Protein AF-A0A6H5J4K3-F1 (afdb_monomer_lite)

Secondary structure (DSSP, 8-state):
--SSTTSSHHHHHHHHHHHHHHHTTTS-S-PPPPP----------------------------------------------------------------------GGGSSS--PPPHHHHHHHHHHHHHTTSSSS----------------------------------------------HHHHHHHHHHHHHHHHT--TTS-HHHHHHHHHHHHHTTTS-HHHHHHHHHTTSBS-----TTPPPTT--HHHHHHHHHHHHHTHHHHHHHHHHHHHHHHTSHHHHHHHHHTTSSSSHHHHHHHHHHHHHHHHHHHHS-TTSTTSHHHHHHHHHHHHHHHHHHHHHTS-HHHHHHHH--TT---TTHHHHHHHHHHHSPPPPTTT-THHHHTT-GGGS-SS-BHHHHHHHHHHHHHHHHH-GGGGT----HHHHHHHHHHHHHHHHHTT--TTT-TT-S-HHHHHHHHHHIIIIIIHHHGGG--HHHHHHHHHHHHHHTTTS-S--HHHHHHHHHHHTT---HHHHTT--HHHHHHHHT-

pLDDT: mean 72.9, std 30.19, range [22.42, 98.88]

Structure (mmCIF, N/CA/C/O backbone):
data_AF-A0A6H5J4K3-F1
#
_entry.id   AF-A0A6H5J4K3-F1
#
loop_
_atom_site.group_PDB
_atom_site.id
_atom_site.type_symbol
_atom_site.label_atom_id
_atom_site.label_alt_id
_atom_site.label_comp_id
_atom_site.label_asym_id
_atom_site.label_entity_id
_atom_site.label_seq_id
_atom_site.pdbx_PDB_ins_code
_atom_site.Cartn_x
_atom_site.Cartn_y
_atom_site.Cartn_z
_atom_site.occupancy
_atom_site.B_iso_or_equiv
_atom_site.auth_seq_id
_atom_site.auth_comp_id
_atom_site.auth_asym_id
_atom_site.auth_atom_id
_atom_site.pdbx_PDB_model_num
ATOM 1 N N . MET A 1 1 ? -3.511 -38.634 16.438 1.00 34.31 1 MET A N 1
ATOM 2 C CA . MET A 1 1 ? -2.510 -39.138 15.471 1.00 34.31 1 MET A CA 1
ATOM 3 C C . MET A 1 1 ? -1.084 -38.610 15.787 1.00 34.31 1 MET A C 1
ATOM 5 O O . MET A 1 1 ? -0.430 -38.040 14.922 1.00 34.31 1 MET A O 1
ATOM 9 N N . ASP A 1 2 ? -0.560 -38.787 17.013 1.00 27.34 2 ASP A N 1
ATOM 10 C CA . ASP A 1 2 ? 0.142 -37.662 17.692 1.00 27.34 2 ASP A CA 1
ATOM 11 C C . ASP A 1 2 ? 1.641 -37.834 18.036 1.00 27.34 2 ASP A C 1
ATOM 13 O O . ASP A 1 2 ? 2.143 -37.151 18.925 1.00 27.34 2 ASP A O 1
ATOM 17 N N . GLN A 1 3 ? 2.394 -38.726 17.374 1.00 26.23 3 GLN A N 1
ATOM 18 C CA . GLN A 1 3 ? 3.812 -38.981 17.734 1.00 26.23 3 GLN A CA 1
ATOM 19 C C . GLN A 1 3 ? 4.872 -38.654 16.663 1.00 26.23 3 GLN A C 1
ATOM 21 O O . GLN A 1 3 ? 6.055 -38.896 16.889 1.00 26.23 3 GLN A O 1
ATOM 26 N N . VAL A 1 4 ? 4.506 -38.055 15.523 1.00 30.66 4 VAL A N 1
ATOM 27 C CA . VAL A 1 4 ? 5.463 -37.810 14.415 1.00 30.66 4 VAL A CA 1
ATOM 28 C C . VAL A 1 4 ? 6.086 -36.400 14.425 1.00 30.66 4 VAL A C 1
ATOM 30 O O . VAL A 1 4 ? 7.228 -36.228 14.003 1.00 30.66 4 VAL A O 1
ATOM 33 N N . LEU A 1 5 ? 5.394 -35.379 14.945 1.00 32.12 5 LEU A N 1
ATOM 34 C CA . LEU A 1 5 ? 5.797 -33.970 14.762 1.00 32.12 5 LEU A CA 1
ATOM 35 C C . LEU A 1 5 ? 6.903 -33.449 15.707 1.00 32.12 5 LEU A C 1
ATOM 37 O O . LEU A 1 5 ? 7.505 -32.416 15.425 1.00 32.12 5 LEU A O 1
ATOM 41 N N . ASN A 1 6 ? 7.213 -34.136 16.812 1.00 33.00 6 ASN A N 1
ATOM 42 C CA . ASN A 1 6 ? 7.983 -33.539 17.921 1.00 33.00 6 ASN A CA 1
ATOM 43 C C . ASN A 1 6 ? 9.505 -33.844 17.928 1.00 33.00 6 ASN A C 1
ATOM 45 O O . ASN A 1 6 ? 10.219 -33.416 18.836 1.00 33.00 6 ASN A O 1
ATOM 49 N N . TRP A 1 7 ? 10.029 -34.585 16.939 1.00 25.77 7 TRP A N 1
ATOM 50 C CA . TRP A 1 7 ? 11.421 -35.080 16.951 1.00 25.77 7 TRP A CA 1
ATOM 51 C C . TRP A 1 7 ? 12.469 -34.336 16.080 1.00 25.77 7 TRP A C 1
ATOM 53 O O . TRP A 1 7 ? 13.624 -34.265 16.508 1.00 25.77 7 TRP A O 1
ATOM 63 N N . PRO A 1 8 ? 12.164 -33.734 14.905 1.00 30.03 8 PRO A N 1
ATOM 64 C CA . PRO A 1 8 ? 13.214 -33.155 14.052 1.00 30.03 8 PRO A CA 1
ATOM 65 C C . PRO A 1 8 ? 13.699 -31.760 14.496 1.00 30.03 8 PRO A C 1
ATOM 67 O O . PRO A 1 8 ? 14.813 -31.358 14.153 1.00 30.03 8 PRO A O 1
ATOM 70 N N . PHE A 1 9 ? 12.891 -31.009 15.253 1.00 33.62 9 PHE A N 1
ATOM 71 C CA . PHE A 1 9 ? 13.154 -29.591 15.547 1.00 33.62 9 PHE A CA 1
ATOM 72 C C . PHE A 1 9 ? 14.307 -29.369 16.543 1.00 33.62 9 PHE A C 1
ATOM 74 O O . PHE A 1 9 ? 15.202 -28.556 16.297 1.00 33.62 9 PHE A O 1
ATOM 81 N N . LYS A 1 10 ? 14.337 -30.127 17.650 1.00 31.88 10 LYS A N 1
ATOM 82 C CA . LYS A 1 10 ? 15.308 -29.931 18.750 1.00 31.88 10 LYS A CA 1
ATOM 83 C C . LYS A 1 10 ? 16.767 -30.167 18.325 1.00 31.88 10 LYS A C 1
ATOM 85 O O . LYS A 1 10 ? 17.670 -29.508 18.837 1.00 31.88 10 LYS A O 1
ATOM 90 N N . LEU A 1 11 ? 17.004 -31.059 17.360 1.00 31.72 11 LEU A N 1
ATOM 91 C CA . LEU A 1 11 ? 18.349 -31.418 16.891 1.00 31.72 11 LEU A CA 1
ATOM 92 C C . LEU A 1 11 ? 19.015 -30.328 16.031 1.00 31.72 11 LEU A C 1
ATOM 94 O O . LEU A 1 11 ? 20.223 -30.115 16.150 1.00 31.72 11 LEU A O 1
ATOM 98 N N . LYS A 1 12 ? 18.254 -29.601 15.197 1.00 37.69 12 LYS A N 1
ATOM 99 C CA . LYS A 1 12 ? 18.822 -28.543 14.340 1.00 37.69 12 LYS A CA 1
ATOM 100 C C . LYS A 1 12 ? 19.265 -27.317 15.146 1.00 37.69 12 LYS A C 1
ATOM 102 O O . LYS A 1 12 ? 20.365 -26.815 14.920 1.00 37.69 12 LYS A O 1
ATOM 107 N N . LEU A 1 13 ? 18.467 -26.883 16.126 1.00 33.31 13 LEU A N 1
ATOM 108 C CA . LEU A 1 13 ? 18.781 -25.699 16.938 1.00 33.31 13 LEU A CA 1
ATOM 109 C C . LEU A 1 13 ? 20.046 -25.903 17.797 1.00 33.31 13 LEU A C 1
ATOM 111 O O . LEU A 1 13 ? 20.946 -25.062 17.800 1.00 33.31 13 LEU A O 1
ATOM 115 N N . ALA A 1 14 ? 20.173 -27.067 18.446 1.00 32.22 14 ALA A N 1
ATOM 116 C CA . ALA A 1 14 ? 21.347 -27.418 19.251 1.00 32.22 14 ALA A CA 1
ATOM 117 C C . ALA A 1 14 ? 22.651 -27.481 18.423 1.00 32.22 14 ALA A C 1
ATOM 119 O O . ALA A 1 14 ? 23.717 -27.068 18.894 1.00 32.22 14 ALA A O 1
ATOM 120 N N . SER A 1 15 ? 22.568 -27.946 17.170 1.00 31.41 15 SER A N 1
ATOM 121 C CA . SER A 1 15 ? 23.697 -27.988 16.227 1.00 31.41 15 SER A CA 1
ATOM 122 C C . SER A 1 15 ? 24.213 -26.590 15.853 1.00 31.41 15 SER A C 1
ATOM 124 O O . SER A 1 15 ? 25.421 -26.380 15.719 1.00 31.41 15 SER A O 1
ATOM 126 N N . PHE A 1 16 ? 23.314 -25.609 15.729 1.00 34.50 16 PHE A N 1
ATOM 127 C CA . PHE A 1 16 ? 23.674 -24.245 15.340 1.00 34.50 16 PHE A CA 1
ATOM 128 C C . PHE A 1 16 ? 24.382 -23.487 16.477 1.00 34.50 16 PHE A C 1
ATOM 130 O O . PHE A 1 16 ? 25.459 -22.918 16.281 1.00 34.50 16 PHE A O 1
ATOM 137 N N . VAL A 1 17 ? 23.836 -23.564 17.699 1.00 38.97 17 VAL A N 1
ATOM 138 C CA . VAL A 1 17 ? 24.407 -22.916 18.897 1.00 38.97 17 VAL A CA 1
ATOM 139 C C . VAL A 1 17 ? 25.794 -23.473 19.245 1.00 38.97 17 VAL A C 1
ATOM 141 O O . VAL A 1 17 ? 26.694 -22.717 19.621 1.00 38.97 17 VAL A O 1
ATOM 144 N N . THR A 1 18 ? 26.007 -24.784 19.081 1.00 36.59 18 THR A N 1
ATOM 145 C CA . THR A 1 18 ? 27.318 -25.411 19.331 1.00 36.59 18 THR A CA 1
ATOM 146 C C . THR A 1 18 ? 28.363 -25.036 18.279 1.00 36.59 18 THR A C 1
ATOM 148 O O . THR A 1 18 ? 29.488 -24.704 18.656 1.00 36.59 18 THR A O 1
ATOM 151 N N . LYS A 1 19 ? 28.008 -24.991 16.985 1.00 37.00 19 LYS A N 1
ATOM 152 C CA . LYS A 1 19 ? 28.926 -24.524 15.929 1.00 37.00 19 LYS A CA 1
ATOM 153 C C . LYS A 1 19 ? 29.348 -23.065 16.117 1.00 37.00 19 LYS A C 1
ATOM 155 O O . LYS A 1 19 ? 30.541 -22.781 16.056 1.00 37.00 19 LYS A O 1
ATOM 160 N N . SER A 1 20 ? 28.410 -22.162 16.412 1.00 36.94 20 SER A N 1
ATOM 161 C CA . SER A 1 20 ? 28.718 -20.730 16.571 1.00 36.94 20 SER A CA 1
ATOM 162 C C . SER A 1 20 ? 29.645 -20.447 17.772 1.00 36.94 20 SER A C 1
ATOM 164 O O . SER A 1 20 ? 30.569 -19.635 17.692 1.00 36.94 20 SER A O 1
ATOM 166 N N . ARG A 1 21 ? 29.502 -21.205 18.873 1.00 36.84 21 ARG A N 1
ATOM 167 C CA . ARG A 1 21 ? 30.440 -21.151 20.014 1.00 36.84 21 ARG A CA 1
ATOM 168 C C . ARG A 1 21 ? 31.833 -21.727 19.720 1.00 36.84 21 ARG A C 1
ATOM 170 O O . ARG A 1 21 ? 32.770 -21.392 20.445 1.00 36.84 21 ARG A O 1
ATOM 177 N N . ALA A 1 22 ? 31.988 -22.578 18.704 1.00 37.78 22 ALA A N 1
ATOM 178 C CA . ALA A 1 22 ? 33.280 -23.161 18.339 1.00 37.78 22 ALA A CA 1
ATOM 179 C C . ALA A 1 22 ? 34.145 -22.178 17.532 1.00 37.78 22 ALA A C 1
ATOM 181 O O . ALA A 1 22 ? 35.301 -21.946 17.890 1.00 37.78 22 ALA A O 1
ATOM 182 N N . THR A 1 23 ? 33.584 -21.534 16.501 1.00 39.50 23 THR A N 1
ATOM 183 C CA . THR A 1 23 ? 34.293 -20.515 15.702 1.00 39.50 23 THR A CA 1
ATOM 184 C C . THR A 1 23 ? 34.727 -19.321 16.550 1.00 39.50 23 THR A C 1
ATOM 186 O O . THR A 1 23 ? 35.882 -18.906 16.462 1.00 39.50 23 THR A O 1
ATOM 189 N N . ALA A 1 24 ? 33.863 -18.834 17.448 1.00 35.41 24 ALA A N 1
ATOM 190 C CA . ALA A 1 24 ? 34.159 -17.700 18.331 1.00 35.41 24 ALA A CA 1
ATOM 191 C C . ALA A 1 24 ? 35.351 -17.920 19.293 1.00 35.41 24 ALA A C 1
ATOM 193 O O . ALA A 1 24 ? 35.923 -16.953 19.791 1.00 35.41 24 ALA A O 1
ATOM 194 N N . LYS A 1 25 ? 35.760 -19.173 19.555 1.00 34.81 25 LYS A N 1
ATOM 195 C CA . LYS A 1 25 ? 36.950 -19.488 20.370 1.00 34.81 25 LYS A CA 1
ATOM 196 C C . LYS A 1 25 ? 38.238 -19.677 19.560 1.00 34.81 25 LYS A C 1
ATOM 198 O O . LYS A 1 25 ? 39.304 -19.778 20.164 1.00 34.81 25 LYS A O 1
ATOM 203 N N . SER A 1 26 ? 38.173 -19.713 18.227 1.00 33.56 26 SER A N 1
ATOM 204 C CA . SER A 1 26 ? 39.329 -20.043 17.378 1.00 33.56 26 SER A CA 1
ATOM 205 C C . SER A 1 26 ? 40.163 -18.837 16.929 1.00 33.56 26 SER A C 1
ATOM 207 O O . SER A 1 26 ? 41.315 -19.015 16.542 1.00 33.56 26 SER A O 1
ATOM 209 N N . THR A 1 27 ? 39.614 -17.620 16.952 1.00 35.53 27 THR A N 1
ATOM 210 C CA . THR A 1 27 ? 40.237 -16.420 16.354 1.00 35.53 27 THR A CA 1
ATOM 211 C C . THR A 1 27 ? 41.084 -15.582 17.320 1.00 35.53 27 THR A C 1
ATOM 213 O O . THR A 1 27 ? 41.708 -14.609 16.903 1.00 35.53 27 THR A O 1
ATOM 216 N N . SER A 1 28 ? 41.186 -15.965 18.597 1.00 34.62 28 SER A N 1
ATOM 217 C CA . SER A 1 28 ? 41.988 -15.246 19.601 1.00 34.62 28 SER A CA 1
ATOM 218 C C . SER A 1 28 ? 43.383 -15.861 19.797 1.00 34.62 28 SER A C 1
ATOM 220 O O . SER A 1 28 ? 43.682 -16.451 20.837 1.00 34.62 28 SER A O 1
ATOM 222 N N . ARG A 1 29 ? 44.270 -15.730 18.795 1.00 29.72 29 ARG A N 1
ATOM 223 C CA . ARG A 1 29 ? 45.721 -15.955 18.970 1.00 29.72 29 ARG A CA 1
ATOM 224 C C . ARG A 1 29 ? 46.578 -15.130 17.999 1.00 29.72 29 ARG A C 1
ATOM 226 O O . ARG A 1 29 ? 46.473 -15.247 16.788 1.00 29.72 29 ARG A O 1
ATOM 233 N N . LYS A 1 30 ? 47.439 -14.303 18.600 1.00 35.75 30 LYS A N 1
ATOM 234 C CA . LYS A 1 30 ? 48.372 -13.319 18.015 1.00 35.75 30 LYS A CA 1
ATOM 235 C C . LYS A 1 30 ? 49.040 -13.754 16.698 1.00 35.75 30 LYS A C 1
ATOM 237 O O . LYS A 1 30 ? 49.751 -14.755 16.684 1.00 35.75 30 LYS A O 1
ATOM 242 N N . LEU A 1 31 ? 48.976 -12.893 15.679 1.00 26.28 31 LEU A N 1
ATOM 243 C CA . LEU A 1 31 ? 49.918 -12.881 14.554 1.00 26.28 31 LEU A CA 1
ATOM 244 C C . LEU A 1 31 ? 50.940 -11.745 14.732 1.00 26.28 31 LEU A C 1
ATOM 246 O O . LEU A 1 31 ? 50.576 -10.604 15.008 1.00 26.28 31 LEU A O 1
ATOM 250 N N . LYS A 1 32 ? 52.229 -12.074 14.590 1.00 28.33 32 LYS A N 1
ATOM 251 C CA . LYS A 1 32 ? 53.348 -11.121 14.485 1.00 28.33 32 LYS A CA 1
ATOM 252 C C . LYS A 1 32 ? 53.712 -10.964 13.008 1.00 28.33 32 LYS A C 1
ATOM 254 O O . LYS A 1 32 ? 53.779 -11.966 12.303 1.00 28.33 32 LYS A O 1
ATOM 259 N N . ALA A 1 33 ? 54.037 -9.749 12.575 1.00 31.77 33 ALA A N 1
ATOM 260 C CA . ALA A 1 33 ? 54.623 -9.518 11.256 1.00 31.77 33 ALA A CA 1
ATOM 261 C C . ALA A 1 33 ? 56.128 -9.879 11.225 1.00 31.77 33 ALA A C 1
ATOM 263 O O . ALA A 1 33 ? 56.853 -9.515 12.159 1.00 31.77 33 ALA A O 1
ATOM 264 N N . PRO A 1 34 ? 56.620 -10.540 10.161 1.00 29.58 34 PRO A N 1
ATOM 265 C CA . PRO A 1 34 ? 58.029 -10.567 9.772 1.00 29.58 34 PRO A CA 1
ATOM 266 C C . PRO A 1 34 ? 58.325 -9.603 8.599 1.00 29.58 34 PRO A C 1
ATOM 268 O O . PRO A 1 34 ? 57.416 -9.029 8.002 1.00 29.58 34 PRO A O 1
ATOM 271 N N . ARG A 1 35 ? 59.613 -9.397 8.293 1.00 26.98 35 ARG A N 1
ATOM 272 C CA . ARG A 1 35 ? 60.120 -8.470 7.256 1.00 26.98 35 ARG A CA 1
ATOM 273 C C . ARG A 1 35 ? 60.464 -9.181 5.935 1.00 26.98 35 ARG A C 1
ATOM 275 O O . ARG A 1 35 ? 60.502 -10.404 5.881 1.00 26.98 35 ARG A O 1
ATOM 282 N N . HIS A 1 36 ? 60.761 -8.374 4.912 1.00 29.30 36 HIS A N 1
ATOM 283 C CA . HIS A 1 36 ? 61.286 -8.761 3.595 1.00 29.30 36 HIS A CA 1
ATOM 284 C C . HIS A 1 36 ? 62.413 -9.809 3.610 1.00 29.30 36 HIS A C 1
ATOM 286 O O . HIS A 1 36 ? 63.305 -9.762 4.458 1.00 29.30 36 HIS A O 1
ATOM 292 N N . ALA A 1 37 ? 62.461 -10.594 2.533 1.00 25.89 37 ALA A N 1
ATOM 293 C CA . ALA A 1 37 ? 63.690 -11.064 1.896 1.00 25.89 37 ALA A CA 1
ATOM 294 C C . ALA A 1 37 ? 63.534 -10.931 0.365 1.00 25.89 37 ALA A C 1
ATOM 296 O O . ALA A 1 37 ? 62.410 -10.942 -0.140 1.00 25.89 37 ALA A O 1
ATOM 297 N N . HIS A 1 38 ? 64.643 -10.768 -0.360 1.00 26.11 38 HIS A N 1
ATOM 298 C CA . HIS A 1 38 ? 64.671 -10.875 -1.825 1.00 26.11 38 HIS A CA 1
ATOM 299 C C . HIS A 1 38 ? 64.688 -12.351 -2.239 1.00 26.11 38 HIS A C 1
ATOM 301 O O . HIS A 1 38 ? 65.332 -13.142 -1.561 1.00 26.11 38 HIS A O 1
ATOM 307 N N . GLU A 1 39 ? 64.139 -12.670 -3.413 1.00 25.03 39 GLU A N 1
ATOM 308 C CA . GLU A 1 39 ? 64.941 -13.304 -4.472 1.00 25.03 39 GLU A CA 1
ATOM 309 C C . GLU A 1 39 ? 64.291 -13.124 -5.852 1.00 25.03 39 GLU A C 1
ATOM 311 O O . GLU A 1 39 ? 63.184 -12.594 -5.964 1.00 25.03 39 GLU A O 1
ATOM 316 N N . SER A 1 40 ? 65.037 -13.439 -6.911 1.00 25.05 40 SER A N 1
ATOM 317 C CA . SER A 1 40 ? 64.755 -13.010 -8.282 1.00 25.05 40 SER A CA 1
ATOM 318 C C . SER A 1 40 ? 64.510 -14.173 -9.241 1.00 25.05 40 SER A C 1
ATOM 320 O O . SER A 1 40 ? 65.159 -15.213 -9.181 1.00 25.05 40 SER A O 1
ATOM 322 N N . CYS A 1 41 ? 63.647 -13.940 -10.227 1.00 22.84 41 CYS A N 1
ATOM 323 C CA . CYS A 1 41 ? 63.748 -14.607 -11.518 1.00 22.84 41 CYS A CA 1
ATOM 324 C C . CYS A 1 41 ? 63.264 -13.648 -12.608 1.00 22.84 41 CYS A C 1
ATOM 326 O O . CYS A 1 41 ? 62.219 -13.015 -12.464 1.00 22.84 41 CYS A O 1
ATOM 328 N N . SER A 1 42 ? 64.039 -13.519 -13.679 1.00 24.45 42 SER A N 1
ATOM 329 C CA . SER A 1 42 ? 63.670 -12.771 -14.877 1.00 24.45 42 SER A CA 1
ATOM 330 C C . SER A 1 42 ? 63.657 -13.708 -16.076 1.00 24.45 42 SER A C 1
ATOM 332 O O . SER A 1 42 ? 64.445 -14.647 -16.151 1.00 24.45 42 SER A O 1
ATOM 334 N N . LEU A 1 43 ? 62.809 -13.396 -17.051 1.00 26.84 43 LEU A N 1
ATOM 335 C CA . LEU A 1 43 ? 63.088 -13.675 -18.453 1.00 26.84 43 LEU A CA 1
ATOM 336 C C . LEU A 1 43 ? 62.435 -12.566 -19.283 1.00 26.84 43 LEU A C 1
ATOM 338 O O . LEU A 1 43 ? 61.268 -12.236 -19.088 1.00 26.84 43 LEU A O 1
ATOM 342 N N . ASP A 1 44 ? 63.236 -11.936 -20.137 1.00 26.80 44 ASP A N 1
ATOM 343 C CA . ASP A 1 44 ? 62.880 -10.766 -20.943 1.00 26.80 44 ASP A CA 1
ATOM 344 C C . ASP A 1 44 ? 62.844 -11.169 -22.420 1.00 26.80 44 ASP A C 1
ATOM 346 O O . ASP A 1 44 ? 63.695 -11.935 -22.878 1.00 26.80 44 ASP A O 1
ATOM 350 N N . THR A 1 45 ? 61.882 -10.645 -23.180 1.00 26.81 45 THR A N 1
ATOM 351 C CA . THR A 1 45 ? 62.051 -10.466 -24.629 1.00 26.81 45 THR A CA 1
ATOM 352 C C . THR A 1 45 ? 61.092 -9.404 -25.1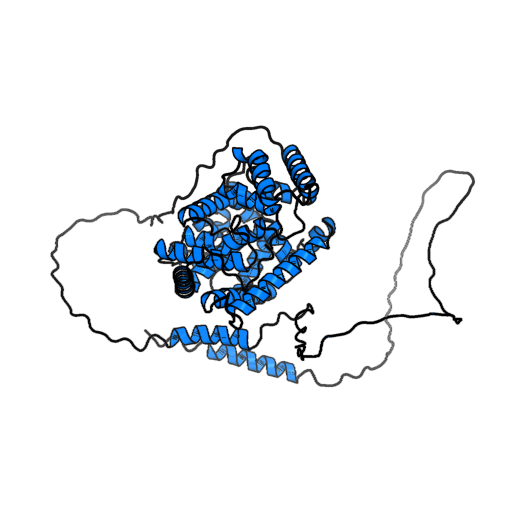73 1.00 26.81 45 THR A C 1
ATOM 354 O O . THR A 1 45 ? 59.979 -9.684 -25.616 1.00 26.81 45 THR A O 1
ATOM 357 N N . ARG A 1 46 ? 61.542 -8.147 -25.195 1.00 26.38 46 ARG A N 1
ATOM 358 C CA . ARG A 1 46 ? 60.949 -7.109 -26.057 1.00 26.38 46 ARG A CA 1
ATOM 359 C C . ARG A 1 46 ? 61.258 -7.387 -27.532 1.00 26.38 46 ARG A C 1
ATOM 361 O O . ARG A 1 46 ? 62.430 -7.541 -27.859 1.00 26.38 46 ARG A O 1
ATOM 368 N N . ILE A 1 47 ? 60.277 -7.221 -28.426 1.00 25.50 47 ILE A N 1
ATOM 369 C CA . ILE A 1 47 ? 60.499 -6.604 -29.752 1.00 25.50 47 ILE A CA 1
ATOM 370 C C . ILE A 1 47 ? 59.372 -5.589 -30.052 1.00 25.50 47 ILE A C 1
ATOM 372 O O . ILE A 1 47 ? 58.202 -5.804 -29.748 1.00 25.50 47 ILE A O 1
ATOM 376 N N . ARG A 1 48 ? 59.776 -4.453 -30.627 1.00 26.22 48 ARG A N 1
ATOM 377 C CA . ARG A 1 48 ? 59.041 -3.286 -31.173 1.00 26.22 48 ARG A CA 1
ATOM 378 C C . ARG A 1 48 ? 59.960 -2.720 -32.293 1.00 26.22 48 ARG A C 1
ATOM 380 O O . ARG A 1 48 ? 61.130 -3.107 -32.300 1.00 26.22 48 ARG A O 1
ATOM 387 N N . PRO A 1 49 ? 59.591 -1.691 -33.085 1.00 55.25 49 PRO A N 1
ATOM 388 C CA . PRO A 1 49 ? 58.283 -1.259 -33.611 1.00 55.25 49 PRO A CA 1
ATOM 389 C C . PRO A 1 49 ? 58.346 -0.935 -35.141 1.00 55.25 49 PRO A C 1
ATOM 391 O O . PRO A 1 49 ? 59.403 -1.051 -35.747 1.00 55.25 49 PRO A O 1
ATOM 394 N N . SER A 1 50 ? 57.258 -0.427 -35.744 1.00 25.20 50 SER A N 1
ATOM 395 C CA . SER A 1 50 ? 57.254 0.633 -36.795 1.00 25.20 50 SER A CA 1
ATOM 396 C C . SER A 1 50 ? 55.794 1.087 -37.027 1.00 25.20 50 SER A C 1
ATOM 398 O O . SER A 1 50 ? 54.936 0.211 -37.018 1.00 25.20 50 SER A O 1
ATOM 400 N N . ALA A 1 51 ? 55.350 2.351 -37.149 1.00 28.50 51 ALA A N 1
ATOM 401 C CA . ALA A 1 51 ? 55.926 3.699 -37.369 1.00 28.50 51 ALA A CA 1
ATOM 402 C C . ALA A 1 51 ? 55.809 4.257 -38.813 1.00 28.50 51 ALA A C 1
ATOM 404 O O . ALA A 1 51 ? 55.844 3.483 -39.766 1.00 28.50 51 ALA A O 1
ATOM 405 N N . ALA A 1 52 ? 55.709 5.602 -38.906 1.00 28.52 52 ALA A N 1
ATOM 406 C CA . ALA A 1 52 ? 55.316 6.458 -40.055 1.00 28.52 52 ALA A CA 1
ATOM 407 C C . ALA A 1 52 ? 53.841 6.307 -40.511 1.00 28.52 52 ALA A C 1
ATOM 409 O O . ALA A 1 52 ? 53.264 5.236 -40.354 1.00 28.52 52 ALA A O 1
ATOM 410 N N . GLY A 1 53 ? 53.149 7.322 -41.053 1.00 26.92 53 GLY A N 1
ATOM 411 C CA . GLY A 1 53 ? 53.437 8.752 -41.332 1.00 26.92 53 GLY A CA 1
ATOM 412 C C . GLY A 1 53 ? 52.261 9.346 -42.156 1.00 26.92 53 GLY A C 1
ATOM 413 O O . GLY A 1 53 ? 51.427 8.566 -42.609 1.00 26.92 53 GLY A O 1
ATOM 414 N N . SER A 1 54 ? 52.083 10.651 -42.401 1.00 29.17 54 SER A N 1
ATOM 415 C CA . SER A 1 54 ? 52.842 11.874 -42.055 1.00 29.17 54 SER A CA 1
ATOM 416 C C . SER A 1 54 ? 52.047 13.132 -42.498 1.00 29.17 54 SER A C 1
ATOM 418 O O . SER A 1 54 ? 51.416 13.038 -43.543 1.00 29.17 54 SER A O 1
ATOM 420 N N . GLU A 1 55 ? 52.167 14.264 -41.769 1.00 30.00 55 GLU A N 1
ATOM 421 C CA . GLU A 1 55 ? 52.216 15.685 -42.258 1.00 30.00 55 GLU A CA 1
ATOM 422 C C . GLU A 1 55 ? 51.057 16.254 -43.142 1.00 30.00 55 GLU A C 1
ATOM 424 O O . GLU A 1 55 ? 50.384 15.521 -43.853 1.00 30.00 55 GLU A O 1
ATOM 429 N N . ASN A 1 56 ? 50.710 17.554 -43.217 1.00 30.25 56 ASN A N 1
ATOM 430 C CA . ASN A 1 56 ? 51.032 18.840 -42.540 1.00 30.25 56 ASN A CA 1
ATOM 431 C C . ASN A 1 56 ? 49.870 19.842 -42.883 1.00 30.25 56 ASN A C 1
ATOM 433 O O . ASN A 1 56 ? 48.928 19.418 -43.549 1.00 30.25 56 ASN A O 1
ATOM 437 N N . GLU A 1 57 ? 49.742 21.137 -42.532 1.00 30.58 57 GLU A N 1
ATOM 438 C CA . GLU A 1 57 ? 50.474 22.218 -41.811 1.00 30.58 57 GLU A CA 1
ATOM 439 C C . GLU A 1 57 ? 49.396 23.268 -41.354 1.00 30.58 57 GLU A C 1
ATOM 441 O O . GLU A 1 57 ? 48.212 23.030 -41.579 1.00 30.58 57 GLU A O 1
ATOM 446 N N . GLY A 1 58 ? 49.627 24.443 -40.738 1.00 27.05 58 GLY A N 1
ATOM 447 C CA . GLY A 1 58 ? 50.843 25.130 -40.273 1.00 27.05 58 GLY A CA 1
ATOM 448 C C . GLY A 1 58 ? 50.622 26.646 -40.023 1.00 27.05 58 GLY A C 1
ATOM 449 O O . GLY A 1 58 ? 50.132 27.335 -40.912 1.00 27.05 58 GLY A O 1
ATOM 450 N N . SER A 1 59 ? 51.071 27.179 -38.869 1.00 29.72 59 SER A N 1
ATOM 451 C CA . SER A 1 59 ? 51.098 28.620 -38.470 1.00 29.72 59 SER A CA 1
ATOM 452 C C . SER A 1 59 ? 49.726 29.332 -38.252 1.00 29.72 59 SER A C 1
ATOM 454 O O . SER A 1 59 ? 48.719 28.891 -38.791 1.00 29.72 59 SER A O 1
ATOM 456 N N . ASN A 1 60 ? 49.578 30.406 -37.448 1.00 28.72 60 ASN A N 1
ATOM 457 C CA . ASN A 1 60 ? 50.551 31.132 -36.608 1.00 28.72 60 ASN A CA 1
ATOM 458 C C . ASN A 1 60 ? 49.921 31.800 -35.349 1.00 28.72 60 ASN A C 1
ATOM 460 O O . ASN A 1 60 ? 48.766 32.210 -35.384 1.00 28.72 60 ASN A O 1
ATOM 464 N N . GLU A 1 61 ? 50.755 32.013 -34.319 1.00 28.36 61 GLU A N 1
ATOM 465 C CA . GLU A 1 61 ? 50.663 33.040 -33.246 1.00 28.36 61 GLU A CA 1
ATOM 466 C C . GLU A 1 61 ? 49.502 33.057 -32.207 1.00 28.36 61 GLU A C 1
ATOM 468 O O . GLU A 1 61 ? 48.561 32.272 -32.231 1.00 28.36 61 GLU A O 1
ATOM 473 N N . SER A 1 62 ? 49.703 33.864 -31.153 1.00 25.83 62 SER A N 1
ATOM 474 C CA . SER A 1 62 ? 49.149 33.764 -29.780 1.00 25.83 62 SER A CA 1
ATOM 475 C C . SER A 1 62 ? 49.064 35.172 -29.138 1.00 25.83 62 SER A C 1
ATOM 477 O O . SER A 1 62 ? 49.532 36.110 -29.788 1.00 25.83 62 SER A O 1
ATOM 479 N N . PRO A 1 63 ? 48.648 35.380 -27.863 1.00 52.09 63 PRO A N 1
ATOM 480 C CA . PRO A 1 63 ? 47.866 34.548 -26.923 1.00 52.09 63 PRO A CA 1
ATOM 481 C C . PRO A 1 63 ? 46.679 35.337 -26.274 1.00 52.09 63 PRO A C 1
ATOM 483 O O . PRO A 1 63 ? 46.473 36.498 -26.612 1.00 52.09 63 PRO A O 1
ATOM 486 N N . ASP A 1 64 ? 45.918 34.765 -25.317 1.00 29.11 64 ASP A N 1
ATOM 487 C CA . ASP A 1 64 ? 46.074 35.061 -23.862 1.00 29.11 64 ASP A CA 1
ATOM 488 C C . ASP A 1 64 ? 45.086 34.304 -22.919 1.00 29.11 64 ASP A C 1
ATOM 490 O O . ASP A 1 64 ? 44.064 33.767 -23.333 1.00 29.11 64 ASP A O 1
ATOM 494 N N . HIS A 1 65 ? 45.416 34.322 -21.620 1.00 30.53 65 HIS A N 1
ATOM 495 C CA . HIS A 1 65 ? 44.566 34.198 -20.422 1.00 30.53 65 HIS A CA 1
ATOM 496 C C . HIS A 1 65 ? 43.907 32.859 -19.986 1.00 30.53 65 HIS A C 1
ATOM 498 O O . HIS A 1 65 ? 42.692 32.718 -19.928 1.00 30.53 65 HIS A O 1
ATOM 504 N N . ARG A 1 66 ? 44.775 31.983 -19.445 1.00 28.95 66 ARG A N 1
ATOM 505 C CA . ARG A 1 66 ? 44.740 31.350 -18.090 1.00 28.95 66 ARG A CA 1
ATOM 506 C C . ARG A 1 66 ? 43.552 30.489 -17.597 1.00 28.95 66 ARG A C 1
ATOM 508 O O . ARG A 1 66 ? 42.381 30.804 -17.741 1.00 28.95 66 ARG A O 1
ATOM 515 N N . ILE A 1 67 ? 43.930 29.454 -16.835 1.00 25.89 67 ILE A N 1
ATOM 516 C CA . ILE A 1 67 ? 43.099 28.443 -16.154 1.00 25.89 67 ILE A CA 1
ATOM 517 C C . ILE A 1 67 ? 43.659 28.190 -14.723 1.00 25.89 67 ILE A C 1
ATOM 519 O O . ILE A 1 67 ? 44.839 28.441 -14.484 1.00 25.89 67 ILE A O 1
ATOM 523 N N . ASN A 1 68 ? 42.817 27.643 -13.832 1.00 26.77 68 ASN A N 1
ATOM 524 C CA . ASN A 1 68 ? 43.095 26.938 -12.556 1.00 26.77 68 ASN A CA 1
ATOM 525 C C . ASN A 1 68 ? 43.436 27.668 -11.225 1.00 26.77 68 ASN A C 1
ATOM 527 O O . ASN A 1 68 ? 44.512 28.221 -11.035 1.00 26.77 68 ASN A O 1
ATOM 531 N N . GLU A 1 69 ? 42.490 27.514 -10.281 1.00 26.52 69 GLU A N 1
ATOM 532 C CA . GLU A 1 69 ? 42.554 26.733 -9.016 1.00 26.52 69 GLU A CA 1
ATOM 533 C C . GLU A 1 69 ? 43.533 27.011 -7.841 1.00 26.52 69 GLU A C 1
ATOM 535 O O . GLU A 1 69 ? 44.736 27.174 -7.991 1.00 26.52 69 GLU A O 1
ATOM 540 N N . ALA A 1 70 ? 42.941 26.819 -6.646 1.00 24.27 70 ALA A N 1
ATOM 541 C CA . ALA A 1 70 ? 43.471 26.225 -5.404 1.00 24.27 70 ALA A CA 1
ATOM 542 C C . ALA A 1 70 ? 44.543 26.937 -4.544 1.00 24.27 70 ALA A C 1
ATOM 544 O O . ALA A 1 70 ? 45.724 26.966 -4.872 1.00 24.27 70 ALA A O 1
ATOM 545 N N . ALA A 1 71 ? 44.137 27.295 -3.314 1.00 23.88 71 ALA A N 1
ATOM 546 C CA . ALA A 1 71 ? 44.889 27.077 -2.065 1.00 23.88 71 ALA A CA 1
ATOM 547 C C . ALA A 1 71 ? 43.960 27.231 -0.834 1.00 23.88 71 ALA A C 1
ATOM 549 O O . ALA A 1 71 ? 42.868 27.787 -0.943 1.00 23.88 71 ALA A O 1
ATOM 550 N N . ALA A 1 72 ? 44.397 26.760 0.339 1.00 23.20 72 ALA A N 1
ATOM 551 C CA . ALA A 1 72 ? 43.727 26.932 1.636 1.00 23.20 72 ALA A CA 1
ATOM 552 C C . ALA A 1 72 ? 44.766 27.209 2.747 1.00 23.20 72 ALA A C 1
ATOM 554 O O . ALA A 1 72 ? 45.959 27.062 2.488 1.00 23.20 72 ALA A O 1
ATOM 555 N N . THR A 1 73 ? 44.309 27.495 3.983 1.00 23.67 73 THR A N 1
ATOM 556 C CA . THR A 1 73 ? 45.095 27.561 5.254 1.00 23.67 73 THR A CA 1
ATOM 557 C C . THR A 1 73 ? 46.128 28.723 5.361 1.00 23.67 73 THR A C 1
ATOM 559 O O . THR A 1 73 ? 46.719 29.093 4.359 1.00 23.67 73 THR A O 1
ATOM 562 N N . THR A 1 74 ? 46.400 29.397 6.501 1.00 24.33 74 THR A N 1
ATOM 563 C CA . THR A 1 74 ? 45.915 29.305 7.911 1.00 24.33 74 THR A CA 1
ATOM 564 C C . THR A 1 74 ? 46.333 30.536 8.769 1.00 24.33 74 THR A C 1
ATOM 566 O O . THR A 1 74 ? 47.322 31.170 8.425 1.00 24.33 74 THR A O 1
ATOM 569 N N . ILE A 1 75 ? 45.704 30.702 9.957 1.00 24.67 75 ILE A N 1
ATOM 570 C CA . ILE A 1 75 ? 46.289 31.160 11.263 1.00 24.67 75 ILE A CA 1
ATOM 571 C C . ILE A 1 75 ? 46.473 32.680 11.597 1.00 24.67 75 ILE A C 1
ATOM 573 O O . ILE A 1 75 ? 46.830 33.474 10.739 1.00 24.67 75 ILE A O 1
ATOM 577 N N . GLU A 1 76 ? 46.258 32.991 12.901 1.00 24.52 76 GLU A N 1
ATOM 578 C CA . GLU A 1 76 ? 46.597 34.187 13.741 1.00 24.52 76 GLU A CA 1
ATOM 579 C C . GLU A 1 76 ? 45.999 35.599 13.431 1.00 24.52 76 GLU A C 1
ATOM 581 O O . GLU A 1 76 ? 45.797 35.948 12.275 1.00 24.52 76 GLU A O 1
ATOM 586 N N . ASP A 1 77 ? 45.751 36.522 14.394 1.00 24.38 77 ASP A N 1
ATOM 587 C CA . ASP A 1 77 ? 45.279 36.431 15.810 1.00 24.38 77 ASP A CA 1
ATOM 588 C C . ASP A 1 77 ? 44.853 37.828 16.392 1.00 24.38 77 ASP A C 1
ATOM 590 O O . ASP A 1 77 ? 45.174 38.868 15.824 1.00 24.38 77 ASP A O 1
ATOM 594 N N . VAL A 1 78 ? 44.216 37.832 17.579 1.00 24.84 78 VAL A N 1
ATOM 595 C CA . VAL A 1 78 ? 44.342 38.804 18.705 1.00 24.84 78 VAL A CA 1
ATOM 596 C C . VAL A 1 78 ? 43.745 40.249 18.654 1.00 24.84 78 VAL A C 1
ATOM 598 O O . VAL A 1 78 ? 44.295 41.183 18.081 1.00 24.84 78 VAL A O 1
ATOM 601 N N . THR A 1 79 ? 42.725 40.470 19.515 1.00 24.00 79 THR A N 1
ATOM 602 C CA . THR A 1 79 ? 42.306 41.739 20.208 1.00 24.00 79 THR A CA 1
ATOM 603 C C . THR A 1 79 ? 41.692 42.909 19.385 1.00 24.00 79 THR A C 1
ATOM 605 O O . THR A 1 79 ? 41.852 42.965 18.176 1.00 24.00 79 THR A O 1
ATOM 608 N N . THR A 1 80 ? 40.902 43.858 19.937 1.00 25.22 80 THR A N 1
ATOM 609 C CA . THR A 1 80 ? 40.589 44.227 21.350 1.00 25.22 80 THR A CA 1
ATOM 610 C C . THR A 1 80 ? 39.143 44.759 21.539 1.00 25.22 80 THR A C 1
ATOM 612 O O . THR A 1 80 ? 38.529 45.269 20.608 1.00 25.22 80 THR A O 1
ATOM 615 N N . THR A 1 81 ? 38.621 44.700 22.772 1.00 23.30 81 THR A N 1
ATOM 616 C CA . THR A 1 81 ? 37.402 45.380 23.302 1.00 23.30 81 THR A CA 1
ATOM 617 C C . THR A 1 81 ? 37.741 46.819 23.811 1.00 23.30 81 THR A C 1
ATOM 619 O O . THR A 1 81 ? 38.904 47.191 23.632 1.00 23.30 81 THR A O 1
ATOM 622 N N . PRO A 1 82 ? 36.862 47.659 24.451 1.00 40.34 82 PRO A N 1
ATOM 623 C CA . PRO A 1 82 ? 35.518 47.427 25.039 1.00 40.34 82 PRO A CA 1
ATOM 624 C C . PRO A 1 82 ? 34.489 48.605 24.916 1.00 40.34 82 PRO A C 1
ATOM 626 O O . PRO A 1 82 ? 34.658 49.494 24.089 1.00 40.34 82 PRO A O 1
ATOM 629 N N . SER A 1 83 ? 33.491 48.638 25.833 1.00 23.67 83 SER A N 1
ATOM 630 C CA . SER A 1 83 ? 32.546 49.740 26.188 1.00 23.67 83 SER A CA 1
ATOM 631 C C . SER A 1 83 ? 31.163 49.717 25.495 1.00 23.67 83 SER A C 1
ATOM 633 O O . SER A 1 83 ? 31.101 49.465 24.300 1.00 23.67 83 SER A O 1
ATOM 635 N N . ALA A 1 84 ? 30.011 50.013 26.129 1.00 24.78 84 ALA A N 1
ATOM 636 C CA . ALA A 1 84 ? 29.563 49.956 27.541 1.00 24.78 84 ALA A CA 1
ATOM 637 C C . ALA A 1 84 ? 28.006 50.029 27.599 1.00 24.78 84 ALA A C 1
ATOM 639 O O . ALA A 1 84 ? 27.378 50.480 26.644 1.00 24.78 84 ALA A O 1
ATOM 640 N N . ALA A 1 85 ? 27.374 49.610 28.707 1.00 23.69 85 ALA A N 1
ATOM 641 C CA . ALA A 1 85 ? 25.912 49.694 28.926 1.00 23.69 85 ALA A CA 1
ATOM 642 C C . ALA A 1 85 ? 25.477 51.034 29.586 1.00 23.69 85 ALA A C 1
ATOM 644 O O . ALA A 1 85 ? 26.349 51.778 30.044 1.00 23.69 85 ALA A O 1
ATOM 645 N N . PRO A 1 86 ? 24.160 51.349 29.685 1.00 30.72 86 PRO A N 1
ATOM 646 C CA . PRO A 1 86 ? 23.441 50.947 30.911 1.00 30.72 86 PRO A CA 1
ATOM 647 C C . PRO A 1 86 ? 21.929 50.595 30.792 1.00 30.72 86 PRO A C 1
ATOM 649 O O . PRO A 1 86 ? 21.090 51.396 30.399 1.00 30.72 86 PRO A O 1
ATOM 652 N N . THR A 1 87 ? 21.616 49.390 31.274 1.00 24.98 87 THR A N 1
ATOM 653 C CA . THR A 1 87 ? 20.489 48.912 32.118 1.00 24.98 87 THR A CA 1
ATOM 654 C C . THR A 1 87 ? 19.363 49.865 32.594 1.00 24.98 87 THR A C 1
ATOM 656 O O . THR A 1 87 ? 19.677 50.914 33.152 1.00 24.98 87 THR A O 1
ATOM 659 N N . LYS A 1 88 ? 18.091 49.375 32.582 1.00 26.98 88 LYS A N 1
ATOM 660 C CA . LYS A 1 88 ? 17.007 49.394 33.640 1.00 26.98 88 LYS A CA 1
ATOM 661 C C . LYS A 1 88 ? 15.578 49.303 33.015 1.00 26.98 88 LYS A C 1
ATOM 663 O O . LYS A 1 88 ? 15.430 49.772 31.898 1.00 26.98 88 LYS A O 1
ATOM 668 N N . LEU A 1 89 ? 14.489 48.754 33.603 1.00 22.95 89 LEU A N 1
ATOM 669 C CA . LEU A 1 89 ? 14.165 48.141 34.922 1.00 22.95 89 LEU A CA 1
ATOM 670 C C . LEU A 1 89 ? 12.977 47.118 34.826 1.00 22.95 89 LEU A C 1
ATOM 672 O O . LEU A 1 89 ? 11.955 47.441 34.235 1.00 22.95 89 LEU A O 1
ATOM 676 N N . LEU A 1 90 ? 13.154 45.941 35.453 1.00 24.30 90 LEU A N 1
ATOM 677 C CA . LEU A 1 90 ? 12.287 45.071 36.308 1.00 24.30 90 LEU A CA 1
ATOM 678 C C . LEU A 1 90 ? 10.731 44.996 36.281 1.00 24.30 90 LEU A C 1
ATOM 680 O O . LEU A 1 90 ? 10.046 45.976 36.565 1.00 24.30 90 LEU A O 1
ATOM 684 N N . SER A 1 91 ? 10.216 43.750 36.224 1.00 24.05 91 SER A N 1
ATOM 685 C CA . SER A 1 91 ? 9.364 43.003 37.217 1.00 24.05 91 SER A CA 1
ATOM 686 C C . SER A 1 91 ? 9.363 41.506 36.773 1.00 24.05 91 SER A C 1
ATOM 688 O O . SER A 1 91 ? 9.457 41.281 35.570 1.00 24.05 91 SER A O 1
ATOM 690 N N . GLU A 1 92 ? 9.435 40.413 37.557 1.00 24.28 92 GLU A N 1
ATOM 691 C CA . GLU A 1 92 ? 8.833 39.991 38.854 1.00 24.28 92 GLU A CA 1
ATOM 692 C C . GLU A 1 92 ? 7.299 39.792 38.731 1.00 24.28 92 GLU A C 1
ATOM 694 O O . GLU A 1 92 ? 6.617 40.720 38.310 1.00 24.28 92 GLU A O 1
ATOM 699 N N . ASP A 1 93 ? 6.676 38.619 38.960 1.00 23.75 93 ASP A N 1
ATOM 700 C CA . ASP A 1 93 ? 7.058 37.371 39.670 1.00 23.75 93 ASP A CA 1
ATOM 701 C C . ASP A 1 93 ? 6.671 36.063 38.927 1.00 23.75 93 ASP A C 1
ATOM 703 O O . ASP A 1 93 ? 5.693 36.044 38.182 1.00 23.75 93 ASP A O 1
ATOM 707 N N . ALA A 1 94 ? 7.346 34.942 39.246 1.00 24.03 94 ALA A N 1
ATOM 708 C CA . ALA A 1 94 ? 6.755 33.589 39.364 1.00 24.03 94 ALA A CA 1
ATOM 709 C C . ALA A 1 94 ? 7.753 32.593 40.004 1.00 24.03 94 ALA A C 1
ATOM 711 O O . ALA A 1 94 ? 8.928 32.569 39.638 1.00 24.03 94 ALA A O 1
ATOM 712 N N . THR A 1 95 ? 7.306 31.750 40.944 1.00 24.22 95 THR A N 1
ATOM 713 C CA . THR A 1 95 ? 8.162 30.777 41.655 1.00 24.22 95 THR A CA 1
ATOM 714 C C . THR A 1 95 ? 8.234 29.398 40.990 1.00 24.22 95 THR A C 1
ATOM 716 O O . THR A 1 95 ? 7.354 28.974 40.245 1.00 24.22 95 THR A O 1
ATOM 719 N N . SER A 1 96 ? 9.320 28.683 41.289 1.00 22.42 96 SER A N 1
ATOM 720 C CA . SER A 1 96 ? 9.676 27.366 40.754 1.00 22.42 96 SER A CA 1
ATOM 721 C C . SER A 1 96 ? 8.737 26.221 41.157 1.00 22.42 96 SER A C 1
ATOM 723 O O . SER A 1 96 ? 8.428 26.060 42.339 1.00 22.42 96 SER A O 1
ATOM 725 N N . ALA A 1 97 ? 8.475 25.317 40.213 1.00 23.23 97 ALA A N 1
ATOM 726 C CA . ALA A 1 97 ? 8.186 23.906 40.473 1.00 23.23 97 ALA A CA 1
ATOM 727 C C . ALA A 1 97 ? 8.992 23.048 39.480 1.00 23.23 97 ALA A C 1
ATOM 729 O O . ALA A 1 97 ? 9.162 23.443 38.326 1.00 23.23 97 ALA A O 1
ATOM 730 N N . ASN A 1 98 ? 9.526 21.911 39.930 1.00 23.69 98 ASN A N 1
ATOM 731 C CA . ASN A 1 98 ? 10.421 21.086 39.113 1.00 23.69 98 ASN A CA 1
ATOM 732 C C . ASN A 1 98 ? 9.665 20.377 37.981 1.00 23.69 98 ASN A C 1
ATOM 734 O O . ASN A 1 98 ? 8.595 19.814 38.204 1.00 23.69 98 ASN A O 1
ATOM 738 N N . ILE A 1 99 ? 10.289 20.315 36.805 1.00 24.84 99 ILE A N 1
ATOM 739 C CA . ILE A 1 99 ? 10.017 19.296 35.790 1.00 24.84 99 ILE A CA 1
ATOM 740 C C . ILE A 1 99 ? 11.319 18.517 35.629 1.00 24.84 99 ILE A C 1
ATOM 742 O O . ILE A 1 99 ? 12.330 19.086 35.219 1.00 24.84 99 ILE A O 1
ATOM 746 N N . GLU A 1 100 ? 11.309 17.238 35.998 1.00 23.50 100 GLU A N 1
ATOM 747 C CA . GLU A 1 100 ? 12.424 16.335 35.717 1.00 23.50 100 GLU A CA 1
ATOM 748 C C . GLU A 1 100 ? 12.459 16.054 34.209 1.00 23.50 100 GLU A C 1
ATOM 750 O O . GLU A 1 100 ? 11.445 15.720 33.595 1.00 23.50 100 GLU A O 1
ATOM 755 N N . SER A 1 101 ? 13.622 16.259 33.594 1.00 24.09 101 SER A N 1
ATOM 756 C CA . SER A 1 101 ? 13.833 16.043 32.166 1.00 24.09 101 SER A CA 1
ATOM 757 C C . SER A 1 101 ? 14.316 14.615 31.918 1.00 24.09 101 SER A C 1
ATOM 759 O O . SER A 1 101 ? 15.517 14.353 32.001 1.00 24.09 101 SER A O 1
ATOM 761 N N . ASP A 1 102 ? 13.392 13.708 31.598 1.00 23.44 102 ASP A N 1
ATOM 762 C CA . ASP A 1 102 ? 13.725 12.356 31.136 1.00 23.44 102 ASP A CA 1
ATOM 763 C C . ASP A 1 102 ? 14.455 12.414 29.780 1.00 23.44 102 ASP A C 1
ATOM 765 O O . ASP A 1 102 ? 13.845 12.529 28.712 1.00 23.44 102 ASP A O 1
ATOM 769 N N . GLU A 1 103 ? 15.785 12.324 29.819 1.00 25.80 103 GLU A N 1
ATOM 770 C CA . GLU A 1 103 ? 16.634 12.171 28.636 1.00 25.80 103 GLU A CA 1
ATOM 771 C C . GLU A 1 103 ? 16.568 10.737 28.073 1.00 25.80 103 GLU A C 1
ATOM 773 O O . GLU A 1 103 ? 17.514 9.963 28.207 1.00 25.80 103 GLU A O 1
ATOM 778 N N . ASP A 1 104 ? 15.489 10.384 27.363 1.00 25.86 104 ASP A N 1
ATOM 779 C CA . ASP A 1 104 ? 15.516 9.259 26.411 1.00 25.86 104 ASP A CA 1
ATOM 780 C C . ASP A 1 104 ? 15.509 9.760 24.960 1.00 25.86 104 ASP A C 1
ATOM 782 O O . ASP A 1 104 ? 14.483 9.858 24.283 1.00 25.86 104 ASP A O 1
ATOM 786 N N . SER A 1 105 ? 16.709 10.098 24.483 1.00 27.92 105 SER A N 1
ATOM 787 C CA . SER A 1 105 ? 16.985 10.458 23.087 1.00 27.92 105 SER A CA 1
ATOM 788 C C . SER A 1 105 ? 17.793 9.380 22.341 1.00 27.92 105 SER A C 1
ATOM 790 O O . SER A 1 105 ? 18.408 9.656 21.310 1.00 27.92 105 SER A O 1
ATOM 792 N N . GLY A 1 106 ? 17.770 8.126 22.817 1.00 23.52 106 GLY A N 1
ATOM 793 C CA . GLY A 1 106 ? 18.626 7.047 22.300 1.00 23.52 106 GLY A CA 1
ATOM 794 C C . GLY A 1 106 ? 18.328 6.573 20.866 1.00 23.52 106 GLY A C 1
ATOM 795 O O . GLY A 1 106 ? 19.182 5.960 20.229 1.00 23.52 106 GLY A O 1
ATOM 796 N N . TYR A 1 107 ? 17.139 6.861 20.328 1.00 27.78 107 TYR A N 1
ATOM 797 C CA . TYR A 1 107 ? 16.594 6.191 19.135 1.00 27.78 107 TYR A CA 1
ATOM 798 C C . TYR A 1 107 ? 16.872 6.850 17.765 1.00 27.78 107 TYR A C 1
ATOM 800 O O . TYR A 1 107 ? 16.289 6.434 16.763 1.00 27.78 107 TYR A O 1
ATOM 808 N N . LEU A 1 108 ? 17.742 7.866 17.679 1.00 28.33 108 LEU A N 1
ATOM 809 C CA . LEU A 1 108 ? 17.932 8.662 16.447 1.00 28.33 108 LEU A CA 1
ATOM 810 C C . LEU A 1 108 ? 19.256 8.453 15.684 1.00 28.33 108 LEU A C 1
ATOM 812 O O . LEU A 1 108 ? 19.510 9.174 14.719 1.00 28.33 108 LEU A O 1
ATOM 816 N N . ASN A 1 109 ? 20.056 7.434 16.019 1.00 24.52 109 ASN A N 1
ATOM 817 C CA . ASN A 1 109 ? 21.206 7.028 15.198 1.00 24.52 109 ASN A CA 1
ATOM 818 C C . ASN A 1 109 ? 20.864 5.874 14.241 1.00 24.52 109 ASN A C 1
ATOM 820 O O . ASN A 1 109 ? 20.338 4.834 14.634 1.00 24.52 109 ASN A O 1
ATOM 824 N N . ALA A 1 110 ? 21.186 6.053 12.958 1.00 36.09 110 ALA A N 1
ATOM 825 C CA . ALA A 1 110 ? 20.842 5.114 11.893 1.00 36.09 110 ALA A CA 1
ATOM 826 C C . ALA A 1 110 ? 21.893 3.999 11.720 1.00 36.09 110 ALA A C 1
ATOM 828 O O . ALA A 1 110 ? 22.733 4.066 10.824 1.00 36.09 110 ALA A O 1
ATOM 829 N N . SER A 1 111 ? 21.798 2.946 12.534 1.00 30.69 111 SER A N 1
ATOM 830 C CA . SER A 1 111 ? 22.497 1.670 12.295 1.00 30.69 111 SER A CA 1
ATOM 831 C C . SER A 1 111 ? 21.675 0.459 12.746 1.00 30.69 111 SER A C 1
ATOM 833 O O . SER A 1 111 ? 21.433 -0.455 11.957 1.00 30.69 111 SER A O 1
ATOM 835 N N . ASP A 1 112 ? 21.180 0.477 13.984 1.00 31.36 112 ASP A N 1
ATOM 836 C CA . ASP A 1 112 ? 20.733 -0.734 14.676 1.00 31.36 112 ASP A CA 1
ATOM 837 C C . ASP A 1 112 ? 19.230 -0.771 14.958 1.00 31.36 112 ASP A C 1
ATOM 839 O O . ASP A 1 112 ? 18.783 -0.807 16.102 1.00 31.36 112 ASP A O 1
ATOM 843 N N . ASN A 1 113 ? 18.436 -0.919 13.891 1.00 41.47 113 ASN A N 1
ATOM 844 C CA . ASN A 1 113 ? 17.103 -1.524 14.007 1.00 41.47 113 ASN A CA 1
ATOM 845 C C . ASN A 1 113 ? 17.268 -3.052 14.180 1.00 41.47 113 ASN A C 1
ATOM 847 O O . ASN A 1 113 ? 16.966 -3.857 13.291 1.00 41.47 113 ASN A O 1
ATOM 851 N N . SER A 1 114 ? 17.898 -3.428 15.293 1.00 35.97 114 SER A N 1
ATOM 852 C CA . SER A 1 114 ? 18.075 -4.807 15.734 1.00 35.97 114 SER A CA 1
ATOM 853 C C . SER A 1 114 ? 16.812 -5.262 16.461 1.00 35.97 114 SER A C 1
ATOM 855 O O . SER A 1 114 ? 16.223 -4.505 17.227 1.00 35.97 114 SER A O 1
ATOM 857 N N . LEU A 1 115 ? 16.376 -6.495 16.196 1.00 35.53 115 LEU A N 1
ATOM 858 C CA . LEU A 1 115 ? 15.343 -7.128 17.013 1.00 35.53 115 LEU A CA 1
ATOM 859 C C . LEU A 1 115 ? 15.925 -7.314 18.415 1.00 35.53 115 LEU A C 1
ATOM 861 O O . LEU A 1 115 ? 17.003 -7.904 18.551 1.00 35.53 115 LEU A O 1
ATOM 865 N N . SER A 1 116 ? 15.225 -6.837 19.440 1.00 36.53 116 SER A N 1
ATOM 866 C CA . SER A 1 116 ? 15.560 -7.198 20.813 1.00 36.53 116 SER A CA 1
ATOM 867 C C . SER A 1 116 ? 15.348 -8.704 21.010 1.00 36.53 116 SER A C 1
ATOM 869 O O . SER A 1 116 ? 14.613 -9.361 20.262 1.00 36.53 116 SER A O 1
ATOM 871 N N . ALA A 1 117 ? 15.980 -9.279 22.036 1.00 33.44 117 ALA A N 1
ATOM 872 C CA . ALA A 1 117 ? 15.691 -10.663 22.412 1.00 33.44 117 ALA A CA 1
ATOM 873 C C . ALA A 1 117 ? 14.204 -10.840 22.786 1.00 33.44 117 ALA A C 1
ATOM 875 O O . ALA A 1 117 ? 13.628 -11.903 22.548 1.00 33.44 117 ALA A O 1
ATOM 876 N N . ASP A 1 118 ? 13.584 -9.779 23.306 1.00 32.66 118 ASP A N 1
ATOM 877 C CA . ASP A 1 118 ? 12.205 -9.748 23.777 1.00 32.66 118 ASP A CA 1
ATOM 878 C C . ASP A 1 118 ? 11.184 -9.698 22.626 1.00 32.66 118 ASP A C 1
ATOM 880 O O . ASP A 1 118 ? 10.143 -10.347 22.721 1.00 32.66 118 ASP A O 1
ATOM 884 N N . ASP A 1 119 ? 11.495 -9.043 21.498 1.00 35.91 119 ASP A N 1
ATOM 885 C CA . ASP A 1 119 ? 10.666 -9.081 20.275 1.00 35.91 119 ASP A CA 1
ATOM 886 C C . ASP A 1 119 ? 10.512 -10.522 19.759 1.00 35.91 119 ASP A C 1
ATOM 888 O O . ASP A 1 119 ? 9.412 -10.989 19.449 1.00 35.91 119 ASP A O 1
ATOM 892 N N . VAL A 1 120 ? 11.630 -11.255 19.704 1.00 36.34 120 VAL A N 1
ATOM 893 C CA . VAL A 1 120 ? 11.661 -12.656 19.260 1.00 36.34 120 VAL A CA 1
ATOM 894 C C . VAL A 1 120 ? 10.976 -13.560 20.289 1.00 36.34 120 VAL A C 1
ATOM 896 O O . VAL A 1 120 ? 10.181 -14.424 19.917 1.00 36.34 120 VAL A O 1
ATOM 899 N N . ALA A 1 121 ? 11.220 -13.334 21.584 1.00 32.97 121 ALA A N 1
ATOM 900 C CA . ALA A 1 121 ? 10.591 -14.093 22.661 1.00 32.97 121 ALA A CA 1
ATOM 901 C C . ALA A 1 121 ? 9.066 -13.890 22.725 1.00 32.97 121 ALA A C 1
ATOM 903 O O . ALA A 1 121 ? 8.350 -14.854 22.986 1.00 32.97 121 ALA A O 1
ATOM 904 N N . THR A 1 122 ? 8.564 -12.684 22.440 1.00 38.75 122 THR A N 1
ATOM 905 C CA . THR A 1 122 ? 7.123 -12.359 22.405 1.00 38.75 122 THR A CA 1
ATOM 906 C C . THR A 1 122 ? 6.411 -13.058 21.242 1.00 38.75 122 THR A C 1
ATOM 908 O O . THR A 1 122 ? 5.291 -13.558 21.388 1.00 38.75 122 THR A O 1
ATOM 911 N N . CYS A 1 123 ? 7.087 -13.172 20.095 1.00 34.53 123 CYS A N 1
ATOM 912 C CA . CYS A 1 123 ? 6.597 -13.957 18.965 1.00 34.53 123 CYS A CA 1
ATOM 913 C C . CYS A 1 123 ? 6.592 -15.465 19.303 1.00 34.53 123 CYS A C 1
ATOM 915 O O . CYS A 1 123 ? 5.578 -16.145 19.132 1.00 34.53 123 CYS A O 1
ATOM 917 N N . GLU A 1 124 ? 7.674 -15.985 19.900 1.00 31.61 124 GLU A N 1
ATOM 918 C CA . GLU A 1 124 ? 7.747 -17.382 20.353 1.00 31.61 124 GLU A CA 1
ATOM 919 C C . GLU A 1 124 ? 6.702 -17.746 21.425 1.00 31.61 124 GLU A C 1
ATOM 921 O O . GLU A 1 124 ? 6.174 -18.860 21.401 1.00 31.61 124 GLU A O 1
ATOM 926 N N . THR A 1 125 ? 6.404 -16.868 22.388 1.00 34.94 125 THR A N 1
ATOM 927 C CA . THR A 1 125 ? 5.392 -17.144 23.425 1.00 34.94 125 THR A CA 1
ATOM 928 C C . THR A 1 125 ? 3.976 -17.116 22.866 1.00 34.94 125 THR A C 1
ATOM 930 O O . THR A 1 125 ? 3.177 -17.963 23.259 1.00 34.94 125 THR A O 1
ATOM 933 N N . SER A 1 126 ? 3.689 -16.246 21.894 1.00 36.41 126 SER A N 1
ATOM 934 C CA . SER A 1 126 ? 2.407 -16.226 21.171 1.00 36.41 126 SER A CA 1
ATOM 935 C C . SER A 1 126 ? 2.172 -17.495 20.337 1.00 36.41 126 SER A C 1
ATOM 937 O O . SER A 1 126 ? 1.039 -17.952 20.204 1.00 36.41 126 SER A O 1
ATOM 939 N N . ILE A 1 127 ? 3.238 -18.110 19.811 1.00 35.72 127 ILE A N 1
ATOM 940 C CA . ILE A 1 127 ? 3.158 -19.415 19.131 1.00 35.72 127 ILE A CA 1
ATOM 941 C C . ILE A 1 127 ? 2.922 -20.549 20.145 1.00 35.72 127 ILE A C 1
ATOM 943 O O . ILE A 1 127 ? 2.161 -21.475 19.871 1.00 35.72 127 ILE A O 1
ATOM 947 N N . LYS A 1 128 ? 3.541 -20.480 21.333 1.00 30.73 128 LYS A N 1
ATOM 948 C CA . LYS A 1 128 ? 3.416 -21.511 22.380 1.00 30.73 128 LYS A CA 1
ATOM 949 C C . LYS A 1 128 ? 2.060 -21.489 23.088 1.00 30.73 128 LYS A C 1
ATOM 951 O O . LYS A 1 128 ? 1.514 -22.561 23.331 1.00 30.73 128 LYS A O 1
ATOM 956 N N . SER A 1 129 ? 1.490 -20.319 23.382 1.00 35.75 129 SER A N 1
ATOM 957 C CA . SER A 1 129 ? 0.174 -20.215 24.038 1.00 35.75 129 SER A CA 1
ATOM 958 C C . SER A 1 129 ? -0.947 -20.837 23.198 1.00 35.75 129 SER A C 1
ATOM 960 O O . SER A 1 129 ? -1.805 -21.527 23.743 1.00 35.75 129 SER A O 1
ATOM 962 N N . ARG A 1 130 ? -0.867 -20.712 21.865 1.00 34.16 130 ARG A N 1
ATOM 963 C CA . ARG A 1 130 ? -1.757 -21.378 20.893 1.00 34.16 130 ARG A CA 1
ATOM 964 C C . ARG A 1 130 ? -1.622 -22.913 20.857 1.00 34.16 130 ARG A C 1
ATOM 966 O O . ARG A 1 130 ? -2.355 -23.566 20.130 1.00 34.16 130 ARG A O 1
ATOM 973 N N . SER A 1 131 ? -0.682 -23.494 21.608 1.00 32.59 131 SER A N 1
ATOM 974 C CA . SER A 1 131 ? -0.525 -24.951 21.773 1.00 32.59 131 SER A CA 1
ATOM 975 C C . SER A 1 131 ? -0.892 -25.461 23.172 1.00 32.59 131 SER A C 1
ATOM 977 O O . SER A 1 131 ? -0.788 -26.657 23.426 1.00 32.59 131 SER A O 1
ATOM 979 N N . SER A 1 132 ? -1.311 -24.571 24.081 1.00 29.67 132 SER A N 1
ATOM 980 C CA . SER A 1 132 ? -1.694 -24.903 25.462 1.00 29.67 132 SER A CA 1
ATOM 981 C C . SER A 1 132 ? -3.112 -24.450 25.835 1.00 29.67 132 SER A C 1
ATOM 983 O O . SER A 1 132 ? -3.468 -24.499 27.007 1.00 29.67 132 SER A O 1
ATOM 985 N N . SER A 1 133 ? -3.901 -23.965 24.873 1.00 29.28 133 SER A N 1
ATOM 986 C CA . SER A 1 133 ? -5.286 -23.504 25.063 1.00 29.28 133 SER A CA 1
ATOM 987 C C . SER A 1 133 ? -6.342 -24.605 24.938 1.00 29.28 133 SER A C 1
ATOM 989 O O . SER A 1 133 ? -7.484 -24.399 25.340 1.00 29.28 133 SER A O 1
ATOM 991 N N . ASP A 1 134 ? -5.975 -25.762 24.385 1.00 32.41 134 ASP A N 1
ATOM 992 C CA . ASP A 1 134 ? -6.943 -26.728 23.844 1.00 32.41 134 ASP A CA 1
ATOM 993 C C . ASP A 1 134 ? -7.273 -27.878 24.826 1.00 32.41 134 ASP A C 1
ATOM 995 O O . ASP A 1 134 ? -8.015 -28.801 24.492 1.00 32.41 134 ASP A O 1
ATOM 999 N N . GLU A 1 135 ? -6.780 -27.800 26.068 1.00 32.22 135 GLU A N 1
ATOM 1000 C CA . GLU A 1 135 ? -7.140 -28.691 27.181 1.00 32.22 135 GLU A CA 1
ATOM 1001 C C . GLU A 1 135 ? -7.825 -27.933 28.336 1.00 32.22 135 GLU A C 1
ATOM 1003 O O . GLU A 1 135 ? -7.289 -27.894 29.435 1.00 32.22 135 GLU A O 1
ATOM 1008 N N . GLU A 1 136 ? -9.019 -27.357 28.114 1.00 32.16 136 GLU A N 1
ATOM 1009 C CA . GLU A 1 136 ? -10.109 -27.319 29.123 1.00 32.16 136 GLU A CA 1
ATOM 1010 C C . GLU A 1 136 ? -11.430 -26.712 28.593 1.00 32.16 136 GLU A C 1
ATOM 1012 O O . GLU A 1 136 ? -11.829 -25.601 28.933 1.00 32.16 136 GLU A O 1
ATOM 1017 N N . THR A 1 137 ? -12.214 -27.474 27.817 1.00 26.70 137 THR A N 1
ATOM 1018 C CA . THR A 1 137 ? -13.686 -27.307 27.819 1.00 26.70 137 THR A CA 1
ATOM 1019 C C . THR A 1 137 ? -14.397 -28.629 27.521 1.00 26.70 137 THR A C 1
ATOM 1021 O O . THR A 1 137 ? -14.530 -29.043 26.373 1.00 26.70 137 THR A O 1
ATOM 1024 N N . LYS A 1 138 ? -14.916 -29.291 28.563 1.00 27.69 138 LYS A N 1
ATOM 1025 C CA . LYS A 1 138 ? -15.911 -30.366 28.422 1.00 27.69 138 LYS A CA 1
ATOM 1026 C C . LYS A 1 138 ? -17.267 -29.863 28.897 1.00 27.69 138 LYS A C 1
ATOM 1028 O O . LYS A 1 138 ? -17.489 -29.751 30.100 1.00 27.69 138 LYS A O 1
ATOM 1033 N N . GLN A 1 139 ? -18.191 -29.643 27.968 1.00 27.50 139 GLN A N 1
ATOM 1034 C CA . GLN A 1 139 ? -19.618 -29.547 28.275 1.00 27.50 139 GLN A CA 1
ATOM 1035 C C . GLN A 1 139 ? -20.442 -30.395 27.307 1.00 27.50 139 GLN A C 1
ATOM 1037 O O . GLN A 1 139 ? -20.014 -30.708 26.200 1.00 27.50 139 GLN A O 1
ATOM 1042 N N . GLN A 1 140 ? -21.586 -30.863 27.799 1.00 27.80 140 GLN A N 1
ATOM 1043 C CA . GLN A 1 140 ? -22.357 -31.941 27.190 1.00 27.80 140 GLN A CA 1
ATOM 1044 C C . GLN A 1 140 ? -23.328 -31.413 26.128 1.00 27.80 140 GLN A C 1
ATOM 1046 O O . GLN A 1 140 ? -23.962 -30.371 26.309 1.00 27.80 140 GLN A O 1
ATOM 1051 N N . HIS A 1 141 ? -23.526 -32.197 25.071 1.00 28.39 141 HIS A N 1
ATOM 1052 C CA . HIS A 1 141 ? -24.721 -32.129 24.236 1.00 28.39 141 HIS A CA 1
ATOM 1053 C C . HIS A 1 141 ? -25.270 -33.538 24.018 1.00 28.39 141 HIS A C 1
ATOM 1055 O O . HIS A 1 141 ? -24.505 -34.494 23.934 1.00 28.39 141 HIS A O 1
ATOM 1061 N N . ASN A 1 142 ? -26.598 -33.658 24.019 1.00 26.86 142 ASN A N 1
ATOM 1062 C CA . ASN A 1 142 ? -27.294 -34.943 23.981 1.00 26.86 142 ASN A CA 1
ATOM 1063 C C . ASN A 1 142 ? -27.592 -35.369 22.542 1.00 26.86 142 ASN A C 1
ATOM 1065 O O . ASN A 1 142 ? -28.070 -34.562 21.745 1.00 26.86 142 ASN A O 1
ATOM 1069 N N . ASP A 1 143 ? -27.410 -36.656 22.258 1.00 27.09 143 ASP A N 1
ATOM 1070 C CA . ASP A 1 143 ? -27.776 -37.263 20.981 1.00 27.09 143 ASP A CA 1
ATOM 1071 C C . ASP A 1 143 ? -29.283 -37.198 20.700 1.00 27.09 143 ASP A C 1
ATOM 1073 O O . ASP A 1 143 ? -30.107 -37.587 21.534 1.00 27.09 143 ASP A O 1
ATOM 1077 N N . LYS A 1 144 ? -29.633 -36.828 19.463 1.00 27.53 144 LYS A N 1
ATOM 1078 C CA . LYS A 1 144 ? -30.839 -37.302 18.767 1.00 27.53 144 LYS A CA 1
ATOM 1079 C C . LYS A 1 144 ? -30.571 -37.432 17.267 1.00 27.53 144 LYS A C 1
ATOM 1081 O O . LYS A 1 144 ? -30.448 -36.430 16.571 1.00 27.53 144 LYS A O 1
ATOM 1086 N N . GLN A 1 145 ? -30.556 -38.670 16.773 1.00 27.12 145 GLN A N 1
ATOM 1087 C CA . GLN A 1 145 ? -30.798 -38.961 15.354 1.00 27.12 145 GLN A CA 1
ATOM 1088 C C . GLN A 1 145 ? -32.265 -38.629 14.990 1.00 27.12 145 GLN A C 1
ATOM 1090 O O . GLN A 1 145 ? -33.094 -38.423 15.886 1.00 27.12 145 GLN A O 1
ATOM 1095 N N . PRO A 1 146 ? -32.616 -38.638 13.692 1.00 31.55 146 PRO A N 1
ATOM 1096 C CA . PRO A 1 146 ? -33.238 -39.877 13.207 1.00 31.55 146 PRO A CA 1
ATOM 1097 C C . PRO A 1 146 ? -32.820 -40.332 11.791 1.00 31.55 146 PRO A C 1
ATOM 1099 O O . PRO A 1 146 ? -32.559 -39.516 10.917 1.00 31.55 146 PRO A O 1
ATOM 1102 N N . SER A 1 147 ? -32.857 -41.661 11.614 1.00 27.14 147 SER A N 1
ATOM 1103 C CA . SER A 1 147 ? -33.184 -42.436 10.395 1.00 27.14 147 SER A CA 1
ATOM 1104 C C . SER A 1 147 ? -32.578 -42.070 9.030 1.00 27.14 147 SER A C 1
ATOM 1106 O O . SER A 1 147 ? -32.948 -41.069 8.418 1.00 27.14 147 SER A O 1
ATOM 1108 N N . ASP A 1 148 ? -31.825 -43.022 8.475 1.00 25.48 148 ASP A N 1
ATOM 1109 C CA . ASP A 1 148 ? -31.708 -43.242 7.029 1.00 25.48 148 ASP A CA 1
ATOM 1110 C C . ASP A 1 148 ? -33.069 -43.567 6.383 1.00 25.48 148 ASP A C 1
ATOM 1112 O O . ASP A 1 148 ? -33.944 -44.148 7.029 1.00 25.48 148 ASP A O 1
ATOM 1116 N N . ASP A 1 149 ? -33.191 -43.325 5.076 1.00 25.86 149 ASP A N 1
ATOM 1117 C CA . ASP A 1 149 ? -34.014 -44.159 4.190 1.00 25.86 149 ASP A CA 1
ATOM 1118 C C . ASP A 1 149 ? -33.383 -44.195 2.782 1.00 25.86 149 ASP A C 1
ATOM 1120 O O . ASP A 1 149 ? -32.681 -43.254 2.402 1.00 25.86 149 ASP A O 1
ATOM 1124 N N . SER A 1 150 ? -33.532 -45.291 2.024 1.00 28.66 150 SER A N 1
ATOM 1125 C CA . SER A 1 150 ? -32.586 -45.598 0.925 1.00 28.66 150 SER A CA 1
ATOM 1126 C C . SER A 1 150 ? -33.186 -46.163 -0.373 1.00 28.66 150 SER A C 1
ATOM 1128 O O . SER A 1 150 ? -33.876 -47.178 -0.377 1.00 28.66 150 SER A O 1
ATOM 1130 N N . SER A 1 151 ? -32.868 -45.522 -1.507 1.00 28.69 151 SER A N 1
ATOM 1131 C CA . SER A 1 151 ? -32.871 -46.066 -2.886 1.00 28.69 151 SER A CA 1
ATOM 1132 C C . SER A 1 151 ? -32.406 -44.981 -3.885 1.00 28.69 151 SER A C 1
ATOM 1134 O O . SER A 1 151 ? -32.569 -43.798 -3.614 1.00 28.69 151 SER A O 1
ATOM 1136 N N . GLY A 1 152 ? -31.808 -45.280 -5.045 1.00 25.42 152 GLY A N 1
ATOM 1137 C CA . GLY A 1 152 ? -31.281 -46.563 -5.525 1.00 25.42 152 GLY A CA 1
ATOM 1138 C C . GLY A 1 152 ? -31.057 -46.577 -7.049 1.00 25.42 152 GLY A C 1
ATOM 1139 O O . GLY A 1 152 ? -32.031 -46.581 -7.795 1.00 25.42 152 GLY A O 1
ATOM 1140 N N . SER A 1 153 ? -29.795 -46.680 -7.503 1.00 25.34 153 SER A N 1
ATOM 1141 C CA . SER A 1 153 ? -29.348 -46.638 -8.922 1.00 25.34 153 SER A CA 1
ATOM 1142 C C . SER A 1 153 ? -29.566 -45.279 -9.637 1.00 25.34 153 SER A C 1
ATOM 1144 O O . SER A 1 153 ? -30.362 -44.468 -9.181 1.00 25.34 153 SER A O 1
ATOM 1146 N N . ASN A 1 154 ? -28.858 -44.922 -10.718 1.00 25.78 154 ASN A N 1
ATOM 1147 C CA . ASN A 1 154 ? -27.946 -45.698 -11.574 1.00 25.78 154 ASN A CA 1
ATOM 1148 C C . ASN A 1 154 ? -26.731 -44.846 -12.023 1.00 25.78 154 ASN A C 1
ATOM 1150 O O . ASN A 1 154 ? -26.732 -43.632 -11.830 1.00 25.78 154 ASN A O 1
ATOM 1154 N N . SER A 1 155 ? -25.696 -45.460 -12.604 1.00 26.33 155 SER A N 1
ATOM 1155 C CA . SER A 1 155 ? -24.435 -44.792 -12.981 1.00 26.33 155 SER A CA 1
ATOM 1156 C C . SER A 1 155 ? -24.362 -44.363 -14.456 1.00 26.33 155 SER A C 1
ATOM 1158 O O . SER A 1 155 ? -24.900 -45.061 -15.315 1.00 26.33 155 SER A O 1
ATOM 1160 N N . ASN A 1 156 ? -23.654 -43.260 -14.750 1.00 25.77 156 ASN A N 1
ATOM 1161 C CA . ASN A 1 156 ? -22.386 -43.258 -15.514 1.00 25.77 156 ASN A CA 1
ATOM 1162 C C . ASN A 1 156 ? -21.879 -41.829 -15.840 1.00 25.77 156 ASN A C 1
ATOM 1164 O O . ASN A 1 156 ? -22.644 -40.982 -16.282 1.00 25.77 156 ASN A O 1
ATOM 1168 N N . ASP A 1 157 ? -20.568 -41.637 -15.670 1.00 30.20 157 ASP A N 1
ATOM 1169 C CA . ASP A 1 157 ? -19.647 -40.844 -16.506 1.00 30.20 157 ASP A CA 1
ATOM 1170 C C . ASP A 1 157 ? -19.983 -39.376 -16.884 1.00 30.20 157 ASP A C 1
ATOM 1172 O O . ASP A 1 157 ? -20.399 -39.091 -18.005 1.00 30.20 157 ASP A O 1
ATOM 1176 N N . GLU A 1 158 ? -19.603 -38.423 -16.019 1.00 26.53 158 GLU A N 1
ATOM 1177 C CA . GLU A 1 158 ? -19.175 -37.069 -16.432 1.00 26.53 158 GLU A CA 1
ATOM 1178 C C . GLU A 1 158 ? -17.819 -36.712 -15.783 1.00 26.53 158 GLU A C 1
ATOM 1180 O O . GLU A 1 158 ? -17.507 -37.142 -14.667 1.00 26.53 158 GLU A 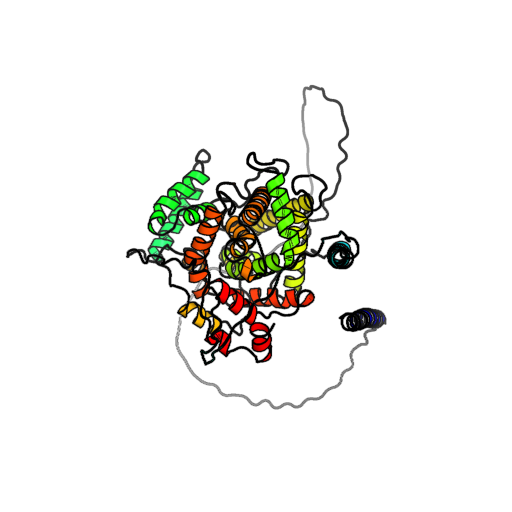O 1
ATOM 1185 N N . GLU A 1 159 ? -16.974 -35.957 -16.495 1.00 26.84 159 GLU A N 1
ATOM 1186 C CA . GLU A 1 159 ? -15.600 -35.650 -16.073 1.00 26.84 159 GLU A CA 1
ATOM 1187 C C . GLU A 1 159 ? -15.547 -34.516 -15.033 1.00 26.84 159 GLU A C 1
ATOM 1189 O O . GLU A 1 159 ? -16.025 -33.405 -15.263 1.00 26.84 159 GLU A O 1
ATOM 1194 N N . ASN A 1 160 ? -14.897 -34.763 -13.890 1.00 25.41 160 ASN A N 1
ATOM 1195 C CA . ASN A 1 160 ? -14.748 -33.777 -12.813 1.00 25.41 160 ASN A CA 1
ATOM 1196 C C . ASN A 1 160 ? -13.737 -32.661 -13.156 1.00 25.41 160 ASN A C 1
ATOM 1198 O O . ASN A 1 160 ? -12.618 -32.639 -12.638 1.00 25.41 160 ASN A O 1
ATOM 1202 N N . SER A 1 161 ? -14.144 -31.671 -13.954 1.00 27.97 161 SER A N 1
ATOM 1203 C CA . SER A 1 161 ? -13.502 -30.352 -13.918 1.00 27.97 161 SER A CA 1
ATOM 1204 C C . SER A 1 161 ? -14.011 -29.584 -12.693 1.00 27.97 161 SER A C 1
ATOM 1206 O O . SER A 1 161 ? -15.106 -29.019 -12.718 1.00 27.97 161 SER A O 1
ATOM 1208 N N . ALA A 1 162 ? -13.235 -29.574 -11.606 1.00 27.84 162 ALA A N 1
ATOM 1209 C CA . ALA A 1 162 ? -13.591 -28.876 -10.369 1.00 27.84 162 ALA A CA 1
ATOM 1210 C C . ALA A 1 162 ? -13.612 -27.348 -10.577 1.00 27.84 162 ALA A C 1
ATOM 1212 O O . ALA A 1 162 ? -12.603 -26.659 -10.420 1.00 27.84 162 ALA A O 1
ATOM 1213 N N . GLY A 1 163 ? -14.775 -26.819 -10.960 1.00 26.44 163 GLY A N 1
ATOM 1214 C CA . GLY A 1 163 ? -14.987 -25.398 -11.209 1.00 26.44 163 GLY A CA 1
ATOM 1215 C C . GLY A 1 163 ? -14.861 -24.575 -9.930 1.00 26.44 163 GLY A C 1
ATOM 1216 O O . GLY A 1 163 ? -15.815 -24.468 -9.162 1.00 26.44 163 GLY A O 1
ATOM 1217 N N . SER A 1 164 ? -13.697 -23.956 -9.724 1.00 33.59 164 SER A N 1
ATOM 1218 C CA . SER A 1 164 ? -13.529 -22.910 -8.714 1.00 33.59 164 SER A CA 1
ATOM 1219 C C . SER A 1 164 ? -14.563 -21.808 -8.952 1.00 33.59 164 SER A C 1
ATOM 1221 O O . SER A 1 164 ? -14.634 -21.245 -10.049 1.00 33.59 164 SER A O 1
ATOM 1223 N N . SER A 1 165 ? -15.373 -21.496 -7.937 1.00 33.97 165 SER A N 1
ATOM 1224 C CA . SER A 1 165 ? -16.370 -20.428 -8.014 1.00 33.97 165 SER A CA 1
ATOM 1225 C C . SER A 1 165 ? -15.674 -19.065 -7.945 1.00 33.97 165 SER A C 1
ATOM 1227 O O . SER A 1 165 ? -15.654 -18.418 -6.894 1.00 33.97 165 SER A O 1
ATOM 1229 N N . SER A 1 166 ? -15.072 -18.657 -9.065 1.00 38.25 166 SER A N 1
ATOM 1230 C CA . SER A 1 166 ? -14.472 -17.336 -9.246 1.00 38.25 166 SER A CA 1
ATOM 1231 C C . SER A 1 166 ? -15.464 -16.258 -8.814 1.00 38.25 166 SER A C 1
ATOM 1233 O O . SER A 1 166 ? -16.573 -16.141 -9.342 1.00 38.25 166 SER A O 1
ATOM 1235 N N . SER A 1 167 ? -15.051 -15.459 -7.834 1.00 40.47 167 SER A N 1
ATOM 1236 C CA . SER A 1 167 ? -15.698 -14.205 -7.481 1.00 40.47 167 SER A CA 1
ATOM 1237 C C . SER A 1 167 ? -15.504 -13.240 -8.653 1.00 40.47 167 SER A C 1
ATOM 1239 O O . SER A 1 167 ? -14.498 -12.540 -8.752 1.00 40.47 167 SER A O 1
ATOM 1241 N N . SER A 1 168 ? -16.467 -13.220 -9.577 1.00 44.66 168 SER A N 1
ATOM 1242 C CA . SER A 1 168 ? -16.436 -12.361 -10.766 1.00 44.66 168 SER A CA 1
ATOM 1243 C C . SER A 1 168 ? -16.758 -10.900 -10.423 1.00 44.66 168 SER A C 1
ATOM 1245 O O . SER A 1 168 ? -17.745 -10.340 -10.890 1.00 44.66 168 SER A O 1
ATOM 1247 N N . TRP A 1 169 ? -15.897 -10.270 -9.621 1.00 51.81 169 TRP A N 1
ATOM 1248 C CA . TRP A 1 169 ? -15.883 -8.823 -9.375 1.00 51.81 169 TRP A CA 1
ATOM 1249 C C . TRP A 1 169 ? -15.228 -8.027 -10.519 1.00 51.81 169 TRP A C 1
ATOM 1251 O O . TRP A 1 169 ? -15.122 -6.806 -10.421 1.00 51.81 169 TRP A O 1
ATOM 1261 N N . ARG A 1 170 ? -14.810 -8.700 -11.606 1.00 51.75 170 ARG A N 1
ATOM 1262 C CA . ARG A 1 170 ? -14.339 -8.057 -12.841 1.00 51.75 170 ARG A CA 1
ATOM 1263 C C . ARG A 1 170 ? -15.366 -7.031 -13.320 1.00 51.75 170 ARG A C 1
ATOM 1265 O O . ARG A 1 170 ? -16.488 -7.400 -13.662 1.00 51.75 170 ARG A O 1
ATOM 1272 N N . LEU A 1 171 ? -14.956 -5.770 -13.400 1.00 55.53 171 LEU A N 1
ATOM 1273 C CA . LEU A 1 171 ? -15.722 -4.736 -14.090 1.00 55.53 171 LEU A CA 1
ATOM 1274 C C . LEU A 1 171 ? -15.395 -4.765 -15.585 1.00 55.53 171 LEU A C 1
ATOM 1276 O O . LEU A 1 171 ? -14.225 -4.846 -15.961 1.00 55.53 171 LEU A O 1
ATOM 1280 N N . ASP A 1 172 ? -16.410 -4.594 -16.433 1.00 49.16 172 ASP A N 1
ATOM 1281 C CA . ASP A 1 172 ? -16.205 -4.144 -17.812 1.00 49.16 172 ASP A CA 1
ATOM 1282 C C . ASP A 1 172 ? -15.790 -2.666 -17.781 1.00 49.16 172 ASP A C 1
ATOM 1284 O O . ASP A 1 172 ? -16.611 -1.754 -17.897 1.00 49.16 172 ASP A O 1
ATOM 1288 N N . VAL A 1 173 ? -14.494 -2.438 -17.554 1.00 56.03 173 VAL A N 1
ATOM 1289 C CA . VAL A 1 173 ? -13.862 -1.115 -17.513 1.00 56.03 173 VAL A CA 1
ATOM 1290 C C . VAL A 1 173 ? -14.113 -0.393 -18.847 1.00 56.03 173 VAL A C 1
ATOM 1292 O O . VAL A 1 173 ? -13.580 -0.826 -19.873 1.00 56.03 173 VAL A O 1
ATOM 1295 N N . PRO A 1 174 ? -14.899 0.704 -18.887 1.00 46.00 174 PRO A N 1
ATOM 1296 C CA . PRO A 1 174 ? -15.296 1.302 -20.156 1.00 46.00 174 PRO A CA 1
ATOM 1297 C C . PRO A 1 174 ? -14.118 1.973 -20.870 1.00 46.00 174 PRO A C 1
ATOM 1299 O O . PRO A 1 174 ? -13.528 2.920 -20.351 1.00 46.00 174 PRO A O 1
ATOM 1302 N N . SER A 1 175 ? -13.833 1.555 -22.104 1.00 46.84 175 SER A N 1
ATOM 1303 C CA . SER A 1 175 ? -12.876 2.198 -23.016 1.00 46.84 175 SER A CA 1
ATOM 1304 C C . SER A 1 175 ? -13.440 3.503 -23.606 1.00 46.84 175 SER A C 1
ATOM 1306 O O . SER A 1 175 ? -13.638 3.644 -24.814 1.00 46.84 175 SER A O 1
ATOM 1308 N N . LYS A 1 176 ? -13.769 4.465 -22.737 1.00 46.28 176 LYS A N 1
ATOM 1309 C CA . LYS A 1 176 ? -14.456 5.703 -23.117 1.00 46.28 176 LYS A CA 1
ATOM 1310 C C . LYS A 1 176 ? -13.509 6.799 -23.622 1.00 46.28 176 LYS A C 1
ATOM 1312 O O . LYS A 1 176 ? -12.880 7.488 -22.831 1.00 46.28 176 LYS A O 1
ATOM 1317 N N . VAL A 1 177 ? -13.617 7.038 -24.933 1.00 47.25 177 VAL A N 1
ATOM 1318 C CA . VAL A 1 177 ? -13.347 8.309 -25.641 1.00 47.25 177 VAL A CA 1
ATOM 1319 C C . VAL A 1 177 ? -11.857 8.680 -25.809 1.00 47.25 177 VAL A C 1
ATOM 1321 O O . VAL A 1 177 ? -10.965 8.178 -25.133 1.00 47.25 177 VAL A O 1
ATOM 1324 N N . GLU A 1 178 ? -11.580 9.477 -26.844 1.00 53.00 178 GLU A N 1
ATOM 1325 C CA . GLU A 1 178 ? -10.267 9.662 -27.473 1.00 53.00 178 GLU A CA 1
ATOM 1326 C C . GLU A 1 178 ? -9.534 10.968 -27.069 1.00 53.00 178 GLU A C 1
ATOM 1328 O O . GLU A 1 178 ? -10.122 11.923 -26.569 1.00 53.00 178 GLU A O 1
ATOM 1333 N N . THR A 1 179 ? -8.258 11.068 -27.477 1.00 55.50 179 THR A N 1
ATOM 1334 C CA . THR A 1 179 ? -7.480 12.312 -27.738 1.00 55.50 179 THR A CA 1
ATOM 1335 C C . THR A 1 179 ? -6.685 13.022 -26.625 1.00 55.50 179 THR A C 1
ATOM 1337 O O . THR A 1 179 ? -6.103 14.083 -26.901 1.00 55.50 179 THR A O 1
ATOM 1340 N N . MET A 1 180 ? -6.502 12.444 -25.432 1.00 66.25 180 MET A N 1
ATOM 1341 C CA . MET A 1 180 ? -5.374 12.847 -24.568 1.00 66.25 180 MET A CA 1
ATOM 1342 C C . MET A 1 180 ? -4.116 12.031 -24.910 1.00 66.25 180 MET A C 1
ATOM 1344 O O . MET A 1 180 ? -4.153 10.804 -24.898 1.00 66.25 180 MET A O 1
ATOM 1348 N N . SER A 1 181 ? -3.014 12.707 -25.246 1.00 78.50 181 SER A N 1
ATOM 1349 C CA . SER A 1 181 ? -1.684 12.096 -25.385 1.00 78.50 181 SER A CA 1
ATOM 1350 C C . SER A 1 181 ? -0.938 12.124 -24.051 1.00 78.50 181 SER A C 1
ATOM 1352 O O . SER A 1 181 ? -1.281 12.915 -23.169 1.00 78.50 181 SER A O 1
ATOM 1354 N N . ASP A 1 182 ? 0.114 11.311 -23.925 1.00 79.94 182 ASP A N 1
ATOM 1355 C CA . ASP A 1 182 ? 1.028 11.359 -22.778 1.00 79.94 182 ASP A CA 1
ATOM 1356 C C . ASP A 1 182 ? 1.545 12.789 -22.541 1.00 79.94 182 ASP A C 1
ATOM 1358 O O . ASP A 1 182 ? 1.486 13.263 -21.413 1.00 79.94 182 ASP A O 1
ATOM 1362 N N . ASP A 1 183 ? 1.939 13.520 -23.592 1.00 83.62 183 ASP A N 1
ATOM 1363 C CA . ASP A 1 183 ? 2.443 14.898 -23.470 1.00 83.62 183 ASP A CA 1
ATOM 1364 C C . ASP A 1 183 ? 1.409 15.858 -22.855 1.00 83.62 183 ASP A C 1
ATOM 1366 O O . ASP A 1 183 ? 1.730 16.596 -21.926 1.00 83.62 183 ASP A O 1
ATOM 1370 N N . LYS A 1 184 ? 0.141 15.799 -23.297 1.00 84.44 184 LYS A N 1
ATOM 1371 C CA . LYS A 1 184 ? -0.951 16.602 -22.712 1.00 84.44 184 LYS A CA 1
ATOM 1372 C C . LYS A 1 184 ? -1.181 16.256 -21.239 1.00 84.44 184 LYS A C 1
ATOM 1374 O O . LYS A 1 184 ? -1.445 17.141 -20.431 1.00 84.44 184 LYS A O 1
ATOM 1379 N N . LEU A 1 185 ? -1.093 14.974 -20.885 1.00 85.44 185 LEU A N 1
ATOM 1380 C CA . LEU A 1 185 ? -1.242 14.507 -19.505 1.00 85.44 185 LEU A CA 1
ATOM 1381 C C . LEU A 1 185 ? -0.055 14.955 -18.632 1.00 85.44 185 LEU A C 1
ATOM 1383 O O . LEU A 1 185 ? -0.254 15.348 -17.486 1.00 85.44 185 LEU A O 1
ATOM 1387 N N . VAL A 1 186 ? 1.161 14.979 -19.182 1.00 88.75 186 VAL A N 1
ATOM 1388 C CA . VAL A 1 186 ? 2.363 15.532 -18.538 1.00 88.75 186 VAL A CA 1
ATOM 1389 C C . VAL A 1 186 ? 2.225 17.042 -18.307 1.00 88.75 186 VAL A C 1
ATOM 1391 O O . VAL A 1 186 ? 2.514 17.510 -17.206 1.00 88.75 186 VAL A O 1
ATOM 1394 N N . GLU A 1 187 ? 1.761 17.808 -19.299 1.00 89.75 187 GLU A N 1
ATOM 1395 C CA . GLU A 1 187 ? 1.477 19.247 -19.162 1.00 89.75 187 GLU A CA 1
ATOM 1396 C C . GLU A 1 187 ? 0.393 19.513 -18.105 1.00 89.75 187 GLU A C 1
ATOM 1398 O O . GLU A 1 187 ? 0.571 20.358 -17.228 1.00 89.75 187 GLU A O 1
ATOM 1403 N N . MET A 1 188 ? -0.699 18.743 -18.132 1.00 89.69 188 MET A N 1
ATOM 1404 C CA . MET A 1 188 ? -1.805 18.851 -17.178 1.00 89.69 188 MET A CA 1
ATOM 1405 C C . MET A 1 188 ? -1.372 18.540 -15.738 1.00 89.69 188 MET A C 1
ATOM 1407 O O . MET A 1 188 ? -1.736 19.271 -14.817 1.00 89.69 188 MET A O 1
ATOM 1411 N N . LEU A 1 189 ? -0.556 17.500 -15.529 1.00 89.94 189 LEU A N 1
ATOM 1412 C CA . LEU A 1 189 ? -0.012 17.154 -14.211 1.00 89.94 189 LEU A CA 1
ATOM 1413 C C . LEU A 1 189 ? 1.001 18.199 -13.706 1.00 89.94 189 LEU A C 1
ATOM 1415 O O . LEU A 1 189 ? 1.017 18.496 -12.511 1.00 89.94 189 LEU A O 1
ATOM 1419 N N . LYS A 1 190 ? 1.791 18.813 -14.600 1.00 90.25 190 LYS A N 1
ATOM 1420 C CA . LYS A 1 190 ? 2.671 19.948 -14.258 1.00 90.25 190 LYS A CA 1
ATOM 1421 C C . LYS A 1 190 ? 1.863 21.176 -13.838 1.00 90.25 190 LYS A C 1
ATOM 1423 O O . LYS A 1 190 ? 2.149 21.738 -12.783 1.00 90.25 190 LYS A O 1
ATOM 1428 N N . SER A 1 191 ? 0.812 21.528 -14.584 1.00 91.81 191 SER A N 1
ATOM 1429 C CA . SER A 1 191 ? -0.108 22.616 -14.215 1.00 91.81 191 SER A CA 1
ATOM 1430 C C . SER A 1 191 ? -0.759 22.361 -12.855 1.00 91.81 191 SER A C 1
ATOM 1432 O O . SER A 1 191 ? -0.705 23.225 -11.988 1.00 91.81 191 SER A O 1
ATOM 1434 N N . LEU A 1 192 ? -1.277 21.151 -12.612 1.00 92.56 192 LEU A N 1
ATOM 1435 C CA . LEU A 1 192 ? -1.890 20.767 -11.335 1.00 92.56 192 LEU A CA 1
ATOM 1436 C C . LEU A 1 192 ? -0.940 20.963 -10.139 1.00 92.56 192 LEU A C 1
ATOM 1438 O O . LEU A 1 192 ? -1.348 21.518 -9.118 1.00 92.56 192 LEU A O 1
ATOM 1442 N N . GLY A 1 193 ? 0.323 20.540 -10.264 1.00 90.31 193 GLY A N 1
ATOM 1443 C CA . GLY A 1 193 ? 1.338 20.734 -9.225 1.00 90.31 193 GLY A CA 1
ATOM 1444 C C . GLY A 1 193 ? 1.723 22.204 -9.028 1.00 90.31 193 GLY A C 1
ATOM 1445 O O . GLY A 1 193 ? 1.776 22.688 -7.897 1.00 90.31 193 GLY A O 1
ATOM 1446 N N . GLU A 1 194 ? 1.941 22.941 -10.119 1.00 91.38 194 GLU A N 1
ATOM 1447 C CA . GLU A 1 194 ? 2.269 24.368 -10.070 1.00 91.38 194 GLU A CA 1
ATOM 1448 C C . GLU A 1 194 ? 1.133 25.228 -9.502 1.00 91.38 194 GLU A C 1
ATOM 1450 O O . GLU A 1 194 ? 1.395 26.171 -8.759 1.00 91.38 194 GLU A O 1
ATOM 1455 N N . GLU A 1 195 ? -0.118 24.926 -9.844 1.00 94.56 195 GLU A N 1
ATOM 1456 C CA . GLU A 1 195 ? -1.303 25.573 -9.284 1.00 94.56 195 GLU A CA 1
ATOM 1457 C C . GLU A 1 195 ? -1.420 25.290 -7.784 1.00 94.56 195 GLU A C 1
ATOM 1459 O O . GLU A 1 195 ? -1.622 26.222 -7.005 1.00 94.56 195 GLU A O 1
ATOM 1464 N N . PHE A 1 196 ? -1.233 24.028 -7.374 1.00 93.69 196 PHE A N 1
ATOM 1465 C CA . PHE A 1 196 ? -1.333 23.604 -5.978 1.00 93.69 196 PHE A CA 1
ATOM 1466 C C . PHE A 1 196 ? -0.310 24.301 -5.074 1.00 93.69 196 PHE A C 1
ATOM 1468 O O . PHE A 1 196 ? -0.667 24.754 -3.986 1.00 93.69 196 PHE A O 1
ATOM 1475 N N . GLU A 1 197 ? 0.948 24.430 -5.508 1.00 91.25 197 GLU A N 1
ATOM 1476 C CA . GLU A 1 197 ? 1.973 25.111 -4.705 1.00 91.25 197 GLU A CA 1
ATOM 1477 C C . GLU A 1 197 ? 1.833 26.639 -4.685 1.00 91.25 197 GLU A C 1
ATOM 1479 O O . GLU A 1 197 ? 2.299 27.283 -3.747 1.00 91.25 197 GLU A O 1
ATOM 1484 N N . LYS A 1 198 ? 1.124 27.227 -5.656 1.00 94.44 198 LYS A N 1
ATOM 1485 C CA . LYS A 1 198 ? 0.799 28.665 -5.686 1.00 94.44 198 LYS A CA 1
ATOM 1486 C C . LYS A 1 198 ? -0.486 29.014 -4.915 1.00 94.44 198 LYS A C 1
ATOM 1488 O O . LYS A 1 198 ? -0.891 30.178 -4.925 1.00 94.44 198 LYS A O 1
ATOM 1493 N N . LEU A 1 199 ? -1.137 28.049 -4.253 1.00 94.88 199 LEU A N 1
ATOM 1494 C CA . LEU A 1 199 ? -2.356 28.294 -3.474 1.00 94.88 199 LEU A CA 1
ATOM 1495 C C . LEU A 1 199 ? -2.092 29.195 -2.251 1.00 94.88 199 LEU A C 1
ATOM 1497 O O . LEU A 1 199 ? -1.241 28.854 -1.425 1.00 94.88 199 LEU A O 1
ATOM 1501 N N . PRO A 1 200 ? -2.860 30.289 -2.071 1.00 94.31 200 PRO A N 1
ATOM 1502 C CA . PRO A 1 200 ? -2.820 31.099 -0.855 1.00 94.31 200 PRO A CA 1
ATOM 1503 C C . PRO A 1 200 ? -3.174 30.294 0.404 1.00 94.31 200 PRO A C 1
ATOM 1505 O O . PRO A 1 200 ? -4.043 29.424 0.359 1.00 94.31 200 PRO A O 1
ATOM 1508 N N . GLU A 1 201 ? -2.560 30.630 1.542 1.00 89.06 201 GLU A N 1
ATOM 1509 C CA . GLU A 1 201 ? -2.704 29.899 2.816 1.00 89.06 201 GLU A CA 1
ATOM 1510 C C . GLU A 1 201 ? -4.157 29.775 3.306 1.00 89.06 201 GLU A C 1
ATOM 1512 O O . GLU A 1 201 ? -4.520 28.778 3.925 1.00 89.06 201 GLU A O 1
ATOM 1517 N N . GLN A 1 202 ? -5.009 30.760 3.000 1.00 92.62 202 GLN A N 1
ATOM 1518 C CA . GLN A 1 202 ? -6.429 30.757 3.362 1.00 92.62 202 GLN A CA 1
ATOM 1519 C C . GLN A 1 202 ? -7.311 29.841 2.491 1.00 92.62 202 GLN A C 1
ATOM 1521 O O . GLN A 1 202 ? -8.518 29.757 2.726 1.00 92.62 202 GLN A O 1
ATOM 1526 N N . VAL A 1 203 ? -6.758 29.191 1.461 1.00 93.88 203 VAL A N 1
ATOM 1527 C CA . VAL A 1 203 ? -7.489 28.227 0.629 1.00 93.88 203 VAL A CA 1
ATOM 1528 C C . VAL A 1 203 ? -7.411 26.840 1.258 1.00 93.88 203 VAL A C 1
ATOM 1530 O O . VAL A 1 203 ? -6.332 26.316 1.520 1.00 93.88 203 VAL A O 1
ATOM 1533 N N . ASP A 1 204 ? -8.567 26.199 1.427 1.00 94.81 204 ASP A N 1
ATOM 1534 C CA . ASP A 1 204 ? -8.643 24.781 1.773 1.00 94.81 204 ASP A CA 1
ATOM 1535 C C . ASP A 1 204 ? -8.018 23.927 0.654 1.00 94.81 204 ASP A C 1
ATOM 1537 O O . ASP A 1 204 ? -8.640 23.635 -0.373 1.00 94.81 204 ASP A O 1
ATOM 1541 N N . ARG A 1 205 ? -6.759 23.527 0.871 1.00 94.00 205 ARG A N 1
ATOM 1542 C CA . ARG A 1 205 ? -5.971 22.724 -0.072 1.00 94.00 205 ARG A CA 1
ATOM 1543 C C . ARG A 1 205 ? -6.553 21.318 -0.292 1.00 94.00 205 ARG A C 1
ATOM 1545 O O . ARG A 1 205 ? -6.322 20.779 -1.370 1.00 94.00 205 ARG A O 1
ATOM 1552 N N . ARG A 1 206 ? -7.339 20.739 0.638 1.00 94.19 206 ARG A N 1
ATOM 1553 C CA . ARG A 1 206 ? -8.009 19.432 0.431 1.00 94.19 206 ARG A CA 1
ATOM 1554 C C . ARG A 1 206 ? -9.190 19.589 -0.517 1.00 94.19 206 ARG A C 1
ATOM 1556 O O . ARG A 1 206 ? -9.251 18.926 -1.553 1.00 94.19 206 ARG A O 1
ATOM 1563 N N . LYS A 1 207 ? -10.083 20.535 -0.214 1.00 95.69 207 LYS A N 1
ATOM 1564 C CA . LYS A 1 207 ? -11.248 20.842 -1.052 1.00 95.69 207 LYS A CA 1
ATOM 1565 C C . LYS A 1 207 ? -10.847 21.315 -2.448 1.00 95.69 207 LYS A C 1
ATOM 1567 O O . LYS A 1 207 ? -11.478 20.906 -3.422 1.00 95.69 207 LYS A O 1
ATOM 1572 N N . TRP A 1 208 ? -9.789 22.124 -2.564 1.00 96.69 208 TRP A N 1
ATOM 1573 C CA . TRP A 1 208 ? -9.234 22.499 -3.866 1.00 96.69 208 TRP A CA 1
ATOM 1574 C C . TRP A 1 208 ? -8.697 21.278 -4.620 1.00 96.69 208 TRP A C 1
ATOM 1576 O O . TRP A 1 208 ? -9.101 21.062 -5.759 1.00 96.69 208 TRP A O 1
ATOM 1586 N N . ALA A 1 209 ? -7.865 20.441 -3.982 1.00 95.88 209 ALA A N 1
ATOM 1587 C CA . ALA A 1 209 ? -7.291 19.250 -4.613 1.00 95.88 209 ALA A CA 1
ATOM 1588 C C . ALA A 1 209 ? -8.379 18.311 -5.150 1.00 95.88 209 ALA A C 1
ATOM 1590 O O . ALA A 1 209 ? -8.316 17.902 -6.308 1.00 95.88 209 ALA A O 1
ATOM 1591 N N . LYS A 1 210 ? -9.423 18.035 -4.357 1.00 96.06 210 LYS A N 1
ATOM 1592 C CA . LYS A 1 210 ? -10.571 17.232 -4.803 1.00 96.06 210 LYS A CA 1
ATOM 1593 C C . LYS A 1 210 ? -11.341 17.879 -5.946 1.00 96.06 210 LYS A C 1
ATOM 1595 O O . LYS A 1 210 ? -11.637 17.197 -6.921 1.00 96.06 210 LYS A O 1
ATOM 1600 N N . SER A 1 211 ? -11.630 19.179 -5.866 1.00 96.62 211 SER A N 1
ATOM 1601 C CA . SER A 1 211 ? -12.345 19.886 -6.936 1.00 96.62 211 SER A CA 1
ATOM 1602 C C . SER A 1 211 ? -11.561 19.880 -8.252 1.00 96.62 211 SER A C 1
ATOM 1604 O O . SER A 1 211 ? -12.151 19.647 -9.303 1.00 96.62 211 SER A O 1
ATOM 1606 N N . ARG A 1 212 ? -10.243 20.107 -8.202 1.00 95.94 212 ARG A N 1
ATOM 1607 C CA . ARG A 1 212 ? -9.385 20.175 -9.390 1.00 95.94 212 ARG A CA 1
ATOM 1608 C C . ARG A 1 212 ? -9.113 18.794 -9.986 1.00 95.94 212 ARG A C 1
ATOM 1610 O O . ARG A 1 212 ? -9.183 18.631 -11.195 1.00 95.94 212 ARG A O 1
ATOM 1617 N N . VAL A 1 213 ? -8.880 17.770 -9.163 1.00 94.81 213 VAL A N 1
ATOM 1618 C CA . VAL A 1 213 ? -8.735 16.387 -9.653 1.00 94.81 213 VAL A CA 1
ATOM 1619 C C . VAL A 1 213 ? -10.050 15.860 -10.241 1.00 94.81 213 VAL A C 1
ATOM 1621 O O . VAL A 1 213 ? -10.017 15.194 -11.272 1.00 94.81 213 VAL A O 1
ATOM 1624 N N . ALA A 1 214 ? -11.207 16.208 -9.668 1.00 95.06 214 ALA A N 1
ATOM 1625 C CA . ALA A 1 214 ? -12.507 15.879 -10.257 1.00 95.06 214 ALA A CA 1
ATOM 1626 C C . ALA A 1 214 ? -12.759 16.597 -11.597 1.00 95.06 214 ALA A C 1
ATOM 1628 O O . ALA A 1 214 ? -13.310 15.986 -12.508 1.00 95.06 214 ALA A O 1
ATOM 1629 N N . GLU A 1 215 ? -12.322 17.850 -11.750 1.00 94.12 215 GLU A N 1
ATOM 1630 C CA . GLU A 1 215 ? -12.383 18.580 -13.026 1.00 94.12 215 GLU A CA 1
ATOM 1631 C C . GLU A 1 215 ? -11.508 17.925 -14.110 1.00 94.12 215 GLU A C 1
ATOM 1633 O O . GLU A 1 215 ? -11.958 17.746 -15.238 1.00 94.12 215 GLU A O 1
ATOM 1638 N N . LEU A 1 216 ? -10.272 17.542 -13.769 1.00 90.19 216 LEU A N 1
ATOM 1639 C CA . LEU A 1 216 ? -9.286 17.034 -14.733 1.00 90.19 216 LEU A CA 1
ATOM 1640 C C . LEU A 1 216 ? -9.446 15.541 -15.076 1.00 90.19 216 LEU A C 1
ATOM 1642 O O . LEU A 1 216 ? -9.021 15.119 -16.149 1.00 90.19 216 LEU A O 1
ATOM 1646 N N . PHE A 1 217 ? -10.029 14.734 -14.181 1.00 90.50 217 PHE A N 1
ATOM 1647 C CA . PHE A 1 217 ? -10.096 13.271 -14.326 1.00 90.50 217 PHE A CA 1
ATOM 1648 C C . PHE A 1 217 ? -11.498 12.667 -14.127 1.00 90.50 217 PHE A C 1
ATOM 1650 O O . PHE A 1 217 ? -11.645 11.446 -14.207 1.00 90.50 217 PHE A O 1
ATOM 1657 N N . GLY A 1 218 ? -12.537 13.474 -13.880 1.00 90.25 218 GLY A N 1
ATOM 1658 C CA . GLY A 1 218 ? -13.888 12.990 -13.553 1.00 90.25 218 GLY A CA 1
ATOM 1659 C C . GLY A 1 218 ? -14.600 12.198 -14.656 1.00 90.25 218 GLY A C 1
ATOM 1660 O O . GLY A 1 218 ? -15.538 11.459 -14.366 1.00 90.25 218 GLY A O 1
ATOM 1661 N N . GLU A 1 219 ? -14.146 12.298 -15.908 1.00 87.75 219 GLU A N 1
ATOM 1662 C CA . GLU A 1 219 ? -14.634 11.459 -17.015 1.00 87.75 219 GLU A CA 1
ATOM 1663 C C . GLU A 1 219 ? -13.881 10.118 -17.136 1.00 87.75 219 GLU A C 1
ATOM 1665 O O . GLU A 1 219 ? -14.371 9.191 -17.784 1.00 87.75 219 GLU A O 1
ATOM 1670 N N . THR A 1 220 ? -12.701 9.995 -16.512 1.00 87.50 220 THR A N 1
ATOM 1671 C CA . THR A 1 220 ? -11.774 8.856 -16.665 1.00 87.50 220 THR A CA 1
ATOM 1672 C C . THR A 1 220 ? -11.648 7.985 -15.408 1.00 87.50 220 THR A C 1
ATOM 1674 O O . THR A 1 220 ? -11.338 6.797 -15.514 1.00 87.50 220 THR A O 1
ATOM 1677 N N . LEU A 1 221 ? -11.874 8.554 -14.220 1.00 91.12 221 LEU A N 1
ATOM 1678 C CA . LEU A 1 221 ? -11.738 7.898 -12.915 1.00 91.12 221 LEU A CA 1
ATOM 1679 C C . LEU A 1 221 ? -13.070 7.867 -12.155 1.00 91.12 221 LEU A C 1
ATOM 1681 O O . LEU A 1 221 ? -13.886 8.779 -12.252 1.00 91.12 221 LEU A O 1
ATOM 1685 N N . THR A 1 222 ? -13.272 6.831 -11.340 1.00 92.50 222 THR A N 1
ATOM 1686 C CA . THR A 1 222 ? -14.412 6.747 -10.414 1.00 92.50 222 THR A CA 1
ATOM 1687 C C . THR A 1 222 ? -14.187 7.637 -9.182 1.00 92.50 222 THR A C 1
ATOM 1689 O O . THR A 1 222 ? -13.047 7.915 -8.804 1.00 92.50 222 THR A O 1
ATOM 1692 N N . GLN A 1 223 ? -15.255 8.066 -8.495 1.00 91.94 223 GLN A N 1
ATOM 1693 C CA . GLN A 1 223 ? -15.131 8.926 -7.302 1.00 91.94 223 GLN A CA 1
ATOM 1694 C C . GLN A 1 223 ? -14.198 8.366 -6.202 1.00 91.94 223 GLN A C 1
ATOM 1696 O O . GLN A 1 223 ? -13.412 9.146 -5.658 1.00 91.94 223 GLN A O 1
ATOM 1701 N N . PRO A 1 224 ? -14.195 7.052 -5.880 1.00 90.56 224 PRO A N 1
ATOM 1702 C CA . PRO A 1 224 ? -13.245 6.500 -4.915 1.00 90.56 224 PRO A CA 1
ATOM 1703 C C . PRO A 1 224 ? -11.773 6.679 -5.318 1.00 90.56 224 PRO A C 1
ATOM 1705 O O . PRO A 1 224 ? -10.927 6.807 -4.433 1.00 90.56 224 PRO A O 1
ATOM 1708 N N . LEU A 1 225 ? -11.478 6.722 -6.624 1.00 93.62 225 LEU A N 1
ATOM 1709 C CA . LEU A 1 225 ? -10.142 6.960 -7.179 1.00 93.62 225 LEU A CA 1
ATOM 1710 C C . LEU A 1 225 ? -9.792 8.450 -7.252 1.00 93.62 225 LEU A C 1
ATOM 1712 O O . LEU A 1 225 ? -8.665 8.810 -6.921 1.00 93.62 225 LEU A O 1
ATOM 1716 N N . LEU A 1 226 ? -10.748 9.321 -7.602 1.00 94.88 226 LEU A N 1
ATOM 1717 C CA . LEU A 1 226 ? -10.568 10.782 -7.558 1.00 94.88 226 LEU A CA 1
ATOM 1718 C C . LEU A 1 226 ? -10.125 11.251 -6.166 1.00 94.88 226 LEU A C 1
ATOM 1720 O O . LEU A 1 226 ? -9.211 12.065 -6.048 1.00 94.88 226 LEU A O 1
ATOM 1724 N N . ASP A 1 227 ? -10.718 10.690 -5.108 1.00 93.25 227 ASP A N 1
ATOM 1725 C CA . ASP A 1 227 ? -10.328 10.990 -3.729 1.00 93.25 227 ASP A CA 1
ATOM 1726 C C . ASP A 1 227 ? -8.869 10.590 -3.432 1.00 93.25 227 ASP A C 1
ATOM 1728 O O . ASP A 1 227 ? -8.136 11.369 -2.824 1.00 93.25 227 ASP A O 1
ATOM 1732 N N . VAL A 1 228 ? -8.425 9.396 -3.852 1.00 93.06 228 VAL A N 1
ATOM 1733 C CA . VAL A 1 228 ? -7.041 8.927 -3.615 1.00 93.06 228 VAL A CA 1
ATOM 1734 C C . VAL A 1 228 ? -6.039 9.729 -4.451 1.00 93.06 228 VAL A C 1
ATOM 1736 O O . VAL A 1 228 ? -4.988 10.111 -3.939 1.00 93.06 228 VAL A O 1
ATOM 17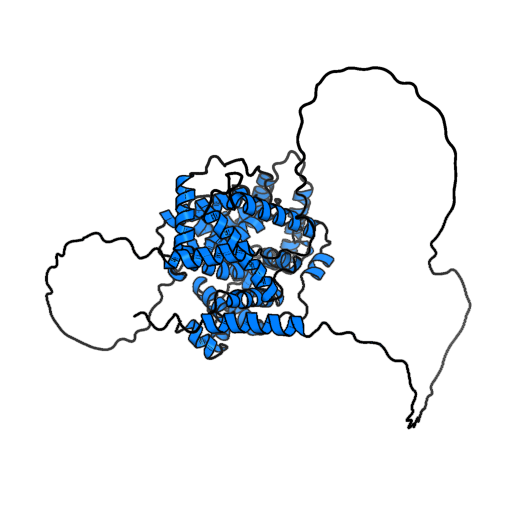39 N N . ALA A 1 229 ? -6.391 10.061 -5.697 1.00 93.25 229 ALA A N 1
ATOM 1740 C CA . ALA A 1 229 ? -5.582 10.898 -6.577 1.00 93.25 229 ALA A CA 1
ATOM 1741 C C . ALA A 1 229 ? -5.416 12.328 -6.026 1.00 93.25 229 ALA A C 1
ATOM 1743 O O . ALA A 1 229 ? -4.300 12.843 -5.994 1.00 93.25 229 ALA A O 1
ATOM 1744 N N . ALA A 1 230 ? -6.482 12.941 -5.496 1.00 95.19 230 ALA A N 1
ATOM 1745 C CA . ALA A 1 230 ? -6.396 14.213 -4.772 1.00 95.19 230 ALA A CA 1
ATOM 1746 C C . ALA A 1 230 ? -5.503 14.111 -3.522 1.00 95.19 230 ALA A C 1
ATOM 1748 O O . ALA A 1 230 ? -4.745 15.034 -3.218 1.00 95.19 230 ALA A O 1
ATOM 1749 N N . GLY A 1 231 ? -5.526 12.960 -2.842 1.00 94.75 231 GLY A N 1
ATOM 1750 C CA . GLY A 1 231 ? -4.650 12.656 -1.713 1.00 94.75 231 GLY A CA 1
ATOM 1751 C C . GLY A 1 231 ? -3.151 12.707 -2.039 1.00 94.75 231 GLY A C 1
ATOM 1752 O O . GLY A 1 231 ? -2.360 12.955 -1.132 1.00 94.75 231 GLY A O 1
ATOM 1753 N N . HIS A 1 232 ? -2.724 12.536 -3.296 1.00 93.00 232 HIS A N 1
ATOM 1754 C CA . HIS A 1 232 ? -1.302 12.654 -3.658 1.00 93.00 232 HIS A CA 1
ATOM 1755 C C . HIS A 1 232 ? -0.754 14.089 -3.561 1.00 93.00 232 HIS A C 1
ATOM 1757 O O . HIS A 1 232 ? 0.449 14.281 -3.378 1.00 93.00 232 HIS A O 1
ATOM 1763 N N . LEU A 1 233 ? -1.622 15.105 -3.610 1.00 92.38 233 LEU A N 1
ATOM 1764 C CA . LEU A 1 233 ? -1.223 16.501 -3.403 1.00 92.38 233 LEU A CA 1
ATOM 1765 C C . LEU A 1 233 ? -1.037 16.838 -1.912 1.00 92.38 233 LEU A C 1
ATOM 1767 O O . LEU A 1 233 ? -0.259 17.731 -1.570 1.00 92.38 233 LEU A O 1
ATOM 1771 N N . ILE A 1 234 ? -1.701 16.119 -1.004 1.00 94.12 234 ILE A N 1
ATOM 1772 C CA . ILE A 1 234 ? -1.712 16.400 0.441 1.00 94.12 234 ILE A CA 1
ATOM 1773 C C . ILE A 1 234 ? -0.570 15.653 1.150 1.00 94.12 234 ILE A C 1
ATOM 1775 O O . ILE A 1 234 ? -0.203 14.546 0.757 1.00 94.12 234 ILE A O 1
ATOM 1779 N N . ASP A 1 235 ? 0.024 16.248 2.191 1.00 93.00 235 ASP A N 1
ATOM 1780 C CA . ASP A 1 235 ? 1.054 15.559 2.982 1.00 93.00 235 ASP A CA 1
ATOM 1781 C C . ASP A 1 235 ? 0.469 14.383 3.778 1.00 93.00 235 ASP A C 1
ATOM 1783 O O . ASP A 1 235 ? -0.604 14.504 4.364 1.00 93.00 235 ASP A O 1
ATOM 1787 N N . GLY A 1 236 ? 1.174 13.249 3.815 1.00 93.62 236 GLY A N 1
ATOM 1788 C CA . GLY A 1 236 ? 0.724 12.020 4.477 1.00 93.62 236 GLY A CA 1
ATOM 1789 C C . GLY A 1 236 ? 0.781 12.032 6.008 1.00 93.62 236 GLY A C 1
ATOM 1790 O O . GLY A 1 236 ? 0.851 10.956 6.606 1.00 93.62 236 GLY A O 1
ATOM 1791 N N . ASP A 1 237 ? 0.822 13.202 6.646 1.00 95.56 237 ASP A N 1
ATOM 1792 C CA . ASP A 1 237 ? 0.491 13.385 8.056 1.00 95.56 237 ASP A CA 1
ATOM 1793 C C . ASP A 1 237 ? -0.561 14.487 8.238 1.00 95.56 237 ASP A C 1
ATOM 1795 O O . ASP A 1 237 ? -0.348 15.644 7.883 1.00 95.56 237 ASP A O 1
ATOM 1799 N N . SER A 1 238 ? -1.680 14.145 8.870 1.00 95.25 238 SER A N 1
ATOM 1800 C CA . SER A 1 238 ? -2.704 15.101 9.302 1.00 95.25 238 SER A CA 1
ATOM 1801 C C . SER A 1 238 ? -2.253 16.001 10.461 1.00 95.25 238 SER A C 1
ATOM 1803 O O . SER A 1 238 ? -2.968 16.926 10.840 1.00 95.25 238 SER A O 1
ATOM 1805 N N . GLY A 1 239 ? -1.115 15.696 11.099 1.00 94.75 239 GLY A N 1
ATOM 1806 C CA . GLY A 1 239 ? -0.638 16.373 12.307 1.00 94.75 239 GLY A CA 1
ATOM 1807 C C . GLY A 1 239 ? -1.464 16.078 13.568 1.00 94.75 239 GLY A C 1
ATOM 1808 O O . GLY A 1 239 ? -1.134 16.581 14.640 1.00 94.75 239 GLY A O 1
ATOM 1809 N N . ILE A 1 240 ? -2.516 15.251 13.479 1.00 94.44 240 ILE A N 1
ATOM 1810 C CA . ILE A 1 240 ? -3.466 15.034 14.578 1.00 94.44 240 ILE A CA 1
ATOM 1811 C C . ILE A 1 240 ? -2.816 14.344 15.783 1.00 94.44 240 ILE A C 1
ATOM 1813 O O . ILE A 1 240 ? -2.000 13.430 15.620 1.00 94.44 240 ILE A O 1
ATOM 1817 N N . SER A 1 241 ? -3.179 14.761 16.998 1.00 94.44 241 SER A N 1
ATOM 1818 C CA . SER A 1 241 ? -2.651 14.149 18.223 1.00 94.44 241 SER A CA 1
ATOM 1819 C C . SER A 1 241 ? -3.102 12.694 18.342 1.00 94.44 241 SER A C 1
ATOM 1821 O O . SER A 1 241 ? -4.284 12.404 18.187 1.00 94.44 241 SER A O 1
ATOM 1823 N N . MET A 1 242 ? -2.190 11.779 18.690 1.00 91.81 242 MET A N 1
ATOM 1824 C CA . MET A 1 242 ? -2.567 10.382 18.965 1.00 91.81 242 MET A CA 1
ATOM 1825 C C . MET A 1 242 ? -3.422 10.226 20.233 1.00 91.81 242 MET A C 1
ATOM 1827 O O . MET A 1 242 ? -4.038 9.183 20.429 1.00 91.81 242 MET A O 1
ATOM 1831 N N . ASP A 1 243 ? -3.479 11.256 21.082 1.00 91.56 243 ASP A N 1
ATOM 1832 C CA . ASP A 1 243 ? -4.353 11.291 22.261 1.00 91.56 243 ASP A CA 1
ATOM 1833 C C . ASP A 1 243 ? -5.821 11.549 21.882 1.00 91.56 243 ASP A C 1
ATOM 1835 O O . ASP A 1 243 ? -6.729 11.272 22.667 1.00 91.56 243 ASP A O 1
ATOM 1839 N N . GLN A 1 244 ? -6.064 12.092 20.685 1.00 94.62 244 GLN A N 1
ATOM 1840 C CA . GLN A 1 244 ? -7.398 12.383 20.183 1.00 94.62 244 GLN A CA 1
ATOM 1841 C C . GLN A 1 244 ? -8.005 11.110 19.579 1.00 94.62 244 GLN A C 1
ATOM 1843 O O . GLN A 1 244 ? -7.455 10.511 18.656 1.00 94.62 244 GLN A O 1
ATOM 1848 N N . ARG A 1 245 ? -9.160 10.686 20.099 1.00 95.69 245 ARG A N 1
ATOM 1849 C CA . ARG A 1 245 ? -10.034 9.720 19.418 1.00 95.69 245 ARG A CA 1
ATOM 1850 C C . ARG A 1 245 ? -10.966 10.500 18.479 1.00 95.69 245 ARG A C 1
ATOM 1852 O O . ARG A 1 245 ? -11.408 11.578 18.873 1.00 95.69 245 ARG A O 1
ATOM 1859 N N . PRO A 1 246 ? -11.269 10.003 17.270 1.00 96.44 246 PRO A N 1
ATOM 1860 C CA . PRO A 1 246 ? -12.234 10.650 16.392 1.00 96.44 246 PRO A CA 1
ATOM 1861 C C . PRO A 1 246 ? -13.674 10.294 16.783 1.00 96.44 246 PRO A C 1
ATOM 1863 O O . PRO A 1 246 ? -13.946 9.169 17.198 1.00 96.44 246 PRO A O 1
ATOM 1866 N N . ASP A 1 247 ? -14.607 11.225 16.579 1.00 96.94 247 ASP A N 1
ATOM 1867 C CA . ASP A 1 247 ? -16.004 11.117 17.040 1.00 96.94 247 ASP A CA 1
ATOM 1868 C C . ASP A 1 247 ? -16.783 9.926 16.448 1.00 96.94 247 ASP A C 1
ATOM 1870 O O . ASP A 1 247 ? -17.773 9.476 17.019 1.00 96.94 247 ASP A O 1
ATOM 1874 N N . TRP A 1 248 ? -16.342 9.392 15.304 1.00 97.38 248 TRP A N 1
ATOM 1875 C CA . TRP A 1 248 ? -16.938 8.216 14.658 1.00 97.38 248 TRP A CA 1
ATOM 1876 C C . TRP A 1 248 ? -16.419 6.873 15.200 1.00 97.38 248 TRP A C 1
ATOM 1878 O O . TRP A 1 248 ? -16.872 5.822 14.740 1.00 97.38 248 TRP A O 1
ATOM 1888 N N . LEU A 1 249 ? -15.455 6.866 16.129 1.00 98.06 249 LEU A N 1
ATOM 1889 C CA . LEU A 1 249 ? -14.842 5.644 16.649 1.00 98.06 249 LEU A CA 1
ATOM 1890 C C . LEU A 1 249 ? -15.770 4.910 17.629 1.00 98.06 249 LEU A C 1
ATOM 1892 O O . LEU A 1 249 ? -15.674 5.078 18.842 1.00 98.06 249 LEU A O 1
ATOM 1896 N N . ASP A 1 250 ? -16.595 4.013 17.095 1.00 98.31 250 ASP A N 1
ATOM 1897 C CA . ASP A 1 250 ? -17.204 2.915 17.855 1.00 98.31 250 ASP A CA 1
ATOM 1898 C C . ASP A 1 250 ? -16.091 2.020 18.463 1.00 98.31 250 ASP A C 1
ATOM 1900 O O . ASP A 1 250 ? -15.327 1.410 17.699 1.00 98.31 250 ASP A O 1
ATOM 1904 N N . PRO A 1 251 ? -15.942 1.943 19.805 1.00 97.75 251 PRO A N 1
ATOM 1905 C CA . PRO A 1 251 ? -14.877 1.166 20.440 1.00 97.75 251 PRO A CA 1
ATOM 1906 C C . PRO A 1 251 ? -15.122 -0.347 20.411 1.00 97.75 251 PRO A C 1
ATOM 1908 O O . PRO A 1 251 ? -14.162 -1.116 20.328 1.00 97.75 251 PRO A O 1
ATOM 1911 N N . ASP A 1 252 ? -16.381 -0.785 20.457 1.00 98.38 252 ASP A N 1
ATOM 1912 C CA . ASP A 1 252 ? -16.744 -2.203 20.508 1.00 98.38 252 ASP A CA 1
ATOM 1913 C C . ASP A 1 252 ? -16.593 -2.842 19.124 1.00 98.38 252 ASP A C 1
ATOM 1915 O O . ASP A 1 252 ? -16.010 -3.922 18.989 1.00 98.38 252 ASP A O 1
ATOM 1919 N N . LYS A 1 253 ? -16.981 -2.123 18.065 1.00 98.62 253 LYS A N 1
ATOM 1920 C CA . LYS A 1 253 ? -16.703 -2.494 16.670 1.00 98.62 253 LYS A CA 1
ATOM 1921 C C . LYS A 1 253 ? -15.202 -2.503 16.377 1.00 98.62 253 LYS A C 1
ATOM 1923 O O . LYS A 1 253 ? -14.713 -3.441 15.746 1.00 98.62 253 LYS A O 1
ATOM 1928 N N . PHE A 1 254 ? -14.441 -1.538 16.910 1.00 98.69 254 PHE A N 1
ATOM 1929 C CA . PHE A 1 254 ? -12.973 -1.554 16.827 1.00 98.69 254 PHE A CA 1
ATOM 1930 C C . PHE A 1 254 ? -12.386 -2.781 17.542 1.00 98.69 254 PHE A C 1
ATOM 1932 O O . PHE A 1 254 ? -11.466 -3.421 17.025 1.00 98.69 254 PHE A O 1
ATOM 1939 N N . ARG A 1 255 ? -12.933 -3.161 18.704 1.00 98.56 255 ARG A N 1
ATOM 1940 C CA . ARG A 1 255 ? -12.494 -4.348 19.444 1.00 98.56 255 ARG A CA 1
ATOM 1941 C C . ARG A 1 255 ? -12.887 -5.656 18.752 1.00 98.56 255 ARG A C 1
ATOM 1943 O O . ARG A 1 255 ? -12.096 -6.598 18.780 1.00 98.56 255 ARG A O 1
ATOM 1950 N N . ARG A 1 256 ? -14.043 -5.726 18.085 1.00 98.69 256 ARG A N 1
ATOM 1951 C CA . ARG A 1 256 ? -14.439 -6.888 17.271 1.00 98.69 256 ARG A CA 1
ATOM 1952 C C . ARG A 1 256 ? -13.495 -7.097 16.089 1.00 98.69 256 ARG A C 1
ATOM 1954 O O . ARG A 1 256 ? -13.031 -8.217 15.894 1.00 98.69 256 ARG A O 1
ATOM 1961 N N . GLY A 1 257 ? -13.131 -6.038 15.365 1.00 98.75 257 GLY A N 1
ATOM 1962 C CA . GLY A 1 257 ? -12.162 -6.143 14.272 1.00 98.75 257 GLY A CA 1
ATOM 1963 C C . GLY A 1 257 ? -10.759 -6.539 14.753 1.00 98.75 257 GLY A C 1
ATOM 1964 O O . GLY A 1 257 ? -10.107 -7.355 14.107 1.00 98.75 257 GLY A O 1
ATOM 1965 N N . GLN A 1 258 ? -10.330 -6.092 15.945 1.00 98.75 258 GLN A N 1
ATOM 1966 C CA . GLN A 1 258 ? -9.125 -6.621 16.609 1.00 98.75 258 GLN A CA 1
ATOM 1967 C C . GLN A 1 258 ? -9.229 -8.119 16.950 1.00 98.75 258 GLN A C 1
ATOM 1969 O O . GLN A 1 258 ? -8.216 -8.813 16.955 1.00 98.75 258 GLN A O 1
ATOM 1974 N N . ILE A 1 259 ? -10.418 -8.627 17.301 1.00 98.62 259 ILE A N 1
ATOM 1975 C CA . ILE A 1 259 ? -10.639 -10.054 17.581 1.00 98.62 259 ILE A CA 1
ATOM 1976 C C . ILE A 1 259 ? -10.509 -10.864 16.294 1.00 98.62 259 ILE A C 1
ATOM 1978 O O . ILE A 1 259 ? -9.587 -11.671 16.190 1.00 98.62 259 ILE A O 1
ATOM 1982 N N . PHE A 1 260 ? -11.310 -10.525 15.285 1.00 98.69 260 PHE A N 1
ATOM 1983 C CA . PHE A 1 260 ? -11.233 -11.092 13.941 1.00 98.69 260 PHE A CA 1
ATOM 1984 C C . PHE A 1 260 ? -9.797 -11.125 13.386 1.00 98.69 260 PHE A C 1
ATOM 1986 O O . PHE A 1 260 ? -9.352 -12.152 12.869 1.00 98.69 260 PHE A O 1
ATOM 1993 N N . ALA A 1 261 ? -9.044 -10.031 13.550 1.00 98.31 261 ALA A N 1
ATOM 1994 C CA . ALA A 1 261 ? -7.682 -9.912 13.042 1.00 98.31 261 ALA A CA 1
ATOM 1995 C C . ALA A 1 261 ? -6.682 -10.896 13.677 1.00 98.31 261 ALA A C 1
ATOM 1997 O O . ALA A 1 261 ? -5.790 -11.387 12.987 1.00 98.31 261 ALA A O 1
ATOM 1998 N N . ARG A 1 262 ? -6.829 -11.228 14.969 1.00 98.00 262 ARG A N 1
ATOM 1999 C CA . ARG A 1 262 ? -5.996 -12.262 15.613 1.00 98.00 262 ARG A CA 1
ATOM 2000 C C . ARG A 1 262 ? -6.426 -13.665 15.206 1.00 98.00 262 ARG A C 1
ATOM 2002 O O . ARG A 1 262 ? -5.577 -14.518 14.949 1.00 98.00 262 ARG A O 1
ATOM 2009 N N . ASP A 1 263 ? -7.731 -13.902 15.165 1.00 98.00 263 ASP A N 1
ATOM 2010 C CA . ASP A 1 263 ? -8.291 -15.236 14.961 1.00 98.00 263 ASP A CA 1
ATOM 2011 C C . ASP A 1 263 ? -7.964 -15.733 13.534 1.00 98.00 263 ASP A C 1
ATOM 2013 O O . ASP A 1 263 ? -7.537 -16.877 13.349 1.00 98.00 263 ASP A O 1
ATOM 2017 N N . TYR A 1 264 ? -8.002 -14.822 12.551 1.00 98.00 264 TYR A N 1
ATOM 2018 C CA . TYR A 1 264 ? -7.620 -15.047 11.151 1.00 98.00 264 TYR A CA 1
ATOM 2019 C C . TYR A 1 264 ? -6.220 -14.529 10.762 1.00 98.00 264 TYR A C 1
ATOM 2021 O O . TYR A 1 264 ? -5.907 -14.458 9.571 1.00 98.00 264 TYR A O 1
ATOM 2029 N N . GLN A 1 265 ? -5.343 -14.229 11.732 1.00 95.31 265 GLN A N 1
ATOM 2030 C CA . GLN A 1 265 ? -4.009 -13.623 11.528 1.00 95.31 265 GLN A CA 1
ATOM 2031 C C . GLN A 1 265 ? -3.182 -14.267 10.401 1.00 95.31 265 GLN A C 1
ATOM 2033 O O . GLN A 1 265 ? -2.465 -13.571 9.689 1.00 95.31 265 GLN A O 1
ATOM 2038 N N . PHE A 1 266 ? -3.270 -15.591 10.236 1.00 93.44 266 PHE A N 1
ATOM 2039 C CA . PHE A 1 266 ? -2.544 -16.321 9.194 1.00 93.44 266 PHE A CA 1
ATOM 2040 C C . PHE A 1 266 ? -3.024 -15.957 7.781 1.00 93.44 266 PHE A C 1
ATOM 2042 O O . PHE A 1 266 ? -2.222 -15.560 6.938 1.00 93.44 266 PHE A O 1
ATOM 2049 N N . GLY A 1 267 ? -4.336 -16.051 7.541 1.00 95.94 267 GLY A N 1
ATOM 2050 C CA . GLY A 1 267 ? -4.941 -15.699 6.258 1.00 95.94 267 GLY A CA 1
ATOM 2051 C C . GLY A 1 267 ? -4.774 -14.216 5.944 1.00 95.94 267 GLY A C 1
ATOM 2052 O O . GLY A 1 267 ? -4.439 -13.856 4.820 1.00 95.94 267 GLY A O 1
ATOM 2053 N N . ILE A 1 268 ? -4.917 -13.362 6.962 1.00 98.00 268 ILE A N 1
ATOM 2054 C CA . ILE A 1 268 ? -4.709 -11.917 6.838 1.00 98.00 268 ILE A CA 1
ATOM 2055 C C . ILE A 1 268 ? -3.263 -11.619 6.435 1.00 98.00 268 ILE A C 1
ATOM 2057 O O . ILE A 1 268 ? -3.063 -10.949 5.431 1.00 98.00 268 ILE A O 1
ATOM 2061 N N . SER A 1 269 ? -2.250 -12.181 7.102 1.00 95.25 269 SER A N 1
ATOM 2062 C CA . SER A 1 269 ? -0.854 -11.895 6.734 1.00 95.25 269 SER A CA 1
ATOM 2063 C C . SER A 1 269 ? -0.384 -12.527 5.420 1.00 95.25 269 SER A C 1
ATOM 2065 O O . SER A 1 269 ? 0.546 -12.015 4.794 1.00 95.25 269 SER A O 1
ATOM 2067 N N . TYR A 1 270 ? -1.052 -13.574 4.932 1.00 95.31 270 TYR A N 1
ATOM 2068 C CA . TYR A 1 270 ? -0.853 -14.052 3.561 1.00 95.31 270 TYR A CA 1
ATOM 2069 C C . TYR A 1 270 ? -1.562 -13.146 2.531 1.00 95.31 270 TYR A C 1
ATOM 2071 O O . TYR A 1 270 ? -0.977 -12.824 1.498 1.00 95.31 270 TYR A O 1
ATOM 2079 N N . ALA A 1 271 ? -2.754 -12.620 2.837 1.00 97.44 271 ALA A N 1
ATOM 2080 C CA . ALA A 1 271 ? -3.412 -11.594 2.022 1.00 97.44 271 ALA A CA 1
ATOM 2081 C C . ALA A 1 271 ? -2.611 -10.277 1.975 1.00 97.44 271 ALA A C 1
ATOM 2083 O O . ALA A 1 271 ? -2.509 -9.668 0.910 1.00 97.44 271 ALA A O 1
ATOM 2084 N N . GLU A 1 272 ? -1.996 -9.866 3.090 1.00 96.81 272 GLU A N 1
ATOM 2085 C CA . GLU A 1 272 ? -1.067 -8.730 3.189 1.00 96.81 272 GLU A CA 1
ATOM 2086 C C . GLU A 1 272 ? 0.163 -8.949 2.286 1.00 96.81 272 GLU A C 1
ATOM 2088 O O . GLU A 1 272 ? 0.535 -8.048 1.537 1.00 96.81 272 GLU A O 1
ATOM 2093 N N . LEU A 1 273 ? 0.758 -10.153 2.270 1.00 95.62 273 LEU A N 1
ATOM 2094 C CA . LEU A 1 273 ? 1.871 -10.503 1.369 1.00 95.62 273 LEU A CA 1
ATOM 2095 C C . LEU A 1 273 ? 1.484 -10.387 -0.113 1.00 95.62 273 LEU A C 1
ATOM 2097 O O . LEU A 1 273 ? 2.196 -9.752 -0.893 1.00 95.62 273 LEU A O 1
ATOM 2101 N N . ILE A 1 274 ? 0.361 -10.989 -0.508 1.00 97.19 274 ILE A N 1
ATOM 2102 C CA . ILE A 1 274 ? -0.118 -10.937 -1.896 1.00 97.19 274 ILE A CA 1
ATOM 2103 C C . ILE A 1 274 ? -0.504 -9.496 -2.283 1.00 97.19 274 ILE A C 1
ATOM 2105 O O . ILE A 1 274 ? -0.269 -9.065 -3.411 1.00 97.19 274 ILE A O 1
ATOM 2109 N N . SER A 1 275 ? -1.001 -8.695 -1.338 1.00 97.19 275 SER A N 1
ATOM 2110 C CA . SER A 1 275 ? -1.293 -7.275 -1.565 1.00 97.19 275 SER A CA 1
ATOM 2111 C C . SER A 1 275 ? -0.044 -6.395 -1.641 1.00 97.19 275 SER A C 1
ATOM 2113 O O . SER A 1 275 ? -0.016 -5.430 -2.405 1.00 97.19 275 SER A O 1
ATOM 2115 N N . LEU A 1 276 ? 1.023 -6.744 -0.918 1.00 96.25 276 LEU A N 1
ATOM 2116 C CA . LEU A 1 276 ? 2.314 -6.060 -0.988 1.00 96.25 276 LEU A CA 1
ATOM 2117 C C . LEU A 1 276 ? 2.903 -6.122 -2.406 1.00 96.25 276 LEU A C 1
ATOM 2119 O O . LEU A 1 276 ? 3.501 -5.152 -2.864 1.00 96.25 276 LEU A O 1
ATOM 2123 N N . PHE A 1 277 ? 2.667 -7.217 -3.138 1.00 97.12 277 PHE A N 1
ATOM 2124 C CA . PHE A 1 277 ? 3.048 -7.336 -4.549 1.00 97.12 277 PHE A CA 1
ATOM 2125 C C . PHE A 1 277 ? 2.296 -6.336 -5.445 1.00 97.12 277 PHE A C 1
ATOM 2127 O O . PHE A 1 277 ? 2.879 -5.808 -6.391 1.00 97.12 277 PHE A O 1
ATOM 2134 N N . MET A 1 278 ? 1.032 -6.022 -5.135 1.00 96.62 278 MET A N 1
ATOM 2135 C CA . MET A 1 278 ? 0.286 -4.970 -5.838 1.00 96.62 278 MET A CA 1
ATOM 2136 C C . MET A 1 278 ? 0.912 -3.593 -5.583 1.00 96.62 278 MET A C 1
ATOM 2138 O O . MET A 1 278 ? 1.151 -2.854 -6.536 1.00 96.62 278 MET A O 1
ATOM 2142 N N . VAL A 1 279 ? 1.268 -3.277 -4.330 1.00 94.38 279 VAL A N 1
ATOM 2143 C CA . VAL A 1 279 ? 1.956 -2.018 -3.975 1.00 94.38 279 VAL A CA 1
ATOM 2144 C C . VAL A 1 279 ? 3.335 -1.915 -4.630 1.00 94.38 279 VAL A C 1
ATOM 2146 O O . VAL A 1 279 ? 3.688 -0.855 -5.136 1.00 94.38 279 VAL A O 1
ATOM 2149 N N . PHE A 1 280 ? 4.096 -3.012 -4.691 1.00 95.38 280 PHE A N 1
ATOM 2150 C CA . PHE A 1 280 ? 5.424 -3.046 -5.319 1.00 95.38 280 PHE A CA 1
ATOM 2151 C C . PHE A 1 280 ? 5.393 -2.806 -6.834 1.00 95.38 280 PHE A C 1
ATOM 2153 O O . PHE A 1 280 ? 6.447 -2.547 -7.411 1.00 95.38 280 PHE A O 1
ATOM 2160 N N . SER A 1 281 ? 4.230 -2.889 -7.493 1.00 94.25 281 SER A N 1
ATOM 2161 C CA . SER A 1 281 ? 4.117 -2.483 -8.898 1.00 94.25 281 SER A CA 1
ATOM 2162 C C . SER A 1 281 ? 4.290 -0.968 -9.076 1.00 94.25 281 SER A C 1
ATOM 2164 O O . SER A 1 281 ? 4.805 -0.534 -10.104 1.00 94.25 281 SER A O 1
ATOM 2166 N N . PHE A 1 282 ? 3.865 -0.159 -8.098 1.00 92.81 282 PHE A N 1
ATOM 2167 C CA . PHE A 1 282 ? 3.911 1.304 -8.158 1.00 92.81 282 PHE A CA 1
ATOM 2168 C C . PHE A 1 282 ? 5.277 1.808 -7.701 1.00 92.81 282 PHE A C 1
ATOM 2170 O O . PHE A 1 282 ? 5.783 1.387 -6.660 1.00 92.81 282 PHE A O 1
ATOM 2177 N N . GLU A 1 283 ? 5.871 2.747 -8.433 1.00 91.50 283 GLU A N 1
ATOM 2178 C CA . GLU A 1 283 ? 7.169 3.313 -8.055 1.00 91.50 283 GLU A CA 1
ATOM 2179 C C . GLU A 1 283 ? 7.080 4.133 -6.766 1.00 91.50 283 GLU A C 1
ATOM 2181 O O . GLU A 1 283 ? 8.002 4.115 -5.958 1.00 91.50 283 GLU A O 1
ATOM 2186 N N . GLU A 1 284 ? 5.942 4.778 -6.542 1.00 88.44 284 GLU A N 1
ATOM 2187 C CA . GLU A 1 284 ? 5.581 5.529 -5.340 1.00 88.44 284 GLU A CA 1
ATOM 2188 C C . GLU A 1 284 ? 5.547 4.599 -4.115 1.00 88.44 284 GLU A C 1
ATOM 2190 O O . GLU A 1 284 ? 6.066 4.926 -3.052 1.00 88.44 284 GLU A O 1
ATOM 2195 N N . GLY A 1 285 ? 5.024 3.378 -4.284 1.00 90.31 285 GLY A N 1
ATOM 2196 C CA . GLY A 1 285 ? 5.043 2.343 -3.251 1.00 90.31 285 GLY A CA 1
ATOM 2197 C C . GLY A 1 285 ? 6.411 1.675 -3.076 1.00 90.31 285 GLY A C 1
ATOM 2198 O O . GLY A 1 285 ? 6.783 1.324 -1.959 1.00 90.31 285 GLY A O 1
ATOM 2199 N N . LEU A 1 286 ? 7.171 1.491 -4.161 1.00 94.56 286 LEU A N 1
ATOM 2200 C CA . LEU A 1 286 ? 8.403 0.698 -4.197 1.00 94.56 286 LEU A CA 1
ATOM 2201 C C . LEU A 1 286 ? 9.665 1.502 -3.835 1.00 94.56 286 LEU A C 1
ATOM 2203 O O . LEU A 1 286 ? 10.463 1.067 -2.999 1.00 94.56 286 LEU A O 1
ATOM 2207 N N . LYS A 1 287 ? 9.871 2.673 -4.449 1.00 94.00 287 LYS A N 1
ATOM 2208 C CA . LYS A 1 287 ? 11.112 3.459 -4.347 1.00 94.00 287 LYS A CA 1
ATOM 2209 C C . LYS A 1 287 ? 11.429 3.937 -2.923 1.00 94.00 287 LYS A C 1
ATOM 2211 O O . LYS A 1 287 ? 12.592 3.804 -2.526 1.00 94.00 287 LYS A O 1
ATOM 2216 N N . PRO A 1 288 ? 10.464 4.364 -2.077 1.00 93.50 288 PRO A N 1
ATOM 2217 C CA . PRO A 1 288 ? 10.744 4.651 -0.669 1.00 93.50 288 PRO A CA 1
ATOM 2218 C C . PRO A 1 288 ? 11.296 3.434 0.083 1.00 93.50 288 PRO A C 1
ATOM 2220 O O . PRO A 1 288 ? 12.164 3.579 0.942 1.00 93.50 288 PRO A O 1
ATOM 2223 N N . LEU A 1 289 ? 10.848 2.218 -0.255 1.00 94.88 289 LEU A N 1
ATOM 2224 C CA . LEU A 1 289 ? 11.319 0.984 0.380 1.00 94.88 289 LEU A CA 1
ATOM 2225 C C . LEU A 1 289 ? 12.775 0.698 0.013 1.00 94.88 289 LEU A C 1
ATOM 2227 O O . LEU A 1 289 ? 13.552 0.354 0.907 1.00 94.88 289 LEU A O 1
ATOM 2231 N N . ILE A 1 290 ? 13.142 0.886 -1.259 1.00 95.94 290 ILE A N 1
ATOM 2232 C CA . ILE A 1 290 ? 14.520 0.742 -1.749 1.00 95.94 290 ILE A CA 1
ATOM 2233 C C . ILE A 1 290 ? 15.425 1.779 -1.073 1.00 95.94 290 ILE A C 1
ATOM 2235 O O . ILE A 1 290 ? 16.440 1.402 -0.495 1.00 95.94 290 ILE A O 1
ATOM 2239 N N . MET A 1 291 ? 15.002 3.049 -1.009 1.00 93.81 291 MET A N 1
ATOM 2240 C CA . MET A 1 291 ? 15.764 4.141 -0.379 1.00 93.81 291 MET A CA 1
ATOM 2241 C C . MET A 1 291 ? 16.081 3.900 1.114 1.00 93.81 291 MET A C 1
ATOM 2243 O O . MET A 1 291 ? 17.051 4.444 1.639 1.00 93.81 291 MET A O 1
ATOM 2247 N N . THR A 1 292 ? 15.294 3.088 1.836 1.00 93.81 292 THR A N 1
ATOM 2248 C CA . THR A 1 292 ? 15.635 2.713 3.229 1.00 93.81 292 THR A CA 1
ATOM 2249 C C . THR A 1 292 ? 16.783 1.702 3.344 1.00 93.81 292 THR A C 1
ATOM 2251 O O . THR A 1 292 ? 17.305 1.502 4.444 1.00 93.81 292 THR A O 1
ATOM 2254 N N . SER A 1 293 ? 17.131 1.010 2.256 1.00 93.12 293 SER A N 1
ATOM 2255 C CA . SER A 1 293 ? 18.046 -0.142 2.205 1.00 93.12 293 SER A CA 1
ATOM 2256 C C . SER A 1 293 ? 17.670 -1.322 3.122 1.00 93.12 293 SER A C 1
ATOM 2258 O O . SER A 1 293 ? 18.470 -2.234 3.320 1.00 93.12 293 SER A O 1
ATOM 2260 N N . GLN A 1 294 ? 16.442 -1.359 3.664 1.00 93.62 294 GLN A N 1
ATOM 2261 C CA . GLN A 1 294 ? 15.988 -2.401 4.602 1.00 93.62 294 GLN A CA 1
ATOM 2262 C C . GLN A 1 294 ? 15.272 -3.594 3.938 1.00 93.62 294 GLN A C 1
ATOM 2264 O O . GLN A 1 294 ? 14.766 -4.448 4.657 1.00 93.62 294 GLN A O 1
ATOM 2269 N N . SER A 1 295 ? 15.218 -3.682 2.602 1.00 95.00 295 SER A N 1
ATOM 2270 C CA . SER A 1 295 ? 14.528 -4.786 1.894 1.00 95.00 295 SER A CA 1
ATOM 2271 C C . SER A 1 295 ? 15.298 -5.418 0.722 1.00 95.00 295 SER A C 1
ATOM 2273 O O . SER A 1 295 ? 14.899 -6.486 0.277 1.00 95.00 295 SER A O 1
ATOM 2275 N N . GLY A 1 296 ? 16.394 -4.821 0.232 1.00 94.81 296 GLY A N 1
ATOM 2276 C CA . GLY A 1 296 ? 17.118 -5.280 -0.976 1.00 94.81 296 GLY A CA 1
ATOM 2277 C C . GLY A 1 296 ? 17.956 -6.563 -0.829 1.00 94.81 296 GLY A C 1
ATOM 2278 O O . GLY A 1 296 ? 18.853 -6.812 -1.624 1.00 94.81 296 GLY A O 1
ATOM 2279 N N . THR A 1 297 ? 17.732 -7.356 0.222 1.00 96.50 297 THR A N 1
ATOM 2280 C CA . THR A 1 297 ? 18.275 -8.717 0.369 1.00 96.50 297 THR A CA 1
ATOM 2281 C C . THR A 1 297 ? 17.278 -9.571 1.160 1.00 96.50 297 THR A C 1
ATOM 2283 O O . THR A 1 297 ? 16.570 -9.017 2.008 1.00 96.50 297 THR A O 1
ATOM 2286 N N . PRO A 1 298 ? 17.261 -10.910 1.005 1.00 97.06 298 PRO A N 1
ATOM 2287 C CA . PRO A 1 298 ? 16.386 -11.780 1.795 1.00 97.06 298 PRO A CA 1
ATOM 2288 C C . PRO A 1 298 ? 16.523 -11.594 3.312 1.00 97.06 298 PRO A C 1
ATOM 2290 O O . PRO A 1 298 ? 15.530 -11.607 4.032 1.00 97.06 298 PRO A O 1
ATOM 2293 N N . PHE A 1 299 ? 17.740 -11.354 3.816 1.00 96.31 299 PHE A N 1
ATOM 2294 C CA . PHE A 1 299 ? 17.969 -11.166 5.250 1.00 96.31 299 PHE A CA 1
ATOM 2295 C C . PHE A 1 299 ? 17.546 -9.778 5.763 1.00 96.31 299 PHE A C 1
ATOM 2297 O O . PHE A 1 299 ? 17.047 -9.671 6.885 1.00 96.31 299 PHE A O 1
ATOM 2304 N N . THR A 1 300 ? 17.708 -8.707 4.975 1.00 97.06 300 THR A N 1
ATOM 2305 C CA . THR A 1 300 ? 17.185 -7.386 5.373 1.00 97.06 300 THR A CA 1
ATOM 2306 C C . THR A 1 300 ? 15.659 -7.371 5.322 1.00 97.06 300 THR A C 1
ATOM 2308 O O . THR A 1 300 ? 15.037 -6.972 6.308 1.00 97.06 300 THR A O 1
ATOM 2311 N N . ALA A 1 301 ? 15.068 -7.927 4.260 1.00 97.00 301 ALA A N 1
ATOM 2312 C CA . ALA A 1 301 ? 13.629 -8.135 4.144 1.00 97.00 301 ALA A CA 1
ATOM 2313 C C . ALA A 1 301 ? 13.070 -8.963 5.316 1.00 97.00 301 ALA A C 1
ATOM 2315 O O . ALA A 1 301 ? 12.155 -8.489 5.984 1.00 97.00 301 ALA A O 1
ATOM 2316 N N . PHE A 1 302 ? 13.657 -10.125 5.639 1.00 96.12 302 PHE A N 1
ATOM 2317 C CA . PHE A 1 302 ? 13.290 -10.934 6.815 1.00 96.12 302 PHE A CA 1
ATOM 2318 C C . PHE A 1 302 ? 13.162 -10.079 8.085 1.00 96.12 302 PHE A C 1
ATOM 2320 O O . PHE A 1 302 ? 12.096 -10.044 8.703 1.00 96.12 302 PHE A O 1
ATOM 2327 N N . LYS A 1 303 ? 14.222 -9.336 8.446 1.00 96.31 303 LYS A N 1
ATOM 2328 C CA . LYS A 1 303 ? 14.208 -8.465 9.632 1.00 96.31 303 LYS A CA 1
ATOM 2329 C C . LYS A 1 303 ? 13.090 -7.426 9.553 1.00 96.31 303 LYS A C 1
ATOM 2331 O O . LYS A 1 303 ? 12.404 -7.202 10.546 1.00 96.31 303 LYS A O 1
ATOM 2336 N N . ARG A 1 304 ? 12.913 -6.785 8.393 1.00 96.12 304 ARG A N 1
ATOM 2337 C CA . ARG A 1 304 ? 11.917 -5.727 8.199 1.00 96.12 304 ARG A CA 1
ATOM 2338 C C . ARG A 1 304 ? 10.494 -6.253 8.341 1.00 96.12 304 ARG A C 1
ATOM 2340 O O . ARG A 1 304 ? 9.756 -5.717 9.157 1.00 96.12 304 ARG A O 1
ATOM 2347 N N . TYR A 1 305 ? 10.106 -7.269 7.573 1.00 95.44 305 TYR A N 1
ATOM 2348 C CA . TYR A 1 305 ? 8.712 -7.722 7.526 1.00 95.44 305 TYR A CA 1
ATOM 2349 C C . TYR A 1 305 ? 8.298 -8.458 8.804 1.00 95.44 305 TYR A C 1
ATOM 2351 O O . TYR A 1 305 ? 7.161 -8.289 9.237 1.00 95.44 305 TYR A O 1
ATOM 2359 N N . LEU A 1 306 ? 9.230 -9.120 9.503 1.00 94.88 306 LEU A N 1
ATOM 2360 C CA . LEU A 1 306 ? 9.002 -9.572 10.879 1.00 94.88 306 LEU A CA 1
ATOM 2361 C C . LEU A 1 306 ? 8.780 -8.381 11.836 1.00 94.88 306 LEU A C 1
ATOM 2363 O O . LEU A 1 306 ? 7.812 -8.367 12.591 1.00 94.88 306 LEU A O 1
ATOM 2367 N N . SER A 1 307 ? 9.621 -7.342 11.762 1.00 95.75 307 SER A N 1
ATOM 2368 C CA . SER A 1 307 ? 9.490 -6.131 12.593 1.00 95.75 307 SER A CA 1
ATOM 2369 C C . SER A 1 307 ? 8.250 -5.282 12.251 1.00 95.75 307 SER A C 1
ATOM 2371 O O . SER A 1 307 ? 7.760 -4.543 13.104 1.00 95.75 307 SER A O 1
ATOM 2373 N N . THR A 1 308 ? 7.697 -5.390 11.039 1.00 95.50 308 THR A N 1
ATOM 2374 C CA . THR A 1 308 ? 6.367 -4.862 10.690 1.00 95.50 308 THR A CA 1
ATOM 2375 C C . THR A 1 308 ? 5.264 -5.739 11.284 1.00 95.50 308 THR A C 1
ATOM 2377 O O . THR A 1 308 ? 4.384 -5.214 11.962 1.00 95.50 308 THR A O 1
ATOM 2380 N N . GLY A 1 309 ? 5.338 -7.063 11.102 1.00 95.31 309 GLY A N 1
ATOM 2381 C CA . GLY A 1 309 ? 4.345 -8.018 11.601 1.00 95.31 309 GLY A CA 1
ATOM 2382 C C . GLY A 1 309 ? 4.126 -7.930 13.113 1.00 95.31 309 GLY A C 1
ATOM 2383 O O . GLY A 1 309 ? 2.984 -7.829 13.551 1.00 95.31 309 GLY A O 1
ATOM 2384 N N . CYS A 1 310 ? 5.198 -7.851 13.912 1.00 95.75 310 CYS A N 1
ATOM 2385 C CA . CYS A 1 310 ? 5.086 -7.688 15.369 1.00 95.75 310 CYS A CA 1
ATOM 2386 C C . CYS A 1 310 ? 4.349 -6.394 15.778 1.00 95.75 310 CYS A C 1
ATOM 2388 O O . CYS A 1 310 ? 3.622 -6.391 16.769 1.00 95.75 310 CYS A O 1
ATOM 2390 N N . ARG A 1 311 ? 4.486 -5.303 15.008 1.00 97.44 311 ARG A N 1
ATOM 2391 C CA . ARG A 1 311 ? 3.798 -4.026 15.285 1.00 97.44 311 ARG A CA 1
ATOM 2392 C C . ARG A 1 311 ? 2.328 -4.061 14.896 1.00 97.44 311 ARG A C 1
ATOM 2394 O O . ARG A 1 311 ? 1.483 -3.644 15.677 1.00 97.44 311 ARG A O 1
ATOM 2401 N N . VAL A 1 312 ? 2.012 -4.629 13.734 1.00 97.00 312 VAL A N 1
ATOM 2402 C CA . VAL A 1 312 ? 0.620 -4.849 13.309 1.00 97.00 312 VAL A CA 1
ATOM 2403 C C . VAL A 1 312 ? -0.097 -5.780 14.301 1.00 97.00 312 VAL A C 1
ATOM 2405 O O . VAL A 1 312 ? -1.206 -5.486 14.743 1.00 97.00 312 VAL A O 1
ATOM 2408 N N . GLN A 1 313 ? 0.576 -6.834 14.772 1.00 96.81 313 GLN A N 1
ATOM 2409 C CA . GLN A 1 313 ? 0.069 -7.712 15.831 1.00 96.81 313 GLN A CA 1
ATOM 2410 C C . GLN A 1 313 ? -0.141 -6.974 17.168 1.00 96.81 313 GLN A C 1
ATOM 2412 O O . GLN A 1 313 ? -1.110 -7.261 17.882 1.00 96.81 313 GLN A O 1
ATOM 2417 N N . SER A 1 314 ? 0.712 -6.003 17.525 1.00 98.06 314 SER A N 1
ATOM 2418 C CA . SER A 1 314 ? 0.522 -5.209 18.748 1.00 98.06 314 SER A CA 1
ATOM 2419 C C . SER A 1 314 ? -0.747 -4.344 18.672 1.00 98.06 314 SER A C 1
ATOM 2421 O O . SER A 1 314 ? -1.512 -4.295 19.643 1.00 98.06 314 SER A O 1
ATOM 2423 N N . TRP A 1 315 ? -1.056 -3.794 17.488 1.00 98.12 315 TRP A N 1
ATOM 2424 C CA . TRP A 1 315 ? -2.300 -3.067 17.184 1.00 98.12 315 TRP A CA 1
ATOM 2425 C C . TRP A 1 315 ? -3.571 -3.936 17.232 1.00 98.12 315 TRP A C 1
ATOM 2427 O O . TRP A 1 315 ? -4.659 -3.397 17.430 1.00 98.12 315 TRP A O 1
ATOM 2437 N N . TYR A 1 316 ? -3.468 -5.264 17.098 1.00 98.12 316 TYR A N 1
ATOM 2438 C CA . TYR A 1 316 ? -4.594 -6.206 17.252 1.00 98.12 316 TYR A CA 1
ATOM 2439 C C . TYR A 1 316 ? -4.746 -6.771 18.680 1.00 98.12 316 TYR A C 1
ATOM 2441 O O . TYR A 1 316 ? -5.765 -7.381 19.023 1.00 98.12 316 TYR A O 1
ATOM 2449 N N . THR A 1 317 ? -3.735 -6.592 19.534 1.00 97.38 317 THR A N 1
ATOM 2450 C CA . THR A 1 317 ? -3.681 -7.184 20.884 1.00 97.38 317 THR A CA 1
ATOM 2451 C C . THR A 1 317 ? -3.865 -6.168 22.013 1.00 97.38 317 THR A C 1
ATOM 2453 O O . THR A 1 317 ? -4.348 -6.555 23.076 1.00 97.38 317 THR A O 1
ATOM 2456 N N . SER A 1 318 ? -3.575 -4.880 21.794 1.00 95.94 318 SER A N 1
ATOM 2457 C CA . SER A 1 318 ? -3.733 -3.810 22.797 1.00 95.94 318 SER A CA 1
ATOM 2458 C C . SER A 1 318 ? -4.357 -2.526 22.219 1.00 95.94 318 SER A C 1
ATOM 2460 O O . SER A 1 318 ? -4.466 -2.383 21.005 1.00 95.94 318 SER A O 1
ATOM 2462 N N . ASP A 1 319 ? -4.829 -1.611 23.075 1.00 96.31 319 ASP A N 1
ATOM 2463 C CA . ASP A 1 319 ? -5.450 -0.338 22.659 1.00 96.31 319 ASP A CA 1
ATOM 2464 C C . ASP A 1 319 ? -4.386 0.666 22.158 1.00 96.31 319 ASP A C 1
ATOM 2466 O O . ASP A 1 319 ? -3.532 1.066 22.956 1.00 96.31 319 ASP A O 1
ATOM 2470 N N . PRO A 1 320 ? -4.415 1.105 20.882 1.00 97.06 320 PRO A N 1
ATOM 2471 C CA . PRO A 1 320 ? -3.411 2.013 20.330 1.00 97.06 320 PRO A CA 1
ATOM 2472 C C . PRO A 1 320 ? -3.555 3.479 20.778 1.00 97.06 320 PRO A C 1
ATOM 2474 O O . PRO A 1 320 ? -2.619 4.243 20.562 1.00 97.06 320 PRO A O 1
ATOM 2477 N N . TRP A 1 321 ? -4.660 3.878 21.425 1.00 96.38 321 TRP A N 1
ATOM 2478 C CA . TRP A 1 321 ? -4.829 5.227 21.999 1.00 96.38 321 TRP A CA 1
ATOM 2479 C C . TRP A 1 321 ? -4.379 5.329 23.464 1.00 96.38 321 TRP A C 1
ATOM 2481 O O . TRP A 1 321 ? -4.143 6.428 23.963 1.00 96.38 321 TRP A O 1
ATOM 2491 N N . THR A 1 322 ? -4.267 4.212 24.188 1.00 95.88 322 THR A N 1
ATOM 2492 C CA . THR A 1 322 ? -3.903 4.243 25.614 1.00 95.88 322 THR A CA 1
ATOM 2493 C C . THR A 1 322 ? -2.385 4.312 25.792 1.00 95.88 322 THR A C 1
ATOM 2495 O O . THR A 1 322 ? -1.655 3.373 25.472 1.00 95.88 322 THR A O 1
ATOM 2498 N N . LYS A 1 323 ? -1.893 5.425 26.353 1.00 95.94 323 LYS A N 1
ATOM 2499 C CA . LYS A 1 323 ? -0.468 5.625 26.666 1.00 95.94 323 LYS A CA 1
ATOM 2500 C C . LYS A 1 323 ? 0.077 4.474 27.512 1.00 95.94 323 LYS A C 1
ATOM 2502 O O . LYS A 1 323 ? -0.512 4.094 28.518 1.00 95.94 323 LYS A O 1
ATOM 2507 N N . GLY A 1 324 ? 1.230 3.942 27.109 1.00 93.69 324 GLY A N 1
ATOM 2508 C CA . GLY A 1 324 ? 1.894 2.833 27.798 1.00 93.69 324 GLY A CA 1
ATOM 2509 C C . GLY A 1 324 ? 1.528 1.433 27.289 1.00 93.69 324 GLY A C 1
ATOM 2510 O O . GLY A 1 324 ? 2.232 0.483 27.640 1.00 93.69 324 GLY A O 1
ATOM 2511 N N . THR A 1 325 ? 0.527 1.275 26.413 1.00 97.06 325 THR A N 1
ATOM 2512 C CA . THR A 1 325 ? 0.355 0.016 25.666 1.00 97.06 325 THR A CA 1
ATOM 2513 C C . THR A 1 325 ? 1.486 -0.182 24.654 1.00 97.06 325 THR A C 1
ATOM 2515 O O . THR A 1 325 ? 2.184 0.763 24.269 1.00 97.06 325 THR A O 1
ATOM 2518 N N . GLN A 1 326 ? 1.669 -1.424 24.198 1.00 97.62 326 GLN A N 1
ATOM 2519 C CA . GLN A 1 326 ? 2.603 -1.703 23.110 1.00 97.62 326 GLN A CA 1
ATOM 2520 C C . GLN A 1 326 ? 2.097 -1.110 21.788 1.00 97.62 326 GLN A C 1
ATOM 2522 O O . GLN A 1 326 ? 2.874 -0.470 21.083 1.00 97.62 326 GLN A O 1
ATOM 2527 N N . ALA A 1 327 ? 0.790 -1.201 21.518 1.00 97.50 327 ALA A N 1
ATOM 2528 C CA . ALA A 1 327 ? 0.180 -0.601 20.337 1.00 97.50 327 ALA A CA 1
ATOM 2529 C C . ALA A 1 327 ? 0.439 0.911 20.231 1.00 97.50 327 ALA A C 1
ATOM 2531 O O . ALA A 1 327 ? 0.844 1.374 19.170 1.00 97.50 327 ALA A O 1
ATOM 2532 N N . TYR A 1 328 ? 0.281 1.673 21.322 1.00 97.69 328 TYR A N 1
ATOM 2533 C CA . TYR A 1 328 ? 0.557 3.116 21.334 1.00 97.69 328 TYR A CA 1
ATOM 2534 C C . TYR A 1 328 ? 2.040 3.418 21.054 1.00 97.69 328 TYR A C 1
ATOM 2536 O O . TYR A 1 328 ? 2.357 4.325 20.280 1.00 97.69 328 TYR A O 1
ATOM 2544 N N . ARG A 1 329 ? 2.971 2.648 21.646 1.00 97.75 329 ARG A N 1
ATOM 2545 C CA . ARG A 1 329 ? 4.416 2.789 21.374 1.00 97.75 329 ARG A CA 1
ATOM 2546 C C . ARG A 1 329 ? 4.742 2.531 19.905 1.00 97.75 329 ARG A C 1
ATOM 2548 O O . ARG A 1 329 ? 5.423 3.346 19.286 1.00 97.75 329 ARG A O 1
ATOM 2555 N N . ASP A 1 330 ? 4.232 1.439 19.346 1.00 98.00 330 ASP A N 1
ATOM 2556 C CA . ASP A 1 330 ? 4.488 1.060 17.956 1.00 98.00 330 ASP A CA 1
ATOM 2557 C C . ASP A 1 330 ? 3.834 2.013 16.958 1.00 98.00 330 ASP A C 1
ATOM 2559 O O . ASP A 1 330 ? 4.446 2.350 15.948 1.00 98.00 330 ASP A O 1
ATOM 2563 N N . MET A 1 331 ? 2.633 2.511 17.261 1.00 97.44 331 MET A N 1
ATOM 2564 C CA . MET A 1 331 ? 1.956 3.536 16.468 1.00 97.44 331 MET A CA 1
ATOM 2565 C C . MET A 1 331 ? 2.789 4.825 16.402 1.00 97.44 331 MET A C 1
ATOM 2567 O O . MET A 1 331 ? 3.068 5.332 15.312 1.00 97.44 331 MET A O 1
ATOM 2571 N N . LYS A 1 332 ? 3.284 5.300 17.559 1.00 96.94 332 LYS A N 1
ATOM 2572 C CA . LYS A 1 332 ? 4.197 6.452 17.633 1.00 96.94 332 LYS A CA 1
ATOM 2573 C C . LYS A 1 332 ? 5.468 6.189 16.821 1.00 96.94 332 LYS A C 1
ATOM 2575 O O . LYS A 1 332 ? 5.890 7.046 16.049 1.00 96.94 332 LYS A O 1
ATOM 2580 N N . ALA A 1 333 ? 6.073 5.010 16.979 1.00 97.62 333 ALA A N 1
ATOM 2581 C CA . ALA A 1 333 ? 7.299 4.633 16.282 1.00 97.62 333 ALA A CA 1
ATOM 2582 C C . ALA A 1 333 ? 7.119 4.623 14.756 1.00 97.62 333 ALA A C 1
ATOM 2584 O O . ALA A 1 333 ? 7.911 5.247 14.054 1.00 97.62 333 ALA A O 1
ATOM 2585 N N . VAL A 1 334 ? 6.063 3.988 14.236 1.00 97.38 334 VAL A N 1
ATOM 2586 C CA . VAL A 1 334 ? 5.797 3.912 12.789 1.00 97.38 334 VAL A CA 1
ATOM 2587 C C . VAL A 1 334 ? 5.497 5.292 12.200 1.00 97.38 334 VAL A C 1
ATOM 2589 O O . VAL A 1 334 ? 6.064 5.641 11.166 1.00 97.38 334 VAL A O 1
ATOM 2592 N N . ARG A 1 335 ? 4.702 6.134 12.873 1.00 96.88 335 ARG A N 1
ATOM 2593 C CA . ARG A 1 335 ? 4.432 7.501 12.394 1.00 96.88 335 ARG A CA 1
ATOM 2594 C C . ARG A 1 335 ? 5.690 8.381 12.389 1.00 96.88 335 ARG A C 1
ATOM 2596 O O . ARG A 1 335 ? 5.930 9.097 11.418 1.00 96.88 335 ARG A O 1
ATOM 2603 N N . MET A 1 336 ? 6.565 8.248 13.392 1.00 96.44 336 MET A N 1
ATOM 2604 C CA . MET A 1 336 ? 7.894 8.882 13.376 1.00 96.44 336 MET A CA 1
ATOM 2605 C C . MET A 1 336 ? 8.794 8.336 12.252 1.00 96.44 336 MET A C 1
ATOM 2607 O O . MET A 1 336 ? 9.507 9.114 11.619 1.00 96.44 336 MET A O 1
ATOM 2611 N N . MET A 1 337 ? 8.743 7.034 11.944 1.00 96.19 337 MET A N 1
ATOM 2612 C CA . MET A 1 337 ? 9.461 6.451 10.800 1.00 96.19 337 MET A CA 1
ATOM 2613 C C . MET A 1 337 ? 8.947 7.005 9.463 1.00 96.19 337 MET A C 1
ATOM 2615 O O . MET A 1 337 ? 9.758 7.337 8.601 1.00 96.19 337 MET A O 1
ATOM 2619 N N . HIS A 1 338 ? 7.631 7.170 9.292 1.00 96.00 338 HIS A N 1
ATOM 2620 C CA . HIS A 1 338 ? 7.042 7.776 8.092 1.00 96.00 338 HIS A CA 1
ATOM 2621 C C . HIS A 1 338 ? 7.458 9.246 7.928 1.00 96.00 338 HIS A C 1
ATOM 2623 O O . HIS A 1 338 ? 7.899 9.633 6.847 1.00 96.00 338 HIS A O 1
ATOM 2629 N N . ALA A 1 339 ? 7.437 10.041 9.004 1.00 95.19 339 ALA A N 1
ATOM 2630 C CA . ALA A 1 339 ? 7.945 11.415 8.990 1.00 95.19 339 ALA A CA 1
ATOM 2631 C C . ALA A 1 339 ? 9.457 11.488 8.676 1.00 95.19 339 ALA A C 1
ATOM 2633 O O . ALA A 1 339 ? 9.902 12.345 7.912 1.00 95.19 339 ALA A O 1
ATOM 2634 N N . ALA A 1 340 ? 10.255 10.552 9.203 1.00 95.44 340 ALA A N 1
ATOM 2635 C CA . ALA A 1 340 ? 11.678 10.446 8.883 1.00 95.44 340 ALA A CA 1
ATOM 2636 C C . ALA A 1 340 ? 11.938 10.015 7.426 1.00 95.44 340 ALA A C 1
ATOM 2638 O O . ALA A 1 340 ? 12.960 10.399 6.858 1.00 95.44 340 ALA A O 1
ATOM 2639 N N . VAL A 1 341 ? 11.034 9.245 6.807 1.00 93.75 341 VAL A N 1
ATOM 2640 C CA . VAL A 1 341 ? 11.087 8.916 5.374 1.00 93.75 341 VAL A CA 1
ATOM 2641 C C . VAL A 1 341 ? 10.680 10.117 4.519 1.00 93.75 341 VAL A C 1
ATOM 2643 O O . VAL A 1 341 ? 11.452 10.452 3.626 1.00 93.75 341 VAL A O 1
ATOM 2646 N N . ARG A 1 342 ? 9.572 10.818 4.825 1.00 93.38 342 ARG A N 1
ATOM 2647 C CA . ARG A 1 342 ? 9.161 12.076 4.154 1.00 93.38 342 ARG A CA 1
ATOM 2648 C C . ARG A 1 342 ? 10.338 13.045 4.017 1.00 93.38 342 ARG A C 1
ATOM 2650 O O . ARG A 1 342 ? 10.807 13.296 2.907 1.00 93.38 342 ARG A O 1
ATOM 2657 N N . LYS A 1 343 ? 10.940 13.416 5.152 1.00 93.81 343 LYS A N 1
ATOM 2658 C CA . LYS A 1 343 ? 12.098 14.322 5.221 1.00 93.81 343 LYS A CA 1
ATOM 2659 C C . LYS A 1 343 ? 13.324 13.844 4.426 1.00 93.81 343 LYS A C 1
ATOM 2661 O O . LYS A 1 343 ? 14.127 14.664 3.987 1.00 93.81 343 LYS A O 1
ATOM 2666 N N . ARG A 1 344 ? 13.504 12.529 4.235 1.00 93.00 344 ARG A N 1
ATOM 2667 C CA . ARG A 1 344 ? 14.595 11.968 3.411 1.00 93.00 344 ARG A CA 1
ATOM 2668 C C . ARG A 1 344 ? 14.318 12.063 1.910 1.00 93.00 344 ARG A C 1
ATOM 2670 O O . ARG A 1 344 ? 15.278 12.226 1.168 1.00 93.00 344 ARG A O 1
ATOM 2677 N N . ILE A 1 345 ? 13.060 11.963 1.471 1.00 91.12 345 ILE A N 1
ATOM 2678 C CA . ILE A 1 345 ? 12.687 12.142 0.057 1.00 91.12 345 ILE A CA 1
ATOM 2679 C C . ILE A 1 345 ? 12.749 13.636 -0.299 1.00 91.12 345 ILE A C 1
ATOM 2681 O O . ILE A 1 345 ? 13.413 14.011 -1.265 1.00 91.12 345 ILE A O 1
ATOM 2685 N N . GLU A 1 346 ? 12.158 14.494 0.537 1.00 90.94 346 GLU A N 1
ATOM 2686 C CA . GLU A 1 346 ? 12.161 15.960 0.395 1.00 90.94 346 GLU A CA 1
ATOM 2687 C C . GLU A 1 346 ? 13.578 16.530 0.231 1.00 90.94 346 GLU A C 1
ATOM 2689 O O . GLU A 1 346 ? 13.825 17.369 -0.637 1.00 90.94 346 GLU A O 1
ATOM 2694 N N . ALA A 1 347 ? 14.529 16.017 1.020 1.00 92.62 347 ALA A N 1
ATOM 2695 C CA . ALA A 1 347 ? 15.939 16.404 1.002 1.00 92.62 347 ALA A CA 1
ATOM 2696 C C . ALA A 1 347 ? 16.744 15.864 -0.203 1.00 92.62 347 ALA A C 1
ATOM 2698 O O . ALA A 1 347 ? 17.974 15.908 -0.174 1.00 92.62 347 ALA A O 1
ATOM 2699 N N . THR A 1 348 ? 16.095 15.348 -1.254 1.00 91.88 348 THR A N 1
ATOM 2700 C CA . THR A 1 348 ? 16.763 14.899 -2.489 1.00 91.88 348 THR A CA 1
ATOM 2701 C C . THR A 1 348 ? 16.260 15.613 -3.739 1.00 91.88 348 THR A C 1
ATOM 2703 O O . THR A 1 348 ? 15.096 16.006 -3.860 1.00 91.88 348 THR A O 1
ATOM 2706 N N . THR A 1 349 ? 17.144 15.788 -4.717 1.00 91.81 349 THR A N 1
ATOM 2707 C CA . THR A 1 349 ? 16.755 16.087 -6.100 1.00 91.81 349 THR A CA 1
ATOM 2708 C C . THR A 1 349 ? 16.198 14.830 -6.780 1.00 91.81 349 THR A C 1
ATOM 2710 O O . THR A 1 349 ? 16.500 13.710 -6.373 1.00 91.81 349 THR A O 1
ATOM 2713 N N . ILE A 1 350 ? 15.391 14.998 -7.835 1.00 89.19 350 ILE A N 1
ATOM 2714 C CA . ILE A 1 350 ? 14.838 13.859 -8.592 1.00 89.19 350 ILE A CA 1
ATOM 2715 C C . ILE A 1 350 ? 15.957 12.948 -9.147 1.00 89.19 350 ILE A C 1
ATOM 2717 O O . ILE A 1 350 ? 15.879 11.745 -8.905 1.00 89.19 350 ILE A O 1
ATOM 2721 N N . PRO A 1 351 ? 17.047 13.458 -9.767 1.00 91.94 351 PRO A N 1
ATOM 2722 C CA . PRO A 1 351 ? 18.155 12.607 -10.213 1.00 91.94 351 PRO A CA 1
ATOM 2723 C C . PRO A 1 351 ? 18.844 11.827 -9.085 1.00 91.94 351 PRO A C 1
ATOM 2725 O O . PRO A 1 351 ? 19.203 10.669 -9.278 1.00 91.94 351 PRO A O 1
ATOM 2728 N N . GLU A 1 352 ? 19.007 12.414 -7.894 1.00 93.19 352 GLU A N 1
ATOM 2729 C CA . GLU A 1 352 ? 19.552 11.689 -6.738 1.00 93.19 352 GLU A CA 1
ATOM 2730 C C . GLU A 1 352 ? 18.594 10.619 -6.212 1.00 93.19 352 GLU A C 1
ATOM 2732 O O . GLU A 1 352 ? 19.050 9.567 -5.771 1.00 93.19 352 GLU A O 1
ATOM 2737 N N . TYR A 1 353 ? 17.286 10.881 -6.229 1.00 91.69 353 TYR A N 1
ATOM 2738 C CA . TYR A 1 353 ? 16.272 9.922 -5.799 1.00 91.69 353 TYR A CA 1
ATOM 2739 C C . TYR A 1 353 ? 16.221 8.716 -6.743 1.00 91.69 353 TYR A C 1
ATOM 2741 O O . TYR A 1 353 ? 16.303 7.577 -6.285 1.00 91.69 353 TYR A O 1
ATOM 2749 N N . GLU A 1 354 ? 16.204 8.949 -8.058 1.00 91.00 354 GLU A N 1
ATOM 2750 C CA . GLU A 1 354 ? 16.340 7.900 -9.077 1.00 91.00 354 GLU A CA 1
ATOM 2751 C C . GLU A 1 354 ? 17.656 7.119 -8.902 1.00 91.00 354 GLU A C 1
ATOM 2753 O O . GLU A 1 354 ? 17.659 5.888 -8.838 1.00 91.00 354 GLU A O 1
ATOM 2758 N N . ALA A 1 355 ? 18.784 7.815 -8.716 1.00 93.19 355 ALA A N 1
ATOM 2759 C CA . ALA A 1 355 ? 20.083 7.172 -8.524 1.00 93.19 355 ALA A CA 1
ATOM 2760 C C . ALA A 1 355 ? 20.174 6.317 -7.245 1.00 93.19 355 ALA A C 1
ATOM 2762 O O . ALA A 1 355 ? 20.892 5.318 -7.254 1.00 93.19 355 ALA A O 1
ATOM 2763 N N . LYS A 1 356 ? 19.453 6.689 -6.174 1.00 93.12 356 LYS A N 1
ATOM 2764 C CA . LYS A 1 356 ? 19.363 5.963 -4.890 1.00 93.12 356 LYS A CA 1
ATOM 2765 C C . LYS A 1 356 ? 18.326 4.833 -4.878 1.00 93.12 356 LYS A C 1
ATOM 2767 O O . LYS A 1 356 ? 18.274 4.096 -3.896 1.00 93.12 356 LYS A O 1
ATOM 2772 N N . THR A 1 357 ? 17.474 4.727 -5.901 1.00 94.19 357 THR A N 1
ATOM 2773 C CA . THR A 1 357 ? 16.342 3.777 -5.924 1.00 94.19 357 THR A CA 1
ATOM 2774 C C . THR A 1 357 ? 16.361 2.790 -7.091 1.00 94.19 357 THR A C 1
ATOM 2776 O O . THR A 1 357 ? 15.571 1.849 -7.093 1.00 94.19 357 THR A O 1
ATOM 2779 N N . ARG A 1 358 ? 17.309 2.933 -8.023 1.00 94.75 358 ARG A N 1
ATOM 2780 C CA . ARG A 1 358 ? 17.752 1.864 -8.933 1.00 94.75 358 ARG A CA 1
ATOM 2781 C C . ARG A 1 358 ? 18.424 0.730 -8.148 1.00 94.75 358 ARG A C 1
ATOM 2783 O O . ARG A 1 358 ? 19.154 1.003 -7.194 1.00 94.75 358 ARG A O 1
ATOM 2790 N N . ILE A 1 359 ? 18.244 -0.519 -8.578 1.00 95.69 359 ILE A N 1
ATOM 2791 C CA . ILE A 1 359 ? 18.987 -1.670 -8.037 1.00 95.69 359 ILE A CA 1
ATOM 2792 C C . ILE A 1 359 ? 19.887 -2.245 -9.132 1.00 95.69 359 ILE A C 1
ATOM 2794 O O . ILE A 1 359 ? 19.433 -2.947 -10.036 1.00 95.69 359 ILE A O 1
ATOM 2798 N N . ASP A 1 360 ? 21.182 -1.948 -9.036 1.00 93.19 360 ASP A N 1
ATOM 2799 C CA . ASP A 1 360 ? 22.200 -2.561 -9.890 1.00 93.19 360 ASP A CA 1
ATOM 2800 C C . ASP A 1 360 ? 22.246 -4.085 -9.642 1.00 93.19 360 ASP A C 1
ATOM 2802 O O . ASP A 1 360 ? 22.097 -4.544 -8.509 1.00 93.19 360 ASP A O 1
ATOM 2806 N N . ASP A 1 361 ? 22.395 -4.872 -10.714 1.00 94.31 361 ASP A N 1
ATOM 2807 C CA . ASP A 1 361 ? 22.323 -6.347 -10.713 1.00 94.31 361 ASP A CA 1
ATOM 2808 C C . ASP A 1 361 ? 21.045 -6.948 -10.071 1.00 94.31 361 ASP A C 1
ATOM 2810 O O . ASP A 1 361 ? 21.066 -8.028 -9.471 1.00 94.31 361 ASP A O 1
ATOM 2814 N N . ALA A 1 362 ? 19.897 -6.272 -10.227 1.00 97.44 362 ALA A N 1
ATOM 2815 C CA . ALA A 1 362 ? 18.593 -6.723 -9.735 1.00 97.44 362 ALA A CA 1
ATOM 2816 C C . ALA A 1 362 ? 18.274 -8.196 -10.082 1.00 97.44 362 ALA A C 1
ATOM 2818 O O . ALA A 1 362 ? 18.190 -8.594 -11.248 1.00 97.44 362 ALA A O 1
ATOM 2819 N N . TRP A 1 363 ? 18.014 -9.002 -9.047 1.00 97.88 363 TRP A N 1
ATOM 2820 C CA . TRP A 1 363 ? 17.640 -10.420 -9.158 1.00 97.88 363 TRP A CA 1
ATOM 2821 C C . TRP A 1 363 ? 16.237 -10.594 -9.772 1.00 97.88 363 TRP A C 1
ATOM 2823 O O . TRP A 1 363 ? 15.253 -10.764 -9.057 1.00 97.88 363 TRP A O 1
ATOM 2833 N N . CYS A 1 364 ? 16.151 -10.555 -11.105 1.00 97.50 364 CYS A N 1
ATOM 2834 C CA . CYS A 1 364 ? 14.896 -10.594 -11.866 1.00 97.50 364 CYS A CA 1
ATOM 2835 C C . CYS A 1 364 ? 14.846 -11.688 -12.972 1.00 97.50 364 CYS A C 1
ATOM 2837 O O . CYS A 1 364 ? 14.596 -11.400 -14.147 1.00 97.50 364 CYS A O 1
ATOM 2839 N N . PRO A 1 365 ? 15.119 -12.972 -12.649 1.00 96.94 365 PRO A N 1
ATOM 2840 C CA . PRO A 1 365 ? 15.267 -14.036 -13.647 1.00 96.94 365 PRO A CA 1
ATOM 2841 C C . PRO A 1 365 ? 13.977 -14.382 -14.408 1.00 96.94 365 PRO A C 1
ATOM 2843 O O . PRO A 1 365 ? 14.064 -14.921 -15.511 1.00 96.94 365 PRO A O 1
ATOM 2846 N N . THR A 1 366 ? 12.789 -14.097 -13.859 1.00 95.94 366 THR A N 1
ATOM 2847 C CA . THR A 1 366 ? 11.508 -14.422 -14.517 1.00 95.94 366 THR A CA 1
ATOM 2848 C C . THR A 1 366 ? 10.851 -13.239 -15.224 1.00 95.94 366 THR A C 1
ATOM 2850 O O . THR A 1 366 ? 9.879 -13.456 -15.944 1.00 95.94 366 THR A O 1
ATOM 2853 N N . LEU A 1 367 ? 11.394 -12.021 -15.118 1.00 97.00 367 LEU A N 1
ATOM 2854 C CA . LEU A 1 367 ? 10.806 -10.759 -15.589 1.00 97.00 367 LEU A CA 1
ATOM 2855 C C . LEU A 1 367 ? 10.234 -10.834 -17.008 1.00 97.00 367 LEU A C 1
ATOM 2857 O O . LEU A 1 367 ? 9.101 -10.433 -17.263 1.00 97.00 367 LEU A O 1
ATOM 2861 N N . ASN A 1 368 ? 10.998 -11.412 -17.937 1.00 97.06 368 ASN A N 1
ATOM 2862 C CA . ASN A 1 368 ? 10.619 -11.558 -19.346 1.00 97.06 368 ASN A CA 1
ATOM 2863 C C . ASN A 1 368 ? 9.512 -12.601 -19.602 1.00 97.06 368 ASN A C 1
ATOM 2865 O O . ASN A 1 368 ? 8.951 -12.644 -20.697 1.00 97.06 368 ASN A O 1
ATOM 2869 N N . VAL A 1 369 ? 9.213 -13.457 -18.625 1.00 96.81 369 VAL A N 1
ATOM 2870 C CA . VAL A 1 369 ? 8.094 -14.408 -18.627 1.00 96.81 369 VAL A CA 1
ATOM 2871 C C . VAL A 1 369 ? 6.862 -13.727 -18.033 1.00 96.81 369 VAL A C 1
ATOM 2873 O O . VAL A 1 369 ? 5.869 -13.547 -18.739 1.00 96.81 369 VAL A O 1
ATOM 2876 N N . ILE A 1 370 ? 6.956 -13.253 -16.785 1.00 96.69 370 ILE A N 1
ATOM 2877 C CA . ILE A 1 370 ? 5.825 -12.651 -16.061 1.00 96.69 370 ILE A CA 1
ATOM 2878 C C . ILE A 1 370 ? 5.306 -11.376 -16.735 1.00 96.69 370 ILE A C 1
ATOM 2880 O O . ILE A 1 370 ? 4.097 -11.214 -16.878 1.00 96.69 370 ILE A O 1
ATOM 2884 N N . ARG A 1 371 ? 6.190 -10.515 -17.264 1.00 96.88 371 ARG A N 1
ATOM 2885 C CA . ARG A 1 371 ? 5.786 -9.296 -17.982 1.00 96.88 371 ARG A CA 1
ATOM 2886 C C . ARG A 1 371 ? 5.002 -9.623 -19.257 1.00 96.88 371 ARG A C 1
ATOM 2888 O O . ARG A 1 371 ? 4.054 -8.912 -19.570 1.00 96.88 371 ARG A O 1
ATOM 2895 N N . ARG A 1 372 ? 5.341 -10.706 -19.973 1.00 97.19 372 ARG A N 1
ATOM 2896 C CA . ARG A 1 372 ? 4.592 -11.147 -21.170 1.00 97.19 372 ARG A CA 1
ATOM 2897 C C . ARG A 1 372 ? 3.210 -11.681 -20.816 1.00 97.19 372 ARG A C 1
ATOM 2899 O O . ARG A 1 372 ? 2.268 -11.417 -21.556 1.00 97.19 372 ARG A O 1
ATOM 2906 N N . ASP A 1 373 ? 3.089 -12.406 -19.705 1.00 97.56 373 ASP A N 1
ATOM 2907 C CA . ASP A 1 373 ? 1.790 -12.851 -19.205 1.00 97.56 373 ASP A CA 1
ATOM 2908 C C . ASP A 1 373 ? 0.925 -11.650 -18.809 1.00 97.56 373 ASP A C 1
ATOM 2910 O O . ASP A 1 373 ? -0.116 -11.454 -19.439 1.00 97.56 373 ASP A O 1
ATOM 2914 N N . PHE A 1 374 ? 1.394 -10.770 -17.913 1.00 97.12 374 PHE A N 1
ATOM 2915 C CA . PHE A 1 374 ? 0.678 -9.546 -17.521 1.00 97.12 374 PHE A CA 1
ATOM 2916 C C . PHE A 1 374 ? 0.298 -8.661 -18.720 1.00 97.12 374 PHE A C 1
ATOM 2918 O O . PHE A 1 374 ? -0.840 -8.208 -18.815 1.00 97.12 374 PHE A O 1
ATOM 2925 N N . GLN A 1 375 ? 1.189 -8.471 -19.700 1.00 95.44 375 GLN A N 1
ATOM 2926 C CA . GLN A 1 375 ? 0.878 -7.722 -20.928 1.00 95.44 375 GLN A CA 1
ATOM 2927 C C . GLN A 1 375 ? -0.175 -8.395 -21.827 1.00 95.44 375 GLN A C 1
ATOM 2929 O O . GLN A 1 375 ? -0.759 -7.710 -22.671 1.00 95.44 375 GLN A O 1
ATOM 2934 N N . SER A 1 376 ? -0.444 -9.692 -21.643 1.00 94.81 376 SER A N 1
ATOM 2935 C CA . SER A 1 376 ? -1.501 -10.434 -22.345 1.00 94.81 376 SER A CA 1
ATOM 2936 C C . SER A 1 376 ? -2.798 -10.630 -21.546 1.00 94.81 376 SER A C 1
ATOM 2938 O O . SER A 1 376 ? -3.828 -10.864 -22.168 1.00 94.81 376 SER A O 1
ATOM 2940 N N . THR A 1 377 ? -2.783 -10.511 -20.209 1.00 94.56 377 THR A N 1
ATOM 2941 C CA . THR A 1 377 ? -3.976 -10.719 -19.356 1.00 94.56 377 THR A CA 1
ATOM 2942 C C . THR A 1 377 ? -4.492 -9.472 -18.630 1.00 94.56 377 THR A C 1
ATOM 2944 O O . THR A 1 377 ? -5.647 -9.481 -18.206 1.00 94.56 377 THR A O 1
ATOM 2947 N N . CYS A 1 378 ? -3.693 -8.414 -18.473 1.00 93.69 378 CYS A N 1
ATOM 2948 C CA . CYS A 1 378 ? -4.146 -7.143 -17.900 1.00 93.69 378 CYS A CA 1
ATOM 2949 C C . CYS A 1 378 ? -4.551 -6.157 -19.009 1.00 93.69 378 CYS A C 1
ATOM 2951 O O . CYS A 1 378 ? -3.802 -6.028 -19.986 1.00 93.69 378 CYS A O 1
ATOM 2953 N N . PRO A 1 379 ? -5.660 -5.405 -18.870 1.00 86.19 379 PRO A N 1
ATOM 2954 C CA . PRO A 1 379 ? -6.049 -4.392 -19.848 1.00 86.19 379 PRO A CA 1
ATOM 2955 C C . PRO A 1 379 ? -4.994 -3.283 -19.952 1.00 86.19 379 PRO A C 1
ATOM 2957 O O . PRO A 1 379 ? -4.378 -2.894 -18.958 1.00 86.19 379 PRO A O 1
ATOM 2960 N N . ALA A 1 380 ? -4.780 -2.763 -21.162 1.00 86.44 380 ALA A N 1
ATOM 2961 C CA . ALA A 1 380 ? -4.098 -1.484 -21.324 1.00 86.44 380 ALA A CA 1
ATOM 2962 C C . ALA A 1 380 ? -5.072 -0.363 -20.907 1.00 86.44 380 ALA A C 1
ATOM 2964 O O . ALA A 1 380 ? -6.221 -0.398 -21.348 1.00 86.44 380 ALA A O 1
ATOM 2965 N N . PRO A 1 381 ? -4.653 0.599 -20.068 1.00 86.56 381 PRO A N 1
ATOM 2966 C CA . PRO A 1 381 ? -5.527 1.673 -19.614 1.00 86.56 381 PRO A CA 1
ATOM 2967 C C . PRO A 1 381 ? -5.726 2.707 -20.726 1.00 86.56 381 PRO A C 1
ATOM 2969 O O . PRO A 1 381 ? -4.842 2.910 -21.564 1.00 86.56 381 PRO A O 1
ATOM 2972 N N . ALA A 1 382 ? -6.857 3.408 -20.697 1.00 80.69 382 ALA A N 1
ATOM 2973 C CA . ALA A 1 382 ? -7.027 4.633 -21.469 1.00 80.69 382 ALA A CA 1
ATOM 2974 C C . ALA A 1 382 ? -6.085 5.746 -20.944 1.00 80.69 382 ALA A C 1
ATOM 2976 O O . ALA A 1 382 ? -5.690 5.723 -19.770 1.00 80.69 382 ALA A O 1
ATOM 2977 N N . PRO A 1 383 ? -5.718 6.744 -21.770 1.00 77.94 383 PRO A N 1
ATOM 2978 C CA . PRO A 1 383 ? -4.972 7.914 -21.306 1.00 77.94 383 PRO A CA 1
ATOM 2979 C C . PRO A 1 383 ? -5.664 8.591 -20.114 1.00 77.94 383 PRO A C 1
ATOM 2981 O O . PRO A 1 383 ? -6.877 8.767 -20.113 1.00 77.94 383 PRO A O 1
ATOM 2984 N N . GLY A 1 384 ? -4.900 8.940 -19.075 1.00 77.56 384 GLY A N 1
ATOM 2985 C CA . GLY A 1 384 ? -5.422 9.513 -17.822 1.00 77.56 384 GLY A CA 1
ATOM 2986 C C . GLY A 1 384 ? -5.996 8.498 -16.823 1.00 77.56 384 GLY A C 1
ATOM 2987 O O . GLY A 1 384 ? -6.078 8.805 -15.638 1.00 77.56 384 GLY A O 1
ATOM 2988 N N . GLN A 1 385 ? -6.324 7.274 -17.249 1.00 85.44 385 GLN A N 1
ATOM 2989 C CA . GLN A 1 385 ? -6.981 6.276 -16.396 1.00 85.44 385 GLN A CA 1
ATOM 2990 C C . GLN A 1 385 ? -6.047 5.650 -15.347 1.00 85.44 385 GLN A C 1
ATOM 2992 O O . GLN A 1 385 ? -6.490 5.293 -14.259 1.00 85.44 385 GLN A O 1
ATOM 2997 N N . CYS A 1 386 ? -4.751 5.536 -15.653 1.00 88.94 386 CYS A N 1
ATOM 2998 C CA . CYS A 1 386 ? -3.718 5.095 -14.714 1.00 88.94 386 CYS A CA 1
ATOM 2999 C C . CYS A 1 386 ? -2.526 6.071 -14.763 1.00 88.94 386 CYS A C 1
ATOM 3001 O O . CYS A 1 386 ? -1.625 5.889 -15.588 1.00 88.94 386 CYS A O 1
ATOM 3003 N N . PRO A 1 387 ? -2.509 7.129 -13.924 1.00 82.38 387 PRO A N 1
ATOM 3004 C CA . PRO A 1 387 ? -1.496 8.186 -14.002 1.00 82.38 387 PRO A CA 1
ATOM 3005 C C . PRO A 1 387 ? -0.078 7.691 -13.672 1.00 82.38 387 PRO A C 1
ATOM 3007 O O . PRO A 1 387 ? 0.892 8.186 -14.244 1.00 82.38 387 PRO A O 1
ATOM 3010 N N . TYR A 1 388 ? 0.056 6.662 -12.828 1.00 84.44 388 TYR A N 1
ATOM 3011 C CA . TYR A 1 388 ? 1.341 6.059 -12.441 1.00 84.44 388 TYR A CA 1
ATOM 3012 C C . TYR A 1 388 ? 2.172 5.583 -13.646 1.00 84.44 388 TYR A C 1
ATOM 3014 O O . TYR A 1 388 ? 3.387 5.764 -13.680 1.00 84.44 388 TYR A O 1
ATOM 3022 N N . MET A 1 389 ? 1.515 5.072 -14.697 1.00 83.62 389 MET A N 1
ATOM 3023 C CA . MET A 1 389 ? 2.184 4.651 -15.936 1.00 83.62 389 MET A CA 1
ATOM 3024 C C . MET A 1 389 ? 2.778 5.806 -16.763 1.00 83.62 389 MET A C 1
ATOM 3026 O O . MET A 1 389 ? 3.510 5.544 -17.721 1.00 83.62 389 MET A O 1
ATOM 3030 N N . VAL A 1 390 ? 2.460 7.060 -16.427 1.00 83.75 390 VAL A N 1
ATOM 3031 C CA . VAL A 1 390 ? 3.091 8.266 -16.984 1.00 83.75 390 VAL A CA 1
ATOM 3032 C C . VAL A 1 390 ? 4.118 8.829 -16.002 1.00 83.75 390 VAL A C 1
ATOM 3034 O O . VAL A 1 390 ? 5.217 9.161 -16.429 1.00 83.75 390 VAL A O 1
ATOM 3037 N N . VAL A 1 391 ? 3.848 8.834 -14.692 1.00 83.38 391 VAL A N 1
ATOM 3038 C CA . VAL A 1 391 ? 4.831 9.260 -13.670 1.00 83.38 391 VAL A CA 1
ATOM 3039 C C . VAL A 1 391 ? 6.113 8.405 -13.699 1.00 83.38 391 VAL A C 1
ATOM 3041 O O . VAL A 1 391 ? 7.206 8.942 -13.548 1.00 83.38 391 VAL A O 1
ATOM 3044 N N . SER A 1 392 ? 6.010 7.105 -14.001 1.00 83.69 392 SER A N 1
ATOM 3045 C CA . SER A 1 392 ? 7.169 6.224 -14.248 1.00 83.69 392 SER A CA 1
ATOM 3046 C C . SER A 1 392 ? 8.024 6.666 -15.455 1.00 83.69 392 SER A C 1
ATOM 3048 O O . SER A 1 392 ? 9.252 6.616 -15.404 1.00 83.69 392 SER A O 1
ATOM 3050 N N . LYS A 1 393 ? 7.397 7.167 -16.533 1.00 84.88 393 LYS A N 1
ATOM 3051 C CA . LYS A 1 393 ? 8.096 7.668 -17.736 1.00 84.88 393 LYS A CA 1
ATOM 3052 C C . LYS A 1 393 ? 8.692 9.066 -17.552 1.00 84.88 393 LYS A C 1
ATOM 3054 O O . LYS A 1 393 ? 9.692 9.381 -18.191 1.00 84.88 393 LYS A O 1
ATOM 3059 N N . TYR A 1 394 ? 8.064 9.889 -16.712 1.00 86.38 394 TYR A N 1
ATOM 3060 C CA . TYR A 1 394 ? 8.410 11.290 -16.469 1.00 86.38 394 TYR A CA 1
ATOM 3061 C C . TYR A 1 394 ? 8.628 11.513 -14.957 1.00 86.38 394 TYR A C 1
ATOM 3063 O O . TYR A 1 394 ? 7.740 12.041 -14.277 1.00 86.38 394 TYR A O 1
ATOM 3071 N N . PRO A 1 395 ? 9.786 11.095 -14.394 1.00 84.19 395 PRO A N 1
ATOM 3072 C CA . PRO A 1 395 ? 10.043 11.135 -12.952 1.00 84.19 395 PRO A CA 1
ATOM 3073 C C . PRO A 1 395 ? 9.967 12.526 -12.314 1.00 84.19 395 PRO A C 1
ATOM 3075 O O . PRO A 1 395 ? 9.855 12.630 -11.093 1.00 84.19 395 PRO A O 1
ATOM 3078 N N . GLU A 1 396 ? 10.017 13.603 -13.105 1.00 83.81 396 GLU A N 1
ATOM 3079 C CA . GLU A 1 396 ? 9.811 14.969 -12.623 1.00 83.81 396 GLU A CA 1
ATOM 3080 C C . GLU A 1 396 ? 8.368 15.263 -12.189 1.00 83.81 396 GLU A C 1
ATOM 3082 O O . GLU A 1 396 ? 8.140 16.245 -11.487 1.00 83.81 396 GLU A O 1
ATOM 3087 N N . LEU A 1 397 ? 7.408 14.410 -12.565 1.00 83.00 397 LEU A N 1
ATOM 3088 C CA . LEU A 1 397 ? 6.025 14.462 -12.084 1.00 83.00 397 LEU A CA 1
ATOM 3089 C C . LEU A 1 397 ? 5.849 13.866 -10.680 1.00 83.00 397 LEU A C 1
ATOM 3091 O O . LEU A 1 397 ? 4.799 14.064 -10.066 1.00 83.00 397 LEU A O 1
ATOM 3095 N N . ARG A 1 398 ? 6.819 13.093 -10.171 1.00 82.56 398 ARG A N 1
ATOM 3096 C CA . ARG A 1 398 ? 6.636 12.354 -8.917 1.00 82.56 398 ARG A CA 1
ATOM 3097 C C . ARG A 1 398 ? 6.757 13.278 -7.708 1.00 82.56 398 ARG A C 1
ATOM 3099 O O . ARG A 1 398 ? 7.749 13.991 -7.545 1.00 82.56 398 ARG A O 1
ATOM 3106 N N . GLY A 1 399 ? 5.767 13.214 -6.819 1.00 72.62 399 GLY A N 1
ATOM 3107 C CA . GLY A 1 399 ? 5.800 13.914 -5.538 1.00 72.62 399 GLY A CA 1
ATOM 3108 C C . GLY A 1 399 ? 7.016 13.507 -4.696 1.00 72.62 399 GLY A C 1
ATOM 3109 O O . GLY A 1 399 ? 7.367 12.334 -4.611 1.00 72.62 399 GLY A O 1
ATOM 3110 N N . LYS A 1 400 ? 7.658 14.481 -4.042 1.00 73.62 400 LYS A N 1
ATOM 3111 C CA . LYS A 1 400 ? 8.825 14.254 -3.166 1.00 73.62 400 LYS A CA 1
ATOM 3112 C C . LYS A 1 400 ? 8.467 13.925 -1.708 1.00 73.62 400 LYS A C 1
ATOM 3114 O O . LYS A 1 400 ? 9.283 14.137 -0.817 1.00 73.62 400 LYS A O 1
ATOM 3119 N N . LYS A 1 401 ? 7.250 13.460 -1.439 1.00 82.12 401 LYS A N 1
ATOM 3120 C CA . LYS A 1 401 ? 6.720 13.246 -0.085 1.00 82.12 401 LYS A CA 1
ATOM 3121 C C . LYS A 1 401 ? 5.829 12.015 -0.073 1.00 82.12 401 LYS A C 1
ATOM 3123 O O . LYS A 1 401 ? 5.105 11.804 -1.034 1.00 82.12 401 LYS A O 1
ATOM 3128 N N . LEU A 1 402 ? 5.845 11.269 1.030 1.00 90.81 402 LEU A N 1
ATOM 3129 C CA . LEU A 1 402 ? 4.871 10.210 1.298 1.00 90.81 402 LEU A CA 1
ATOM 3130 C C . LEU A 1 402 ? 3.523 10.869 1.639 1.00 90.81 402 LEU A C 1
ATOM 3132 O O . LEU A 1 402 ? 3.324 11.329 2.768 1.00 90.81 402 LEU A O 1
ATOM 3136 N N . SER A 1 403 ? 2.659 10.960 0.630 1.00 94.50 403 SER A N 1
ATOM 3137 C CA . SER A 1 403 ? 1.382 11.689 0.589 1.00 94.50 403 SER A CA 1
ATOM 3138 C C . SER A 1 403 ? 0.203 10.956 1.249 1.00 94.50 403 SER A C 1
ATOM 3140 O O . SER A 1 403 ? 0.291 9.764 1.557 1.00 94.50 403 SER A O 1
ATOM 3142 N N . GLN A 1 404 ? -0.946 11.631 1.415 1.00 96.50 404 GLN A N 1
ATOM 3143 C CA . GLN A 1 404 ? -2.195 10.967 1.840 1.00 96.50 404 GLN A CA 1
ATOM 3144 C C . GLN A 1 404 ? -2.604 9.857 0.858 1.00 96.50 404 GLN A C 1
ATOM 3146 O O . GLN A 1 404 ? -3.077 8.804 1.282 1.00 96.50 404 GLN A O 1
ATOM 3151 N N . GLY A 1 405 ? -2.381 10.061 -0.445 1.00 95.06 405 GLY A N 1
ATOM 3152 C CA . GLY A 1 405 ? -2.693 9.084 -1.492 1.00 95.06 405 GLY A CA 1
ATOM 3153 C C . GLY A 1 405 ? -1.844 7.814 -1.391 1.00 95.06 405 GLY A C 1
ATOM 3154 O O . GLY A 1 405 ? -2.376 6.708 -1.487 1.00 95.06 405 GLY A O 1
ATOM 3155 N N . GLU A 1 406 ? -0.542 7.936 -1.112 1.00 94.56 406 GLU A N 1
ATOM 3156 C CA . GLU A 1 406 ? 0.342 6.781 -0.867 1.00 94.56 406 GLU A CA 1
ATOM 3157 C C . GLU A 1 406 ? 0.031 6.087 0.461 1.00 94.56 406 GLU A C 1
ATOM 3159 O O . GLU A 1 406 ? 0.026 4.857 0.525 1.00 94.56 406 GLU A O 1
ATOM 3164 N N . MET A 1 407 ? -0.279 6.846 1.514 1.00 96.88 407 MET A N 1
ATOM 3165 C CA . MET A 1 407 ? -0.677 6.283 2.806 1.00 96.88 407 MET A CA 1
ATOM 3166 C C . MET A 1 407 ? -1.995 5.497 2.695 1.00 96.88 407 MET A C 1
ATOM 3168 O O . MET A 1 407 ? -2.081 4.374 3.191 1.00 96.88 407 MET A O 1
ATOM 3172 N N . ALA A 1 408 ? -2.995 6.021 1.979 1.00 96.69 408 ALA A N 1
ATOM 3173 C CA . ALA A 1 408 ? -4.247 5.318 1.694 1.00 96.69 408 ALA A CA 1
ATOM 3174 C C . ALA A 1 408 ? -4.035 4.095 0.777 1.00 96.69 408 ALA A C 1
ATOM 3176 O O . ALA A 1 408 ? -4.602 3.032 1.029 1.00 96.69 408 ALA A O 1
ATOM 3177 N N . SER A 1 409 ? -3.165 4.200 -0.233 1.00 95.31 409 SER A N 1
ATOM 3178 C CA . SER A 1 409 ? -2.773 3.074 -1.103 1.00 95.31 409 SER A CA 1
ATOM 3179 C C . SER A 1 409 ? -1.973 1.995 -0.359 1.00 95.31 409 SER A C 1
ATOM 3181 O O . SER A 1 409 ? -2.028 0.818 -0.705 1.00 95.31 409 SER A O 1
ATOM 3183 N N . THR A 1 410 ? -1.266 2.371 0.708 1.00 96.00 410 THR A N 1
ATOM 3184 C CA . THR A 1 410 ? -0.614 1.429 1.628 1.00 96.00 410 THR A CA 1
ATOM 3185 C C . THR A 1 410 ? -1.646 0.769 2.546 1.00 96.00 410 THR A C 1
ATOM 3187 O O . THR A 1 410 ? -1.603 -0.440 2.744 1.00 96.00 410 THR A O 1
ATOM 3190 N N . GLN A 1 411 ? -2.624 1.527 3.054 1.00 98.12 411 GLN A N 1
ATOM 3191 C CA . GLN A 1 411 ? -3.730 1.006 3.868 1.00 98.12 411 GLN A CA 1
ATOM 3192 C C . GLN A 1 411 ? -4.590 -0.009 3.090 1.00 98.12 411 GLN A C 1
ATOM 3194 O O . GLN A 1 411 ? -4.982 -1.028 3.655 1.00 98.12 411 GLN A O 1
ATOM 3199 N N . PHE A 1 412 ? -4.814 0.210 1.787 1.00 97.75 412 PHE A N 1
ATOM 3200 C CA . PHE A 1 412 ? -5.407 -0.772 0.866 1.00 97.75 412 PHE A CA 1
ATOM 3201 C C . PHE A 1 412 ? -4.732 -2.145 0.958 1.00 97.75 412 PHE A C 1
ATOM 3203 O O . PHE A 1 412 ? -5.428 -3.157 0.995 1.00 97.75 412 PHE A O 1
ATOM 3210 N N . ALA A 1 413 ? -3.401 -2.202 1.059 1.00 96.56 413 ALA A N 1
ATOM 3211 C CA . ALA A 1 413 ? -2.676 -3.469 1.074 1.00 96.56 413 ALA A CA 1
ATOM 3212 C C . ALA A 1 413 ? -2.877 -4.297 2.354 1.00 96.56 413 ALA A C 1
ATOM 3214 O O . ALA A 1 413 ? -2.606 -5.494 2.353 1.00 96.56 413 ALA A O 1
ATOM 3215 N N . PHE A 1 414 ? -3.391 -3.686 3.423 1.00 98.31 414 PHE A N 1
ATOM 3216 C CA . PHE A 1 414 ? -3.747 -4.386 4.657 1.00 98.31 414 PHE A CA 1
ATOM 3217 C C . PHE A 1 414 ? -5.203 -4.881 4.689 1.00 98.31 414 PHE A C 1
ATOM 3219 O O . PHE A 1 414 ? -5.541 -5.723 5.519 1.00 98.31 414 PHE A O 1
ATOM 3226 N N . VAL A 1 415 ? -6.077 -4.389 3.798 1.00 98.19 415 VAL A N 1
ATOM 3227 C CA . VAL A 1 415 ? -7.525 -4.692 3.848 1.00 98.19 415 VAL A CA 1
ATOM 3228 C C . VAL A 1 415 ? -8.119 -5.245 2.557 1.00 98.19 415 VAL A C 1
ATOM 3230 O O . VAL A 1 415 ? -9.042 -6.054 2.617 1.00 98.19 415 VAL A O 1
ATOM 3233 N N . GLY A 1 416 ? -7.616 -4.843 1.390 1.00 97.44 416 GLY A N 1
ATOM 3234 C CA . GLY A 1 416 ? -8.309 -4.997 0.111 1.00 97.44 416 GLY A CA 1
ATOM 3235 C C . GLY A 1 416 ? -8.618 -6.448 -0.254 1.00 97.44 416 GLY A C 1
ATOM 3236 O O . GLY A 1 416 ? -9.772 -6.814 -0.486 1.00 97.44 416 GLY A O 1
ATOM 3237 N N . LEU A 1 417 ? -7.603 -7.314 -0.250 1.00 97.88 417 LEU A N 1
ATOM 3238 C CA . LEU A 1 417 ? -7.810 -8.727 -0.581 1.00 97.88 417 LEU A CA 1
ATOM 3239 C C . LEU A 1 417 ? -8.569 -9.494 0.516 1.00 97.88 417 LEU A C 1
ATOM 3241 O O . LEU A 1 417 ? -9.291 -10.438 0.190 1.00 97.88 417 LEU A O 1
ATOM 3245 N N . VAL A 1 418 ? -8.492 -9.045 1.776 1.00 98.19 418 VAL A N 1
ATOM 3246 C CA . VAL A 1 418 ? -9.273 -9.600 2.897 1.00 98.19 418 VAL A CA 1
ATOM 3247 C C . VAL A 1 418 ? -10.767 -9.300 2.735 1.00 98.19 418 VAL A C 1
ATOM 3249 O O . VAL A 1 418 ? -11.581 -10.184 2.983 1.00 98.19 418 VAL A O 1
ATOM 3252 N N . VAL A 1 419 ? -11.153 -8.099 2.284 1.00 97.56 419 VAL A N 1
ATOM 3253 C CA . VAL A 1 419 ? -12.577 -7.740 2.115 1.00 97.56 419 VAL A CA 1
ATOM 3254 C C . VAL A 1 419 ? -13.196 -8.236 0.809 1.00 97.56 419 VAL A C 1
ATOM 3256 O O . VAL A 1 419 ? -14.411 -8.432 0.762 1.00 97.56 419 VAL A O 1
ATOM 3259 N N . LEU A 1 420 ? -12.397 -8.444 -0.246 1.00 96.50 420 LEU A N 1
ATOM 3260 C CA . LEU A 1 420 ? -12.894 -8.963 -1.527 1.00 96.50 420 LEU A CA 1
ATOM 3261 C C . LEU A 1 420 ? -12.913 -10.490 -1.595 1.00 96.50 420 LEU A C 1
ATOM 3263 O O . LEU A 1 420 ? -13.900 -11.062 -2.051 1.00 96.50 420 LEU A O 1
ATOM 3267 N N . ASN A 1 421 ? -11.839 -11.159 -1.165 1.00 95.12 421 ASN A N 1
ATOM 3268 C CA . ASN A 1 421 ? -11.646 -12.593 -1.396 1.00 95.12 421 ASN A CA 1
ATOM 3269 C C . ASN A 1 421 ? -11.255 -13.369 -0.116 1.00 95.12 421 ASN A C 1
ATOM 3271 O O . ASN A 1 421 ? -10.361 -14.213 -0.183 1.00 95.12 421 ASN A O 1
ATOM 3275 N N . PRO A 1 422 ? -11.920 -13.159 1.044 1.00 96.75 422 PRO A N 1
ATOM 3276 C CA . PRO A 1 422 ? -11.504 -13.737 2.330 1.00 96.75 422 PRO A CA 1
ATOM 3277 C C . PRO A 1 422 ? -11.344 -15.265 2.276 1.00 96.75 422 PRO A C 1
ATOM 3279 O O . PRO A 1 422 ? -10.354 -15.810 2.762 1.00 96.75 422 PRO A O 1
ATOM 3282 N N . LYS A 1 423 ? -12.269 -15.958 1.600 1.00 96.19 423 LYS A N 1
ATOM 3283 C CA . LYS A 1 423 ? -12.256 -17.423 1.462 1.00 96.19 423 LYS A CA 1
ATOM 3284 C C . LYS A 1 423 ? -11.005 -17.970 0.765 1.00 96.19 423 LYS A C 1
ATOM 3286 O O . LYS A 1 423 ? -10.598 -19.077 1.092 1.00 96.19 423 LYS A O 1
ATOM 3291 N N . PHE A 1 424 ? -10.383 -17.215 -0.149 1.00 94.81 424 PHE A N 1
ATOM 3292 C CA . PHE A 1 424 ? -9.132 -17.631 -0.803 1.00 94.81 424 PHE A CA 1
ATOM 3293 C C . PHE A 1 424 ? -7.989 -17.761 0.215 1.00 94.81 424 PHE A C 1
ATOM 3295 O O . PHE A 1 424 ? -7.162 -18.659 0.123 1.00 94.81 424 PHE A O 1
ATOM 3302 N N . PHE A 1 425 ? -7.990 -16.905 1.238 1.00 95.81 425 PHE A N 1
ATOM 3303 C CA . PHE A 1 425 ? -6.993 -16.884 2.307 1.00 95.81 425 PHE A CA 1
ATOM 3304 C C . PHE A 1 425 ? -7.412 -17.716 3.536 1.00 95.81 425 PHE A C 1
ATOM 3306 O O . PHE A 1 425 ? -6.860 -17.541 4.620 1.00 95.81 425 PHE A O 1
ATOM 3313 N N . GLY A 1 426 ? -8.413 -18.598 3.399 1.00 95.88 426 GLY A N 1
ATOM 3314 C CA . GLY A 1 426 ? -8.940 -19.416 4.500 1.00 95.88 426 GLY A CA 1
ATOM 3315 C C . GLY A 1 426 ? -9.737 -18.633 5.554 1.00 95.88 426 GLY A C 1
ATOM 3316 O O . GLY A 1 426 ? -9.911 -19.108 6.675 1.00 95.88 426 GLY A O 1
ATOM 3317 N N . ILE A 1 427 ? -10.206 -17.424 5.229 1.00 97.88 427 ILE A N 1
ATOM 3318 C CA . ILE A 1 427 ? -10.930 -16.549 6.158 1.00 97.88 427 ILE A CA 1
ATOM 3319 C C . ILE A 1 427 ? -12.441 -16.779 6.013 1.00 97.88 427 ILE A C 1
ATOM 3321 O O . ILE A 1 427 ? -13.029 -16.539 4.954 1.00 97.88 427 ILE A O 1
ATOM 3325 N N . HIS A 1 428 ? -13.089 -17.201 7.100 1.00 96.12 428 HIS A N 1
ATOM 3326 C CA . HIS A 1 428 ? -14.529 -17.473 7.166 1.00 96.12 428 HIS A CA 1
ATOM 3327 C C . HIS A 1 428 ? -15.266 -16.340 7.903 1.00 96.12 428 HIS A C 1
ATOM 3329 O O . HIS A 1 428 ? -15.806 -16.520 8.992 1.00 96.12 428 HIS A O 1
ATOM 3335 N N . ALA A 1 429 ? -15.248 -15.147 7.305 1.00 95.69 429 ALA A N 1
ATOM 3336 C CA . ALA A 1 429 ? -15.868 -13.939 7.852 1.00 95.69 429 ALA A CA 1
ATOM 3337 C C . ALA A 1 429 ? -17.373 -13.838 7.542 1.00 95.69 429 ALA A C 1
ATOM 3339 O O . ALA A 1 429 ? -17.809 -14.228 6.455 1.00 95.69 429 ALA A O 1
ATOM 3340 N N . SER A 1 430 ? -18.143 -13.214 8.438 1.00 97.62 430 SER A N 1
ATOM 3341 C CA . SER A 1 430 ? -19.381 -12.523 8.053 1.00 97.62 430 SER A CA 1
ATOM 3342 C C . SER A 1 430 ? -19.073 -11.107 7.543 1.00 97.62 430 SER A C 1
ATOM 3344 O O . SER A 1 430 ? -17.998 -10.564 7.808 1.00 97.62 430 SER A O 1
ATOM 3346 N N . ASP A 1 431 ? -20.021 -10.467 6.850 1.00 97.81 431 ASP A N 1
ATOM 3347 C CA . ASP A 1 431 ? -19.868 -9.053 6.468 1.00 97.81 431 ASP A CA 1
ATOM 3348 C C . ASP A 1 431 ? -19.766 -8.125 7.695 1.00 97.81 431 ASP A C 1
ATOM 3350 O O . ASP A 1 431 ? -19.096 -7.101 7.624 1.00 97.81 431 ASP A O 1
ATOM 3354 N N . GLU A 1 432 ? -20.339 -8.497 8.843 1.00 98.31 432 GLU A N 1
ATOM 3355 C CA . GLU A 1 432 ? -20.200 -7.738 10.094 1.00 98.31 432 GLU A CA 1
ATOM 3356 C C . GLU A 1 432 ? -18.757 -7.792 10.637 1.00 98.31 432 GLU A C 1
ATOM 3358 O O . GLU A 1 432 ? -18.241 -6.797 11.146 1.00 98.31 432 GLU A O 1
ATOM 3363 N N . ASP A 1 433 ? -18.066 -8.926 10.473 1.00 98.31 433 ASP A N 1
ATOM 3364 C CA . ASP A 1 433 ? -16.662 -9.074 10.877 1.00 98.31 433 ASP A CA 1
ATOM 3365 C C . ASP A 1 433 ? -15.715 -8.338 9.923 1.00 98.31 433 ASP A C 1
ATOM 3367 O O . ASP A 1 433 ? -14.764 -7.697 10.372 1.00 98.31 433 ASP A O 1
ATOM 3371 N N . LEU A 1 434 ? -16.001 -8.371 8.615 1.00 98.62 434 LEU A N 1
ATOM 3372 C CA . LEU A 1 434 ? -15.272 -7.582 7.618 1.00 98.62 434 LEU A CA 1
ATOM 3373 C C . LEU A 1 434 ? -15.466 -6.077 7.842 1.00 98.62 434 LEU A C 1
ATOM 3375 O O . LEU A 1 434 ? -14.505 -5.317 7.752 1.00 98.62 434 LEU A O 1
ATOM 3379 N N . GLU A 1 435 ? -16.680 -5.632 8.171 1.00 98.69 435 GLU A N 1
ATOM 3380 C CA . GLU A 1 435 ? -16.948 -4.227 8.483 1.00 98.69 435 GLU A CA 1
ATOM 3381 C C . GLU A 1 435 ? -16.265 -3.798 9.794 1.00 98.69 435 GLU A C 1
ATOM 3383 O O . GLU A 1 435 ? -15.694 -2.708 9.869 1.00 98.69 435 GLU A O 1
ATOM 3388 N N . ALA A 1 436 ? -16.249 -4.663 10.813 1.00 98.88 436 ALA A N 1
ATOM 3389 C CA . ALA A 1 436 ? -15.494 -4.432 12.042 1.00 98.88 436 ALA A CA 1
ATOM 3390 C C . ALA A 1 436 ? -13.978 -4.350 11.778 1.00 98.88 436 ALA A C 1
ATOM 3392 O O . ALA A 1 436 ? -13.314 -3.451 12.292 1.00 98.88 436 ALA A O 1
ATOM 3393 N N . PHE A 1 437 ? -13.429 -5.220 10.924 1.00 98.81 437 PHE A N 1
ATOM 3394 C CA . PHE A 1 437 ? -12.027 -5.181 10.495 1.00 98.81 437 PHE A CA 1
ATOM 3395 C C . PHE A 1 437 ? -11.683 -3.896 9.726 1.00 98.81 437 PHE A C 1
ATOM 3397 O O . PHE A 1 437 ? -10.673 -3.256 10.029 1.00 98.81 437 PHE A O 1
ATOM 3404 N N . CYS A 1 438 ? -12.548 -3.455 8.803 1.00 98.81 438 CYS A N 1
ATOM 3405 C CA . CYS A 1 438 ? -12.430 -2.142 8.164 1.00 98.81 438 CYS A CA 1
ATOM 3406 C C . CYS A 1 438 ? -12.430 -1.010 9.195 1.00 98.81 438 CYS A C 1
ATOM 3408 O O . CYS A 1 438 ? -11.609 -0.105 9.101 1.00 98.81 438 CYS A O 1
ATOM 3410 N N . HIS A 1 439 ? -13.305 -1.055 10.199 1.00 98.88 439 HIS A N 1
ATOM 3411 C CA . HIS A 1 439 ? -13.377 -0.027 11.240 1.00 98.88 439 HIS A CA 1
ATOM 3412 C C . HIS A 1 439 ? -12.119 0.003 12.128 1.00 98.88 439 HIS A C 1
ATOM 3414 O O . HIS A 1 439 ? -11.600 1.083 12.419 1.00 98.88 439 HIS A O 1
ATOM 3420 N N . THR A 1 440 ? -11.549 -1.160 12.469 1.00 98.81 440 THR A N 1
ATOM 3421 C CA . THR A 1 440 ? -10.225 -1.256 13.109 1.00 98.81 440 THR A CA 1
ATOM 3422 C C . THR A 1 440 ? -9.142 -0.613 12.243 1.00 98.81 440 THR A C 1
ATOM 3424 O O . THR A 1 440 ? -8.400 0.250 12.716 1.00 98.81 440 THR A O 1
ATOM 3427 N N . TRP A 1 441 ? -9.083 -0.951 10.954 1.00 98.75 441 TRP A N 1
ATOM 3428 C CA . TRP A 1 441 ? -8.101 -0.369 10.039 1.00 98.75 441 TRP A CA 1
ATOM 3429 C C . TRP A 1 441 ? -8.329 1.112 9.733 1.00 98.75 441 TRP A C 1
ATOM 3431 O O . TRP A 1 441 ? -7.357 1.831 9.493 1.00 98.75 441 TRP A O 1
ATOM 3441 N N . ARG A 1 442 ? -9.567 1.610 9.817 1.00 98.69 442 ARG A N 1
ATOM 3442 C CA . ARG A 1 442 ? -9.887 3.041 9.755 1.00 98.69 442 ARG A CA 1
ATOM 3443 C C . ARG A 1 442 ? -9.254 3.782 10.931 1.00 98.69 442 ARG A C 1
ATOM 3445 O O . ARG A 1 442 ? -8.590 4.795 10.711 1.00 98.69 442 ARG A O 1
ATOM 3452 N N . GLY A 1 443 ? -9.399 3.250 12.147 1.00 98.56 443 GLY A N 1
ATOM 3453 C CA . GLY A 1 443 ? -8.783 3.787 13.366 1.00 98.56 443 GLY A CA 1
ATOM 3454 C C . GLY A 1 443 ? -7.250 3.743 13.353 1.00 98.56 443 GLY A C 1
ATOM 3455 O O . GLY A 1 443 ? -6.607 4.725 13.720 1.00 98.56 443 GLY A O 1
ATOM 3456 N N . ILE A 1 444 ? -6.661 2.651 12.851 1.00 98.56 444 ILE A N 1
ATOM 3457 C CA . ILE A 1 444 ? -5.208 2.538 12.634 1.00 98.56 444 ILE A CA 1
ATOM 3458 C C . ILE A 1 444 ? -4.727 3.595 11.626 1.00 98.56 444 ILE A C 1
ATOM 3460 O O . ILE A 1 444 ? -3.783 4.326 11.913 1.00 98.56 444 ILE A O 1
ATOM 3464 N N . GLY A 1 445 ? -5.404 3.737 10.480 1.00 98.38 445 GLY A N 1
ATOM 3465 C CA . GLY A 1 445 ? -5.066 4.743 9.467 1.00 98.38 445 GLY A CA 1
ATOM 3466 C C . GLY A 1 445 ? -5.118 6.174 10.010 1.00 98.38 445 GLY A C 1
ATOM 3467 O O . GLY A 1 445 ? -4.178 6.940 9.813 1.00 98.38 445 GLY A O 1
ATOM 3468 N N . TYR A 1 446 ? -6.166 6.508 10.767 1.00 98.56 446 TYR A N 1
ATOM 3469 C CA . TYR A 1 446 ? -6.298 7.794 11.458 1.00 98.56 446 TYR A CA 1
ATOM 3470 C C . TYR A 1 446 ? -5.097 8.076 12.382 1.00 98.56 446 TYR A C 1
ATOM 3472 O O . TYR A 1 446 ? -4.474 9.134 12.290 1.00 98.56 446 TYR A O 1
ATOM 3480 N N . LEU A 1 447 ? -4.712 7.108 13.223 1.00 98.12 447 LEU A N 1
ATOM 3481 C CA . LEU A 1 447 ? -3.585 7.262 14.150 1.00 98.12 447 LEU A CA 1
ATOM 3482 C C . LEU A 1 447 ? -2.227 7.391 13.442 1.00 98.12 447 LEU A C 1
ATOM 3484 O O . LEU A 1 447 ? -1.366 8.142 13.912 1.00 98.12 447 LEU A O 1
ATOM 3488 N N . LEU A 1 448 ? -2.060 6.719 12.297 1.00 97.81 448 LEU A N 1
ATOM 3489 C CA . LEU A 1 448 ? -0.902 6.840 11.402 1.00 97.81 448 LEU A CA 1
ATOM 3490 C C . LEU A 1 448 ? -0.829 8.187 10.654 1.00 97.81 448 LEU A C 1
ATOM 3492 O O . LEU A 1 448 ? 0.164 8.426 9.968 1.00 97.81 448 LEU A O 1
ATOM 3496 N N . GLY A 1 449 ? -1.827 9.066 10.802 1.00 97.50 449 GLY A N 1
ATOM 3497 C CA . GLY A 1 449 ? -1.864 10.398 10.191 1.00 97.50 449 GLY A CA 1
ATOM 3498 C C . GLY A 1 449 ? -2.680 10.493 8.896 1.00 97.50 449 GLY A C 1
ATOM 3499 O O . GLY A 1 449 ? -2.569 11.499 8.196 1.00 97.50 449 GLY A O 1
ATOM 3500 N N . ILE A 1 450 ? -3.494 9.484 8.560 1.00 98.19 450 ILE A N 1
ATOM 3501 C CA . ILE A 1 450 ? -4.372 9.528 7.380 1.00 98.19 450 ILE A CA 1
ATOM 3502 C C . ILE A 1 450 ? -5.651 10.304 7.713 1.00 98.19 450 ILE A C 1
ATOM 3504 O O . ILE A 1 450 ? -6.395 9.927 8.619 1.00 98.19 450 ILE A O 1
ATOM 3508 N N . GLU A 1 451 ? -5.931 11.373 6.968 1.00 96.81 451 GLU A N 1
ATOM 3509 C CA . GLU A 1 451 ? -7.145 12.180 7.136 1.00 96.81 451 GLU A CA 1
ATOM 3510 C C . GLU A 1 451 ? -8.390 11.373 6.738 1.00 96.81 451 GLU A C 1
ATOM 3512 O O . GLU A 1 451 ? -8.378 10.613 5.766 1.00 96.81 451 GLU A O 1
ATOM 3517 N N . ASP A 1 452 ? -9.492 11.550 7.473 1.00 96.12 452 ASP A N 1
ATOM 3518 C CA . ASP A 1 452 ? -10.734 10.779 7.302 1.00 96.12 452 ASP A CA 1
ATOM 3519 C C . ASP A 1 452 ? -11.284 10.776 5.870 1.00 96.12 452 ASP A C 1
ATOM 3521 O O . ASP A 1 452 ? -11.889 9.799 5.427 1.00 96.12 452 ASP A O 1
ATOM 3525 N N . GLU A 1 453 ? -11.057 11.861 5.132 1.00 94.31 453 GLU A N 1
ATOM 3526 C CA . GLU A 1 453 ? -11.543 12.034 3.767 1.00 94.31 453 GLU A CA 1
ATOM 3527 C C . GLU A 1 453 ? -10.703 11.316 2.692 1.00 94.31 453 GLU A C 1
ATOM 3529 O O . GLU A 1 453 ? -11.166 11.184 1.554 1.00 94.31 453 GLU A O 1
ATOM 3534 N N . PHE A 1 454 ? -9.507 10.831 3.051 1.00 96.75 454 PHE A N 1
ATOM 3535 C CA . PHE A 1 454 ? -8.630 9.997 2.216 1.00 96.75 454 PHE A CA 1
ATOM 3536 C C . PHE A 1 454 ? -8.530 8.554 2.732 1.00 96.75 454 PHE A C 1
ATOM 3538 O O . PHE A 1 454 ? -8.312 7.639 1.936 1.00 96.75 454 PHE A O 1
ATOM 3545 N N . ASN A 1 455 ? -8.762 8.339 4.034 1.00 97.88 455 ASN A N 1
ATOM 3546 C CA . ASN A 1 455 ? -8.719 7.050 4.726 1.00 97.88 455 ASN A CA 1
ATOM 3547 C C . ASN A 1 455 ? -9.439 5.951 3.926 1.00 97.88 455 ASN A C 1
ATOM 3549 O O . ASN A 1 455 ? -10.627 6.059 3.607 1.00 97.88 455 ASN A O 1
ATOM 3553 N N . TYR A 1 456 ? -8.709 4.897 3.564 1.00 97.75 456 TYR A N 1
ATOM 3554 C CA . TYR A 1 456 ? -9.165 3.865 2.631 1.00 97.75 456 TYR A CA 1
ATOM 3555 C C . TYR A 1 456 ? -10.308 3.018 3.205 1.00 97.75 456 TYR A C 1
ATOM 3557 O O . TYR A 1 456 ? -11.084 2.433 2.451 1.00 97.75 456 TYR A O 1
ATOM 3565 N N . CYS A 1 457 ? -10.464 3.011 4.531 1.00 98.25 457 CYS A N 1
ATOM 3566 C CA . CYS A 1 457 ? -11.539 2.323 5.244 1.00 98.25 457 CYS A CA 1
ATOM 3567 C C . CYS A 1 457 ? -12.727 3.242 5.602 1.00 98.25 457 CYS A C 1
ATOM 3569 O O . CYS A 1 457 ? -13.535 2.894 6.460 1.00 98.25 457 CYS A O 1
ATOM 3571 N N . ARG A 1 458 ? -12.846 4.427 4.979 1.00 96.69 458 ARG A N 1
ATOM 3572 C CA . ARG A 1 458 ? -14.015 5.312 5.144 1.00 96.69 458 ARG A CA 1
ATOM 3573 C C . ARG A 1 458 ? -15.252 4.782 4.403 1.00 96.69 458 ARG A C 1
ATOM 3575 O O . ARG A 1 458 ? -15.134 4.214 3.310 1.00 96.69 458 ARG A O 1
ATOM 3582 N N . GLY A 1 459 ? -16.426 5.083 4.954 1.00 96.25 459 GLY A N 1
ATOM 3583 C CA . GLY A 1 459 ? -17.726 4.644 4.439 1.00 96.25 459 GLY A CA 1
ATOM 3584 C C . GLY A 1 459 ? -18.175 3.310 5.036 1.00 96.25 459 GLY A C 1
ATOM 3585 O O . GLY A 1 459 ? -17.739 2.923 6.117 1.00 96.25 459 GLY A O 1
ATOM 3586 N N . THR A 1 460 ? -19.066 2.632 4.323 1.00 97.81 460 THR A N 1
ATOM 3587 C CA . THR A 1 460 ? -19.547 1.276 4.607 1.00 97.81 460 THR A CA 1
ATOM 3588 C C . THR A 1 460 ? -18.592 0.215 4.049 1.00 97.81 460 THR A C 1
ATOM 3590 O O . THR A 1 460 ? -17.728 0.506 3.218 1.00 97.81 460 THR A O 1
ATOM 3593 N N . LEU A 1 461 ? -18.797 -1.057 4.411 1.00 98.12 461 LEU A N 1
ATOM 3594 C CA . LEU A 1 461 ? -18.091 -2.174 3.771 1.00 98.12 461 LEU A CA 1
ATOM 3595 C C . LEU A 1 461 ? -18.299 -2.216 2.242 1.00 98.12 461 LEU A C 1
ATOM 3597 O O . LEU A 1 461 ? -17.388 -2.620 1.521 1.00 98.12 461 LEU A O 1
ATOM 3601 N N . ALA A 1 462 ? -19.456 -1.778 1.732 1.00 97.88 462 ALA A N 1
ATOM 3602 C CA . ALA A 1 462 ? -19.703 -1.700 0.292 1.00 97.88 462 ALA A CA 1
ATOM 3603 C C . ALA A 1 462 ? -18.813 -0.640 -0.380 1.00 97.88 462 ALA A C 1
ATOM 3605 O O . ALA A 1 462 ? -18.224 -0.917 -1.424 1.00 97.88 462 ALA A O 1
ATOM 3606 N N . ASP A 1 463 ? -18.633 0.525 0.253 1.00 97.25 463 ASP A N 1
ATOM 3607 C CA . ASP A 1 463 ? -17.735 1.579 -0.239 1.00 97.25 463 ASP A CA 1
ATOM 3608 C C . ASP A 1 463 ? -16.274 1.112 -0.265 1.00 97.25 463 ASP A C 1
ATOM 3610 O O . ASP A 1 463 ? -15.548 1.403 -1.216 1.00 97.25 463 ASP A O 1
ATOM 3614 N N . VAL A 1 464 ? -15.837 0.363 0.756 1.00 98.12 464 VAL A N 1
ATOM 3615 C CA . VAL A 1 464 ? -14.481 -0.209 0.793 1.00 98.12 464 VAL A CA 1
ATOM 3616 C C . VAL A 1 464 ? -14.316 -1.291 -0.280 1.00 98.12 464 VAL A C 1
ATOM 3618 O O . VAL A 1 464 ? -13.323 -1.263 -1.009 1.00 98.12 464 VAL A O 1
ATOM 3621 N N . LYS A 1 465 ? -15.286 -2.205 -0.447 1.00 97.31 465 LYS A N 1
ATOM 3622 C CA . LYS A 1 465 ? -15.262 -3.225 -1.513 1.00 97.31 465 LYS A CA 1
ATOM 3623 C C . LYS A 1 465 ? -15.211 -2.581 -2.908 1.00 97.31 465 LYS A C 1
ATOM 3625 O O . LYS A 1 465 ? -14.328 -2.934 -3.685 1.00 97.31 465 LYS A O 1
ATOM 3630 N N . GLN A 1 466 ? -16.059 -1.591 -3.205 1.00 96.31 466 GLN A N 1
ATOM 3631 C CA . GLN A 1 466 ? -16.046 -0.898 -4.503 1.00 96.31 466 GLN A CA 1
ATOM 3632 C C . GLN A 1 466 ? -14.722 -0.161 -4.746 1.00 96.31 466 GLN A C 1
ATOM 3634 O O . GLN A 1 466 ? -14.100 -0.352 -5.785 1.00 96.31 466 GLN A O 1
ATOM 3639 N N . ARG A 1 467 ? -14.235 0.609 -3.763 1.00 96.69 467 ARG A N 1
ATOM 3640 C CA . ARG A 1 467 ? -12.935 1.303 -3.831 1.00 96.69 467 ARG A CA 1
ATOM 3641 C C . ARG A 1 467 ? -11.777 0.339 -4.112 1.00 96.69 467 ARG A C 1
ATOM 3643 O O . ARG A 1 467 ? -10.891 0.669 -4.894 1.00 96.69 467 ARG A O 1
ATOM 3650 N N . THR A 1 468 ? -11.818 -0.852 -3.513 1.00 97.62 468 THR A N 1
ATOM 3651 C CA . THR A 1 468 ? -10.828 -1.919 -3.729 1.00 97.62 468 THR A CA 1
ATOM 3652 C C . THR A 1 468 ? -10.897 -2.482 -5.152 1.00 97.62 468 THR A C 1
ATOM 3654 O O . THR A 1 468 ? -9.856 -2.656 -5.782 1.00 97.62 468 THR A O 1
ATOM 3657 N N . ILE A 1 469 ? -12.101 -2.732 -5.680 1.00 96.25 469 ILE A N 1
ATOM 3658 C CA . ILE A 1 469 ? -12.310 -3.189 -7.065 1.00 96.25 469 ILE A CA 1
ATOM 3659 C C . ILE A 1 469 ? -11.800 -2.140 -8.060 1.00 96.25 469 ILE A C 1
ATOM 3661 O O . ILE A 1 469 ? -10.993 -2.467 -8.928 1.00 96.25 469 ILE A O 1
ATOM 3665 N N . ASP A 1 470 ? -12.210 -0.880 -7.893 1.00 95.50 470 ASP A N 1
ATOM 3666 C CA . ASP A 1 470 ? -11.808 0.239 -8.749 1.00 95.50 470 ASP A CA 1
ATOM 3667 C C . ASP A 1 470 ? -10.277 0.373 -8.796 1.00 95.50 470 ASP A C 1
ATOM 3669 O O . ASP A 1 470 ? -9.684 0.412 -9.873 1.00 95.50 470 ASP A O 1
ATOM 3673 N N . PHE A 1 471 ? -9.621 0.374 -7.629 1.00 96.25 471 PHE A N 1
ATOM 3674 C CA . PHE A 1 471 ? -8.163 0.491 -7.504 1.00 96.25 471 PHE A CA 1
ATOM 3675 C C . PHE A 1 471 ? -7.436 -0.668 -8.199 1.00 96.25 471 PHE A C 1
ATOM 3677 O O . PHE A 1 471 ? -6.400 -0.477 -8.842 1.00 96.25 471 PHE A O 1
ATOM 3684 N N . ILE A 1 472 ? -7.995 -1.877 -8.119 1.00 96.31 472 ILE A N 1
ATOM 3685 C CA . ILE A 1 472 ? -7.411 -3.061 -8.743 1.00 96.31 472 ILE A CA 1
ATOM 3686 C C . ILE A 1 472 ? -7.582 -3.058 -10.271 1.00 96.31 472 ILE A C 1
ATOM 3688 O O . ILE A 1 472 ? -6.613 -3.332 -10.984 1.00 96.31 472 ILE A O 1
ATOM 3692 N N . GLU A 1 473 ? -8.776 -2.754 -10.785 1.00 93.62 473 GLU A N 1
ATOM 3693 C CA . GLU A 1 473 ? -9.058 -2.781 -12.228 1.00 93.62 473 GLU A CA 1
ATOM 3694 C C . GLU A 1 473 ? -8.459 -1.582 -12.979 1.00 93.62 473 GLU A C 1
ATOM 3696 O O . GLU A 1 473 ? -7.896 -1.762 -14.059 1.00 93.62 473 GLU A O 1
ATOM 3701 N N . TYR A 1 474 ? -8.534 -0.370 -12.418 1.00 93.44 474 TYR A N 1
ATOM 3702 C CA . TYR A 1 474 ? -8.074 0.849 -13.095 1.00 93.44 474 TYR A CA 1
ATOM 3703 C C . TYR A 1 474 ? -6.569 1.077 -12.940 1.00 93.44 474 TYR A C 1
ATOM 3705 O O . TYR A 1 474 ? -5.942 1.600 -13.862 1.00 93.44 474 TYR A O 1
ATOM 3713 N N . TRP A 1 475 ? -5.975 0.712 -11.796 1.00 94.69 475 TRP A N 1
ATOM 3714 C CA . TRP A 1 475 ? -4.582 1.051 -11.488 1.00 94.69 475 TRP A CA 1
ATOM 3715 C C . TRP A 1 475 ? -3.675 -0.177 -11.386 1.00 94.69 475 TRP A C 1
ATOM 3717 O O . TRP A 1 475 ? -2.753 -0.293 -12.194 1.00 94.69 475 TRP A O 1
ATOM 3727 N N . VAL A 1 476 ? -3.935 -1.120 -10.471 1.00 95.75 476 VAL A N 1
ATOM 3728 C CA . VAL A 1 476 ? -3.032 -2.270 -10.225 1.00 95.75 476 VAL A CA 1
ATOM 3729 C C . VAL A 1 476 ? -2.819 -3.122 -11.480 1.00 95.75 476 VAL A C 1
ATOM 3731 O O . VAL A 1 476 ? -1.679 -3.357 -11.886 1.00 95.75 476 VAL A O 1
ATOM 3734 N N . LYS A 1 477 ? -3.901 -3.593 -12.114 1.00 95.69 477 LYS A N 1
ATOM 3735 C CA . LYS A 1 477 ? -3.814 -4.481 -13.284 1.00 95.69 477 LYS A CA 1
ATOM 3736 C C . LYS A 1 477 ? -3.097 -3.807 -14.464 1.00 95.69 477 LYS A C 1
ATOM 3738 O O . LYS A 1 477 ? -2.134 -4.400 -14.956 1.00 95.69 477 LYS A O 1
ATOM 3743 N N . PRO A 1 478 ? -3.467 -2.584 -14.894 1.00 94.00 478 PRO A N 1
ATOM 3744 C CA . PRO A 1 478 ? -2.686 -1.809 -15.853 1.00 94.00 478 PRO A CA 1
ATOM 3745 C C . PRO A 1 478 ? -1.210 -1.662 -15.488 1.00 94.00 478 PRO A C 1
ATOM 3747 O O . PRO A 1 478 ? -0.353 -1.900 -16.338 1.00 94.00 478 PRO A O 1
ATOM 3750 N N . ASN A 1 479 ? -0.897 -1.340 -14.233 1.00 93.06 479 ASN A N 1
ATOM 3751 C CA . ASN A 1 479 ? 0.472 -1.079 -13.807 1.00 93.06 479 ASN A CA 1
ATOM 3752 C C . ASN A 1 479 ? 1.363 -2.341 -13.838 1.00 93.06 479 ASN A C 1
ATOM 3754 O O . ASN A 1 479 ? 2.529 -2.271 -14.235 1.00 93.06 479 ASN A O 1
ATOM 3758 N N . PHE A 1 480 ? 0.803 -3.535 -13.589 1.00 95.31 480 PHE A N 1
ATOM 3759 C CA . PHE A 1 480 ? 1.525 -4.805 -13.781 1.00 95.31 480 PHE A CA 1
ATOM 3760 C C . PHE A 1 480 ? 2.040 -5.033 -15.220 1.00 95.31 480 PHE A C 1
ATOM 3762 O O . PHE A 1 480 ? 2.951 -5.837 -15.428 1.00 95.31 480 PHE A O 1
ATOM 3769 N N . ARG A 1 481 ? 1.543 -4.301 -16.229 1.00 93.62 481 ARG A N 1
ATOM 3770 C CA . ARG A 1 481 ? 2.071 -4.353 -17.607 1.00 93.62 481 ARG A CA 1
ATOM 3771 C C . ARG A 1 481 ? 3.487 -3.768 -17.739 1.00 93.62 481 ARG A C 1
ATOM 3773 O O . ARG A 1 481 ? 4.140 -4.034 -18.754 1.00 93.62 481 ARG A O 1
ATOM 3780 N N . GLN A 1 482 ? 3.953 -2.991 -16.755 1.00 90.19 482 GLN A N 1
ATOM 3781 C CA . GLN A 1 482 ? 5.234 -2.267 -16.772 1.00 90.19 482 GLN A CA 1
ATOM 3782 C C . GLN A 1 482 ? 6.224 -2.673 -15.659 1.00 90.19 482 GLN A C 1
ATOM 3784 O O . GLN A 1 482 ? 7.248 -2.016 -15.510 1.00 90.19 482 GLN A O 1
ATOM 3789 N N . ILE A 1 483 ? 5.984 -3.775 -14.929 1.00 93.19 483 ILE A N 1
ATOM 3790 C CA . ILE A 1 483 ? 6.864 -4.251 -13.837 1.00 93.19 483 ILE A CA 1
ATOM 3791 C C . ILE A 1 483 ? 8.368 -4.160 -14.152 1.00 93.19 483 ILE A C 1
ATOM 3793 O O . ILE A 1 483 ? 8.826 -4.582 -15.221 1.00 93.19 483 ILE A O 1
ATOM 3797 N N . THR A 1 484 ? 9.133 -3.626 -13.200 1.00 95.06 484 THR A N 1
ATOM 3798 C CA . THR A 1 484 ? 10.567 -3.316 -13.313 1.00 95.06 484 THR A CA 1
ATOM 3799 C C . THR A 1 484 ? 11.466 -4.451 -12.785 1.00 95.06 484 THR A C 1
ATOM 3801 O O . THR A 1 484 ? 10.978 -5.351 -12.094 1.00 95.06 484 THR A O 1
ATOM 3804 N N . PRO A 1 485 ? 12.782 -4.443 -13.080 1.00 97.38 485 PRO A N 1
ATOM 3805 C CA . PRO A 1 485 ? 13.754 -5.331 -12.430 1.00 97.38 485 PRO A CA 1
ATOM 3806 C C . PRO A 1 485 ? 13.731 -5.230 -10.898 1.00 97.38 485 PRO A C 1
ATOM 3808 O O . PRO A 1 485 ? 13.725 -6.248 -10.204 1.00 97.38 485 PRO A O 1
ATOM 3811 N N . GLU A 1 486 ? 13.648 -4.004 -10.377 1.00 97.31 486 GLU A N 1
ATOM 3812 C CA . GLU A 1 486 ? 13.528 -3.682 -8.955 1.00 97.31 486 GLU A CA 1
ATOM 3813 C C . GLU A 1 486 ? 12.287 -4.325 -8.323 1.00 97.31 486 GLU A C 1
ATOM 3815 O O . GLU A 1 486 ? 12.359 -4.834 -7.204 1.00 97.31 486 GLU A O 1
ATOM 3820 N N . CYS A 1 487 ? 11.164 -4.325 -9.048 1.00 97.00 487 CYS A N 1
ATOM 3821 C CA . CYS A 1 487 ? 9.891 -4.894 -8.615 1.00 97.00 487 CYS A CA 1
ATOM 3822 C C . CYS A 1 487 ? 10.024 -6.401 -8.330 1.00 97.00 487 CYS A C 1
ATOM 3824 O O . CYS A 1 487 ? 9.774 -6.833 -7.203 1.00 97.00 487 CYS A O 1
ATOM 3826 N N . GLU A 1 488 ? 10.507 -7.196 -9.297 1.00 98.06 488 GLU A N 1
ATOM 3827 C CA . GLU A 1 488 ? 10.732 -8.638 -9.089 1.00 98.06 488 GLU A CA 1
ATOM 3828 C C . GLU A 1 488 ? 11.785 -8.897 -8.002 1.00 98.06 488 GLU A C 1
ATOM 3830 O O . GLU A 1 488 ? 11.553 -9.719 -7.115 1.00 98.06 488 GLU A O 1
ATOM 3835 N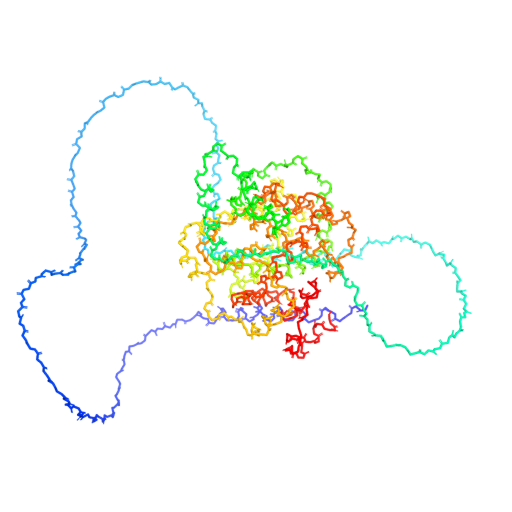 N . HIS A 1 489 ? 12.916 -8.183 -8.026 1.00 98.44 489 HIS A N 1
ATOM 3836 C CA . HIS A 1 489 ? 13.981 -8.360 -7.036 1.00 98.44 489 HIS A CA 1
ATOM 3837 C C . HIS A 1 489 ? 13.471 -8.146 -5.602 1.00 98.44 489 HIS A C 1
ATOM 3839 O O . HIS A 1 489 ? 13.712 -8.980 -4.724 1.00 98.44 489 HIS A O 1
ATOM 3845 N N . MET A 1 490 ? 12.722 -7.066 -5.366 1.00 98.06 490 MET A N 1
ATOM 3846 C CA . MET A 1 490 ? 12.160 -6.753 -4.053 1.00 98.06 490 MET A CA 1
ATOM 3847 C C . MET A 1 490 ? 11.106 -7.785 -3.636 1.00 98.06 490 MET A C 1
ATOM 3849 O O . MET A 1 490 ? 11.162 -8.267 -2.505 1.00 98.06 490 MET A O 1
ATOM 3853 N N . MET A 1 491 ? 10.194 -8.193 -4.531 1.00 97.69 491 MET A N 1
ATOM 3854 C CA . MET A 1 491 ? 9.221 -9.261 -4.242 1.00 97.69 491 MET A CA 1
ATOM 3855 C C . MET A 1 491 ? 9.913 -10.584 -3.866 1.00 97.69 491 MET A C 1
ATOM 3857 O O . MET A 1 491 ? 9.511 -11.250 -2.911 1.00 97.69 491 MET A O 1
ATOM 3861 N N . ARG A 1 492 ? 10.982 -10.958 -4.581 1.00 97.56 492 ARG A N 1
ATOM 3862 C CA . ARG A 1 492 ? 11.778 -12.156 -4.282 1.00 97.56 492 ARG A CA 1
ATOM 3863 C C . ARG A 1 492 ? 12.487 -12.057 -2.936 1.00 97.56 492 ARG A C 1
ATOM 3865 O O . ARG A 1 492 ? 12.452 -13.012 -2.165 1.00 97.56 492 ARG A O 1
ATOM 3872 N N . CYS A 1 493 ? 13.080 -10.907 -2.612 1.00 97.81 493 CYS A N 1
ATOM 3873 C CA . CYS A 1 493 ? 13.677 -10.677 -1.295 1.00 97.81 493 CYS A CA 1
ATOM 3874 C C . CYS A 1 493 ? 12.651 -10.782 -0.158 1.00 97.81 493 CYS A C 1
ATOM 3876 O O . CYS A 1 493 ? 12.991 -11.338 0.885 1.00 97.81 493 CYS A O 1
ATOM 3878 N N . VAL A 1 494 ? 11.396 -10.354 -0.359 1.00 96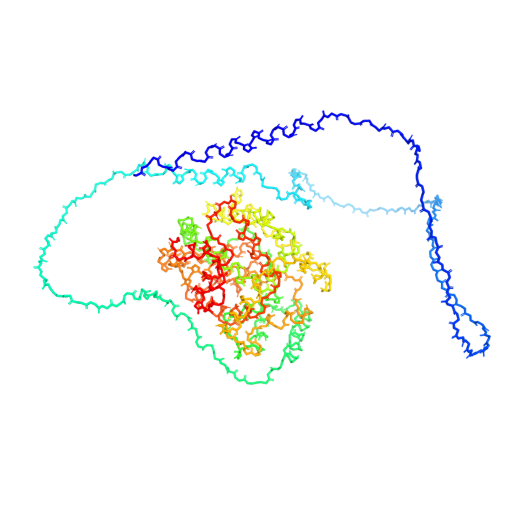.75 494 VAL A N 1
ATOM 3879 C CA . VAL A 1 494 ? 10.312 -10.625 0.603 1.00 96.75 494 VAL A CA 1
ATOM 3880 C C . VAL A 1 494 ? 10.107 -12.131 0.778 1.00 96.75 494 VAL A C 1
ATOM 3882 O O . VAL A 1 494 ? 10.232 -12.620 1.897 1.00 96.75 494 VAL A O 1
ATOM 3885 N N . VAL A 1 495 ? 9.827 -12.887 -0.291 1.00 95.88 495 VAL A N 1
ATOM 3886 C CA . VAL A 1 495 ? 9.431 -14.306 -0.157 1.00 95.88 495 VAL A CA 1
ATOM 3887 C C . VAL A 1 495 ? 10.564 -15.201 0.352 1.00 95.88 495 VAL A C 1
ATOM 3889 O O . VAL A 1 495 ? 10.307 -16.077 1.179 1.00 95.88 495 VAL A O 1
ATOM 3892 N N . GLU A 1 496 ? 11.813 -14.960 -0.054 1.00 95.94 496 GLU A N 1
ATOM 3893 C CA . GLU A 1 496 ? 12.977 -15.644 0.532 1.00 95.94 496 GLU A CA 1
ATOM 3894 C C . GLU A 1 496 ? 13.199 -15.236 1.999 1.00 95.94 496 GLU A C 1
ATOM 3896 O O . GLU A 1 496 ? 13.539 -16.069 2.839 1.00 95.94 496 GLU A O 1
ATOM 3901 N N . GLY A 1 497 ? 12.943 -13.967 2.342 1.00 95.25 497 GLY A N 1
ATOM 3902 C CA . GLY A 1 497 ? 12.956 -13.485 3.724 1.00 95.25 497 GLY A CA 1
ATOM 3903 C C . GLY A 1 497 ? 11.876 -14.126 4.604 1.00 95.25 497 GLY A C 1
ATOM 3904 O O . GLY A 1 497 ? 12.100 -14.332 5.797 1.00 95.25 497 GLY A O 1
ATOM 3905 N N . LEU A 1 498 ? 10.735 -14.514 4.029 1.00 91.19 498 LEU A N 1
ATOM 3906 C CA . LEU A 1 498 ? 9.684 -15.239 4.743 1.00 91.19 498 LEU A CA 1
ATOM 3907 C C . LEU A 1 498 ? 10.046 -16.703 5.023 1.00 91.19 498 LEU A C 1
ATOM 3909 O O . LEU A 1 498 ? 9.658 -17.204 6.076 1.00 91.19 498 LEU A O 1
ATOM 3913 N N . GLN A 1 499 ? 10.849 -17.378 4.185 1.00 90.00 499 GLN A N 1
ATOM 3914 C CA . GLN A 1 499 ? 11.197 -18.803 4.385 1.00 90.00 499 GLN A CA 1
ATOM 3915 C C . GLN A 1 499 ? 11.871 -19.097 5.740 1.00 90.00 499 GLN A C 1
ATOM 3917 O O . GLN A 1 499 ? 11.860 -20.238 6.204 1.00 90.00 499 GLN A O 1
ATOM 3922 N N . TYR A 1 500 ? 12.444 -18.079 6.393 1.00 86.56 500 TYR A N 1
ATOM 3923 C CA . TYR A 1 500 ? 13.027 -18.176 7.734 1.00 86.56 500 TYR A CA 1
ATOM 3924 C C . TYR A 1 500 ? 12.009 -18.532 8.833 1.00 86.56 500 TYR A C 1
ATOM 3926 O O . TYR A 1 500 ? 12.411 -19.091 9.854 1.00 86.56 500 TYR A O 1
ATOM 3934 N N . TYR A 1 501 ? 10.720 -18.217 8.649 1.00 83.19 501 TYR A N 1
ATOM 3935 C CA . TYR A 1 501 ? 9.661 -18.468 9.641 1.00 83.19 501 TYR A CA 1
ATOM 3936 C C . TYR A 1 501 ? 8.329 -18.967 9.056 1.00 83.19 501 TYR A C 1
ATOM 3938 O O . TYR A 1 501 ? 7.559 -19.608 9.768 1.00 83.19 501 TYR A O 1
ATOM 3946 N N . PHE A 1 502 ? 8.088 -18.755 7.762 1.00 80.62 502 PHE A N 1
ATOM 3947 C CA . PHE A 1 502 ? 6.969 -19.301 6.997 1.00 80.62 502 PHE A CA 1
ATOM 3948 C C . PHE A 1 502 ? 7.484 -20.027 5.733 1.00 80.62 502 PHE A C 1
ATOM 3950 O O . PHE A 1 502 ? 7.502 -19.456 4.641 1.00 80.62 502 PHE A O 1
ATOM 3957 N N . PRO A 1 503 ? 7.977 -21.275 5.868 1.00 80.06 503 PRO A N 1
ATOM 3958 C CA . PRO A 1 503 ? 8.498 -22.053 4.748 1.00 80.06 503 PRO A CA 1
ATOM 3959 C C . PRO A 1 503 ? 7.376 -22.751 3.964 1.00 80.06 503 PRO A C 1
ATOM 3961 O O . PRO A 1 503 ? 6.574 -23.482 4.544 1.00 80.06 503 PRO A O 1
ATOM 3964 N N . GLY A 1 504 ? 7.368 -22.611 2.636 1.00 78.62 504 GLY A N 1
ATOM 3965 C CA . GLY A 1 504 ? 6.410 -23.315 1.773 1.00 78.62 504 GLY A CA 1
ATOM 3966 C C . GLY A 1 504 ? 6.303 -22.708 0.378 1.00 78.62 504 GLY A C 1
ATOM 3967 O O . GLY A 1 504 ? 6.738 -23.325 -0.598 1.00 78.62 504 GLY A O 1
ATOM 3968 N N . SER A 1 505 ? 5.765 -21.489 0.308 1.00 82.44 505 SER A N 1
ATOM 3969 C CA . SER A 1 505 ? 5.578 -20.705 -0.920 1.00 82.44 505 SER A CA 1
ATOM 3970 C C . SER A 1 505 ? 6.903 -20.404 -1.633 1.00 82.44 505 SER A C 1
ATOM 3972 O O . SER A 1 505 ? 7.955 -20.343 -0.993 1.00 82.44 505 SER A O 1
ATOM 3974 N N . THR A 1 506 ? 6.866 -20.147 -2.943 1.00 90.69 506 THR A N 1
ATOM 3975 C CA . THR A 1 506 ? 7.966 -19.478 -3.671 1.00 90.69 506 THR A CA 1
ATOM 3976 C C . THR A 1 506 ? 7.478 -18.167 -4.269 1.00 90.69 506 THR A C 1
ATOM 3978 O O . THR A 1 506 ? 6.284 -17.878 -4.261 1.00 90.69 506 THR A O 1
ATOM 3981 N N . TYR A 1 507 ? 8.394 -17.356 -4.799 1.00 94.56 507 TYR A N 1
ATOM 3982 C CA . TYR A 1 507 ? 8.009 -16.153 -5.533 1.00 94.56 507 TYR A CA 1
ATOM 3983 C C . TYR A 1 507 ? 7.041 -16.474 -6.685 1.00 94.56 507 TYR A C 1
ATOM 3985 O O . TYR A 1 507 ? 6.021 -15.812 -6.849 1.00 94.56 507 TYR A O 1
ATOM 3993 N N . GLU A 1 508 ? 7.338 -17.526 -7.447 1.00 94.81 508 GLU A N 1
ATOM 3994 C CA . GLU A 1 508 ? 6.548 -17.961 -8.596 1.00 94.81 508 GLU A CA 1
ATOM 3995 C C . GLU A 1 508 ? 5.157 -18.450 -8.182 1.00 94.81 508 GLU A C 1
ATOM 3997 O O . GLU A 1 508 ? 4.192 -18.116 -8.867 1.00 94.81 508 GLU A O 1
ATOM 4002 N N . THR A 1 509 ? 5.027 -19.177 -7.059 1.00 92.50 509 THR A N 1
ATOM 4003 C CA . THR A 1 509 ? 3.697 -19.549 -6.547 1.00 92.50 509 THR A CA 1
ATOM 4004 C C . THR A 1 509 ? 2.937 -18.300 -6.114 1.00 92.50 509 THR A C 1
ATOM 4006 O O . THR A 1 509 ? 1.856 -18.071 -6.634 1.00 92.50 509 THR A O 1
ATOM 4009 N N . CYS A 1 510 ? 3.538 -17.403 -5.320 1.00 94.94 510 CYS A N 1
ATOM 4010 C CA . CYS A 1 510 ? 2.880 -16.165 -4.883 1.00 94.94 510 CYS A CA 1
ATOM 4011 C C . CYS A 1 510 ? 2.394 -15.278 -6.051 1.00 94.94 510 CYS A C 1
ATOM 4013 O O . CYS A 1 510 ? 1.383 -14.596 -5.912 1.00 94.94 510 CYS A O 1
ATOM 4015 N N . ILE A 1 511 ? 3.065 -15.283 -7.211 1.00 96.75 511 ILE A N 1
ATOM 4016 C CA . ILE A 1 511 ? 2.581 -14.582 -8.417 1.00 96.75 511 ILE A CA 1
ATOM 4017 C C . ILE A 1 511 ? 1.395 -15.310 -9.079 1.00 96.75 511 ILE A C 1
ATOM 4019 O O . ILE A 1 511 ? 0.508 -14.649 -9.618 1.00 96.75 511 ILE A O 1
ATOM 4023 N N . LEU A 1 512 ? 1.335 -16.644 -9.029 1.00 95.75 512 LEU A N 1
ATOM 4024 C CA . LEU A 1 512 ? 0.175 -17.420 -9.493 1.00 95.75 512 LEU A CA 1
ATOM 4025 C C . LEU A 1 512 ? -1.014 -17.316 -8.526 1.00 95.75 512 LEU A C 1
ATOM 4027 O O . LEU A 1 512 ? -2.161 -17.251 -8.970 1.00 95.75 512 LEU A O 1
ATOM 4031 N N . ASP A 1 513 ? -0.748 -17.220 -7.225 1.00 95.00 513 ASP A N 1
ATOM 4032 C CA . ASP A 1 513 ? -1.748 -17.011 -6.178 1.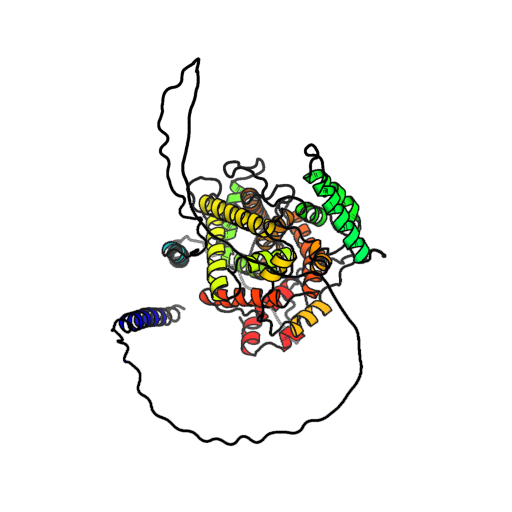00 95.00 513 ASP A CA 1
ATOM 4033 C C . ASP A 1 513 ? -2.361 -15.603 -6.326 1.00 95.00 513 ASP A C 1
ATOM 4035 O O . ASP A 1 513 ? -3.579 -15.453 -6.434 1.00 95.00 513 ASP A O 1
ATOM 4039 N N . LEU A 1 514 ? -1.511 -14.575 -6.480 1.00 96.81 514 LEU A N 1
ATOM 4040 C CA . LEU A 1 514 ? -1.895 -13.213 -6.873 1.00 96.81 514 LEU A CA 1
ATOM 4041 C C . LEU A 1 514 ? -2.743 -13.205 -8.152 1.00 96.81 514 LEU A C 1
ATOM 4043 O O . LEU A 1 514 ? -3.808 -12.591 -8.186 1.00 96.81 514 LEU A O 1
ATOM 4047 N N . ALA A 1 515 ? -2.284 -13.879 -9.208 1.00 96.31 515 ALA A N 1
ATOM 4048 C CA . ALA A 1 515 ? -3.005 -13.934 -10.473 1.00 96.31 515 ALA A CA 1
ATOM 4049 C C . ALA A 1 515 ? -4.379 -14.598 -10.322 1.00 96.31 515 ALA A C 1
ATOM 4051 O O . ALA A 1 515 ? -5.356 -14.080 -10.857 1.00 96.31 515 ALA A O 1
ATOM 4052 N N . SER A 1 516 ? -4.474 -15.677 -9.544 1.00 94.25 516 SER A N 1
ATOM 4053 C CA . SER A 1 516 ? -5.735 -16.363 -9.248 1.00 94.25 516 SER A CA 1
ATOM 4054 C C . SER A 1 516 ? -6.718 -15.433 -8.535 1.00 94.25 516 SER A C 1
ATOM 4056 O O . SER A 1 516 ? -7.848 -15.274 -8.994 1.00 94.25 516 SER A O 1
ATOM 4058 N N . VAL A 1 517 ? -6.270 -14.731 -7.487 1.00 94.94 517 VAL A N 1
ATOM 4059 C CA . VAL A 1 517 ? -7.090 -13.745 -6.760 1.00 94.94 517 VAL A CA 1
ATOM 4060 C C . VAL A 1 517 ? -7.546 -12.605 -7.671 1.00 94.94 517 VAL A C 1
ATOM 4062 O O . VAL A 1 517 ? -8.692 -12.175 -7.578 1.00 94.94 517 VAL A O 1
ATOM 4065 N N . LEU A 1 518 ? -6.680 -12.135 -8.575 1.00 95.06 518 LEU A N 1
ATOM 4066 C CA . LEU A 1 518 ? -6.970 -11.065 -9.536 1.00 95.06 518 LEU A CA 1
ATOM 4067 C C . LEU A 1 518 ? -7.737 -11.525 -10.793 1.00 95.06 518 LEU A C 1
ATOM 4069 O O . LEU A 1 518 ? -8.049 -10.695 -11.655 1.00 95.06 518 LEU A O 1
ATOM 4073 N N . ASN A 1 519 ? -8.072 -12.817 -10.899 1.00 93.38 519 ASN A N 1
ATOM 4074 C CA . ASN A 1 519 ? -8.666 -13.453 -12.078 1.00 93.38 519 ASN A CA 1
ATOM 4075 C C . ASN A 1 519 ? -7.840 -13.225 -13.369 1.00 93.38 519 ASN A C 1
ATOM 4077 O O . ASN A 1 519 ? -8.393 -12.856 -14.409 1.00 93.38 519 ASN A O 1
ATOM 4081 N N . LEU A 1 520 ? -6.519 -13.413 -13.304 1.00 94.81 520 LEU A N 1
ATOM 4082 C CA . LEU A 1 520 ? -5.542 -13.234 -14.388 1.00 94.81 520 LEU A CA 1
ATOM 4083 C C . LEU A 1 520 ? -4.970 -14.580 -14.868 1.00 94.81 520 LEU A C 1
ATOM 4085 O O . LEU A 1 520 ? -4.781 -15.503 -14.080 1.00 94.81 520 LEU A O 1
ATOM 4089 N N . HIS A 1 521 ? -4.652 -14.691 -16.160 1.00 94.56 521 HIS A N 1
ATOM 4090 C CA . HIS A 1 521 ? -4.130 -15.921 -16.763 1.00 94.56 521 HIS A CA 1
ATOM 4091 C C . HIS A 1 521 ? -2.618 -15.819 -17.029 1.00 94.56 521 HIS A C 1
ATOM 4093 O O . HIS A 1 521 ? -2.182 -15.008 -17.846 1.00 94.56 521 HIS A O 1
ATOM 4099 N N . MET A 1 522 ? -1.824 -16.667 -16.359 1.00 96.06 522 MET A N 1
ATOM 4100 C CA . MET A 1 522 ? -0.347 -16.637 -16.373 1.00 96.06 522 MET A CA 1
ATOM 4101 C C . MET A 1 522 ? 0.277 -17.935 -16.945 1.00 96.06 522 MET A C 1
ATOM 4103 O O . MET A 1 522 ? 0.984 -18.662 -16.236 1.00 96.06 522 MET A O 1
ATOM 4107 N N . PRO A 1 523 ? -0.005 -18.298 -18.213 1.00 96.56 523 PRO A N 1
ATOM 4108 C CA . PRO A 1 523 ? 0.357 -19.603 -18.760 1.00 96.56 523 PRO A CA 1
ATOM 4109 C C . PRO A 1 523 ? 1.860 -19.771 -18.996 1.00 96.56 523 PRO A C 1
ATOM 4111 O O . PRO A 1 523 ? 2.350 -20.899 -18.987 1.00 96.56 523 PRO A O 1
ATOM 4114 N N . ARG A 1 524 ? 2.620 -18.693 -19.230 1.00 97.38 524 ARG A N 1
ATOM 4115 C CA . ARG A 1 524 ? 4.067 -18.791 -19.473 1.00 97.38 524 ARG A CA 1
ATOM 4116 C C . ARG A 1 524 ? 4.810 -18.961 -18.151 1.00 97.38 524 ARG A C 1
ATOM 4118 O O . ARG A 1 524 ? 5.750 -19.748 -18.107 1.00 97.38 524 ARG A O 1
ATOM 4125 N N . LEU A 1 525 ? 4.355 -18.305 -17.078 1.00 96.25 525 LEU A N 1
ATOM 4126 C CA . LEU A 1 525 ? 4.856 -18.530 -15.723 1.00 96.25 525 LEU A CA 1
ATOM 4127 C C . LEU A 1 525 ? 4.559 -19.960 -15.258 1.00 96.25 525 LEU A C 1
ATOM 4129 O O . LEU A 1 525 ? 5.492 -20.660 -14.868 1.00 96.25 525 LEU A O 1
ATOM 4133 N N . TYR A 1 526 ? 3.306 -20.419 -15.361 1.00 95.31 526 TYR A N 1
ATOM 4134 C CA . TYR A 1 526 ? 2.912 -21.774 -14.947 1.00 95.31 526 TYR A CA 1
ATOM 4135 C C . TYR A 1 526 ? 3.737 -22.856 -15.669 1.00 95.31 526 TYR A C 1
ATOM 4137 O O . TYR A 1 526 ? 4.296 -23.746 -15.032 1.00 95.31 526 TYR A O 1
ATOM 4145 N N . ASN A 1 527 ? 3.919 -22.723 -16.988 1.00 94.88 527 ASN A N 1
ATOM 4146 C CA . ASN A 1 527 ? 4.749 -23.637 -17.784 1.00 94.88 527 ASN A CA 1
ATOM 4147 C C . ASN A 1 527 ? 6.270 -23.474 -17.565 1.00 94.88 527 ASN A C 1
ATOM 4149 O O . ASN A 1 527 ? 7.046 -24.257 -18.109 1.00 94.88 527 ASN A O 1
ATOM 4153 N N . SER A 1 528 ? 6.711 -22.477 -16.789 1.00 93.88 528 SER A N 1
ATOM 4154 C CA . SER A 1 528 ? 8.117 -22.279 -16.398 1.00 93.88 528 SER A CA 1
ATOM 4155 C C . SER A 1 528 ? 8.442 -22.765 -14.979 1.00 93.88 528 SER A C 1
ATOM 4157 O O . SER A 1 528 ? 9.604 -22.720 -14.573 1.00 93.88 528 SER A O 1
ATOM 4159 N N . LEU A 1 529 ? 7.443 -23.239 -14.222 1.00 92.62 529 LEU A N 1
ATOM 4160 C CA . LEU A 1 529 ? 7.647 -23.766 -12.874 1.00 92.62 529 LEU A CA 1
ATOM 4161 C C . LEU A 1 529 ? 8.607 -24.963 -12.879 1.00 92.62 529 LEU A C 1
ATOM 4163 O O . LEU A 1 529 ? 8.510 -25.873 -13.703 1.00 92.62 529 LEU A O 1
ATOM 4167 N N . SER A 1 530 ? 9.489 -25.019 -11.879 1.00 88.81 530 SER A N 1
ATOM 4168 C CA . SER A 1 530 ? 10.183 -26.266 -11.558 1.00 88.81 530 SER A CA 1
ATOM 4169 C C . SER A 1 530 ? 9.178 -27.301 -11.041 1.00 88.81 530 SER A C 1
ATOM 4171 O O . SER A 1 530 ? 8.174 -26.944 -10.425 1.00 88.81 530 SER A O 1
ATOM 4173 N N . TYR A 1 531 ? 9.466 -28.594 -11.206 1.00 87.94 531 TYR A N 1
ATOM 4174 C CA . TYR A 1 531 ? 8.591 -29.666 -10.706 1.00 87.94 531 TYR A CA 1
ATOM 4175 C C . TYR A 1 531 ? 8.291 -29.543 -9.195 1.00 87.94 531 TYR A C 1
ATOM 4177 O O . TYR A 1 531 ? 7.186 -29.834 -8.748 1.00 87.94 531 TYR A O 1
ATOM 4185 N N . GLN A 1 532 ? 9.242 -29.024 -8.406 1.00 85.94 532 GLN A N 1
ATOM 4186 C CA . GLN A 1 532 ? 9.034 -28.746 -6.983 1.00 85.94 532 GLN A CA 1
ATOM 4187 C C . GLN A 1 532 ? 8.080 -27.564 -6.738 1.00 85.94 532 GLN A C 1
ATOM 4189 O O . GLN A 1 532 ? 7.250 -27.641 -5.834 1.00 85.94 532 GLN A O 1
ATOM 4194 N N . ALA A 1 533 ? 8.181 -26.485 -7.521 1.00 84.50 533 ALA A N 1
ATOM 4195 C CA . ALA A 1 533 ? 7.260 -25.350 -7.431 1.00 84.50 533 ALA A CA 1
ATOM 4196 C C . ALA A 1 533 ? 5.853 -25.722 -7.932 1.00 84.50 533 ALA A C 1
ATOM 4198 O O . ALA A 1 533 ? 4.864 -25.308 -7.336 1.00 84.50 533 ALA A O 1
ATOM 4199 N N . TRP A 1 534 ? 5.759 -26.577 -8.955 1.00 88.44 534 TRP A N 1
ATOM 4200 C CA . TRP A 1 534 ? 4.491 -27.128 -9.433 1.00 88.44 534 TRP A CA 1
ATOM 4201 C C . TRP A 1 534 ? 3.783 -27.956 -8.347 1.00 88.44 534 TRP A C 1
ATOM 4203 O O . TRP A 1 534 ? 2.617 -27.694 -8.059 1.00 88.44 534 TRP A O 1
ATOM 4213 N N . ILE A 1 535 ? 4.486 -28.870 -7.661 1.00 86.00 535 ILE A N 1
ATOM 4214 C CA . ILE A 1 535 ? 3.913 -29.612 -6.518 1.00 86.00 535 ILE A CA 1
ATOM 4215 C C . ILE A 1 535 ? 3.414 -28.644 -5.431 1.00 86.00 535 ILE A C 1
ATOM 4217 O O . ILE A 1 535 ? 2.296 -28.793 -4.948 1.00 86.00 535 ILE A O 1
ATOM 4221 N N . ARG A 1 536 ? 4.211 -27.625 -5.082 1.00 81.00 536 ARG A N 1
ATOM 4222 C CA . ARG A 1 536 ? 3.874 -26.618 -4.054 1.00 81.00 536 ARG A CA 1
ATOM 4223 C C . ARG A 1 536 ? 2.674 -25.722 -4.377 1.00 81.00 536 ARG A C 1
ATOM 4225 O O . ARG A 1 536 ? 2.223 -25.039 -3.474 1.00 81.00 536 ARG A O 1
ATOM 4232 N N . HIS A 1 537 ? 2.215 -25.682 -5.627 1.00 81.69 537 HIS A N 1
ATOM 4233 C CA . HIS A 1 537 ? 1.089 -24.846 -6.061 1.00 81.69 537 HIS A CA 1
ATOM 4234 C C . HIS A 1 537 ? -0.176 -25.658 -6.394 1.00 81.69 537 HIS A C 1
ATOM 4236 O O . HIS A 1 537 ? -1.267 -25.104 -6.425 1.00 81.69 537 HIS A O 1
ATOM 4242 N N . ASN A 1 538 ? -0.049 -26.965 -6.660 1.00 81.25 538 ASN A N 1
ATOM 4243 C CA . ASN A 1 538 ? -1.171 -27.817 -7.087 1.00 81.25 538 ASN A CA 1
ATOM 4244 C C . ASN A 1 538 ? -1.523 -28.930 -6.070 1.00 81.25 538 ASN A C 1
ATOM 4246 O O . ASN A 1 538 ? -2.479 -29.667 -6.300 1.00 81.25 538 ASN A O 1
ATOM 4250 N N . VAL A 1 539 ? -0.736 -29.117 -4.997 1.00 69.69 539 VAL A N 1
ATOM 4251 C CA . VAL A 1 539 ? -0.835 -30.282 -4.079 1.00 69.69 539 VAL A CA 1
ATOM 4252 C C . VAL A 1 539 ? -0.721 -29.905 -2.587 1.00 69.69 539 VAL A C 1
ATOM 4254 O O . VAL A 1 539 ? -0.990 -30.743 -1.727 1.00 69.69 539 VAL A O 1
ATOM 4257 N N . ILE A 1 540 ? -0.307 -28.674 -2.272 1.00 54.28 540 ILE A N 1
ATOM 4258 C CA . ILE A 1 540 ? -0.117 -28.129 -0.914 1.00 54.28 540 ILE A CA 1
ATOM 4259 C C . ILE A 1 540 ? -0.923 -26.836 -0.813 1.00 54.28 540 ILE A C 1
ATOM 4261 O O . ILE A 1 540 ? -1.565 -26.653 0.241 1.00 54.28 540 ILE A O 1
#

Foldseek 3Di:
DDDDPPPPPVVVVVVVVVVVVVVVVPPPDDDDDDDDDDDDDDDDDDDDDDDDDDDDDDDDDYDDDDDDDDDDDDDDDDDDDDDDDDDDDDDDDDDDDDDDDPPPPPPPDPDDPDDDPVLVVVVVVVVVVVVVPPPDDDDDDDDDDDDDDDDDDDDDDDDDPPDDPDPPLDDPQDPDDDDDDLVNLVVLLVCLLVVLVPDDPPDPSLVVLLVSLCVVCVVQADSLVSLLNSQQSAFLALVDDLLDDDPPQPPVLLLLLLVLCVVLVQLLVLLLLLLLLLLLLFCLSQLLVLLSVQQLALQSLLSVVSVVSSQVNQLSVDPCNDPPGSNVVSLVVLLVVQVVSFVVLVPDDLVVSVVSRDDPPQPQPCCVQQLVQLLVWADAGDVSLACSVSCVVVVVSHDSGCTLSNLQSSLCSSQLLCLSPVVLSVRDDDLSNSLSSLSNSQSSSVSSRRDQSSHLSHDGSVSNNVSSSSCCRRYSSNSSNPGDSSSLSSSQSNQSSCCVPPNQAHSLLSVVSSCSSSVGDRVSSLVPDDPSNVCSNPPD

Sequence (540 aa):
MDQVLNWPFKLKLASFVTKSRATAKSTSRKLKAPRHAHESCSLDTRIRPSAAGSENEGSNESPDHRINEAAATTIEDVTTTPSAAPTKLLSEDATSANIESDEDSGYLNASDNSLSADDVATCETSIKSRSSSDEETKQQHNDKQPSDDSSGSNSNDEENSAGSSSSSWRLDVPSKVETMSDDKLVEMLKSLGEEFEKLPEQVDRRKWAKSRVAELFGETLTQPLLDVAAGHLIDGDSGISMDQRPDWLDPDKFRRGQIFARDYQFGISYAELISLFMVFSFEEGLKPLIMTSQSGTPFTAFKRYLSTGCRVQSWYTSDPWTKGTQAYRDMKAVRMMHAAVRKRIEATTIPEYEAKTRIDDAWCPTLNVIRRDFQSTCPAPAPGQCPYMVVSKYPELRGKKLSQGEMASTQFAFVGLVVLNPKFFGIHASDEDLEAFCHTWRGIGYLLGIEDEFNYCRGTLADVKQRTIDFIEYWVKPNFRQITPECEHMMRCVVEGLQYYFPGSTYETCILDLASVLNLHMPRLYNSLSYQAWIRHNVI

Organism: NCBI:txid86971

Radius of gyration: 31.84 Å; chains: 1; bounding box: 99×98×84 Å